Protein AF-A0A1G6KKK9-F1 (afdb_monomer_lite)

Sequence (505 aa):
MGDAISALDQGFTVTSNGANGKAIKAGDTLEIGTADGEKNLTVSKDGNSIKYGLNRNLDLDSVKAGNTTLNNAGVAVDDGTGNVSKLTTAGTTVADSAGNNASYGAKEASLKDSAGNTNTSTATGNTVADSAGNSTATTAAGTNVADKNGNSNSLTATGNTLADKDGNNTVTTASGTNVTDKDGNSNNLTATGNTLKDNAGNNTTSTASGVTVADGSGNSTAVTATGVSVSGGPSLTKTGLDLAGGTLTNLKGGDITAGSTDAVTGGQVAEVQSQLQKQLGSVGDSAVQYAKNSDGTINYASIVAGNGNTTATIENGKVTSGGTTISNLANGVNASDAVNKGQLDTLSTSLSSSLTSVVAGNGQTFNLTDQIVNRNIDSSNENSSFKTYDKMGQTMTDEATLAQTVKKMNMDGIKYSHTNGDTTRVNGLTNDSSAGGVYSTAIGINAIINENARNAVALGVNTSAGTDAANSVVIGNNSSVSGTSSVAIGDGATASGTQSISIGT

InterPro domains:
  IPR008635 Trimeric autotransporter adhesin YadA-like, stalk domain [PF05662] (248-288)
  IPR008635 Trimeric autotransporter adhesin YadA-like, stalk domain [PF05662] (326-363)
  IPR011049 Serralysin-like metalloprotease, C-terminal [G3DSA:2.150.10.10] (422-505)
  IPR011049 Serralysin-like metalloprotease, C-terminal [SSF101967] (431-505)

pLDDT: mean 91.29, std 7.73, range [53.59, 98.31]

Secondary structure (DSSP, 8-state):
--HHHHHHHT-EEEEETTEEEEEEPTT------PPTT--SEEEEEETTEEEEEE-SS---SEEEETTEEEETTEEEEE-SSS-EEEEETTEEEEE-TTS-EEEE-SS-EEEE-TTS-EEEEETTEEEEE-TTS-EEEEETTEEEEE-TTS-EEEEETTEEEEE-TTS-EEEEETTEEEEE-TTS-EEEEETTEEEEE-TTS-EEEEETTEEEEE-TTS-EEEEETTEEEETTS-EEETTEEE-TTPPP-SPPPPP-STT--PPPPHHHHHHHHHHHHHHHHHHHHHS-EEEEPTTS-EEEEEEEGGGG--PPEEETTEEEE-S----SPPPP-STTSPPPHHHHHHHHHHHHHHHHEEE-TTS-EEEHHHHHB-SS--TT-TT-TTEEE-SSTT-EEE-SBHHHHHHHHHHH-BTTB-----S--SSSSS---EE-STT-EEESTT-EE-TT-TT-EEESTT-EE-TT-TT-EEEEES-EE-STT-EEEEES-EE-STT-EEE--

Organism: NCBI:txid1219383

Foldseek 3Di:
DPPVVVVQQQADWDDDPNDDTDHAHPPRDDDDADPPPDDQWDWDDDPPDIDIDGDPDDDDQWDDDPQWIAHPQGIKGDPVLFWIWGQGPQGIWTADNQGWIWGDGPAWTKTAGPQGWMWIDGPQFIWTAGPQGWIWTQGPQFIWTAGPQGWIWTQGPAFIWTAGPQGWIWTQGPQFIWTAGPQGWIWTDGPAFIWTAGPQGWIWTQGPQFIWTAGNVGWIWTAGPQFIDTVCAWTQGPVGTDGNPDDDDPDDAFDPDPPGPGDHDPVVVVVVVVVVVVVVVVCLQPDWAADADPVRHGDPVGTDPNNPPWDFDDDPNDRPDTDDDDPPQDDDDDPPGDHDVVVVVVVVVVVVCVVFWDADPVRDIDGPCVQFFPPDFDQPPPPAPQKAAALDDRGIGRDGGNVVSVVCCVQQHHVPAGADDDQDDDDDPGQAFDQLDDCEAAHYGVQYEHNQQHVEYGEYACEYEANQQHCEYTYDYVEYEDAHVEYAYYHPGYHDHHVYYTHDD

Radius of gyration: 94.39 Å; chains: 1; bounding box: 174×44×272 Å

Structure (mmCIF, N/CA/C/O backbone):
data_AF-A0A1G6KKK9-F1
#
_entry.id   AF-A0A1G6KKK9-F1
#
loop_
_atom_site.group_PDB
_atom_site.id
_atom_site.type_symbol
_atom_site.label_atom_id
_atom_site.label_alt_id
_atom_site.label_comp_id
_atom_site.label_asym_id
_atom_site.label_entity_id
_atom_site.label_seq_id
_atom_site.pdbx_PDB_ins_code
_atom_site.Cartn_x
_atom_site.Cartn_y
_atom_site.Cartn_z
_atom_site.occupancy
_atom_site.B_iso_or_equiv
_atom_site.auth_seq_id
_atom_site.auth_comp_id
_atom_site.auth_asym_id
_atom_site.auth_atom_id
_atom_site.pdbx_PDB_model_num
ATOM 1 N N . MET A 1 1 ? -85.179 0.378 135.180 1.00 53.59 1 MET A N 1
ATOM 2 C CA . MET A 1 1 ? -85.578 0.352 133.753 1.00 53.59 1 MET A CA 1
ATOM 3 C C . MET A 1 1 ? -85.220 1.635 132.986 1.00 53.59 1 MET A C 1
ATOM 5 O O . MET A 1 1 ? -85.308 1.596 131.770 1.00 53.59 1 MET A O 1
ATOM 9 N N . GLY A 1 2 ? -84.800 2.736 133.640 1.00 55.66 2 GLY A N 1
ATOM 10 C CA . GLY A 1 2 ? -84.458 4.002 132.961 1.00 55.66 2 GLY A CA 1
ATOM 11 C C . GLY A 1 2 ? -83.054 4.067 132.337 1.00 55.66 2 GLY A C 1
ATOM 12 O O . GLY A 1 2 ? -82.923 4.531 131.213 1.00 55.66 2 GLY A O 1
ATOM 13 N N . ASP A 1 3 ? -82.020 3.531 132.995 1.00 57.66 3 ASP A N 1
ATOM 14 C CA . ASP A 1 3 ? -80.624 3.745 132.553 1.00 57.66 3 ASP A CA 1
ATOM 15 C C . ASP A 1 3 ? -80.245 3.043 131.238 1.00 57.66 3 ASP A C 1
ATOM 17 O O . ASP A 1 3 ? -79.428 3.552 130.474 1.00 57.66 3 ASP A O 1
ATOM 21 N N . ALA A 1 4 ? -80.880 1.908 130.922 1.00 59.50 4 ALA A N 1
ATOM 22 C CA . ALA A 1 4 ? -80.664 1.207 129.653 1.00 59.50 4 ALA A CA 1
ATOM 23 C C . ALA A 1 4 ? -81.273 1.954 128.446 1.00 59.50 4 ALA A C 1
ATOM 25 O O . ALA A 1 4 ? -80.799 1.783 127.326 1.00 59.50 4 ALA A O 1
ATOM 26 N N . ILE A 1 5 ? -82.292 2.798 128.671 1.00 62.19 5 ILE A N 1
ATOM 27 C CA . ILE A 1 5 ? -82.915 3.635 127.630 1.00 62.19 5 ILE A CA 1
ATOM 28 C C . ILE A 1 5 ? -82.049 4.877 127.364 1.00 62.19 5 ILE A C 1
ATOM 30 O O . ILE A 1 5 ? -81.829 5.228 126.208 1.00 62.19 5 ILE A O 1
ATOM 34 N N . SER A 1 6 ? -81.474 5.484 128.409 1.00 64.56 6 SER A N 1
ATOM 35 C CA . SER A 1 6 ? -80.579 6.649 128.293 1.00 64.56 6 SER A CA 1
ATOM 36 C C . SER A 1 6 ? -79.281 6.344 127.531 1.00 64.56 6 SER A C 1
ATOM 38 O O . SER A 1 6 ? -78.762 7.201 126.820 1.00 64.56 6 SER A O 1
ATOM 40 N N . ALA A 1 7 ? -78.746 5.123 127.655 1.00 63.22 7 ALA A N 1
ATOM 41 C CA . ALA A 1 7 ? -77.564 4.684 126.907 1.00 63.22 7 ALA A CA 1
ATOM 42 C C . ALA A 1 7 ? -77.857 4.456 125.410 1.00 63.22 7 ALA A C 1
ATOM 44 O O . ALA A 1 7 ? -76.977 4.656 124.576 1.00 63.22 7 ALA A O 1
ATOM 45 N N . LEU A 1 8 ? -79.099 4.096 125.063 1.00 62.88 8 LEU A N 1
ATOM 46 C CA . LEU A 1 8 ? -79.549 3.947 123.675 1.00 62.88 8 LEU A CA 1
ATOM 47 C C . LEU A 1 8 ? -79.658 5.307 122.954 1.00 62.88 8 LEU A C 1
ATOM 49 O O . LEU A 1 8 ? -79.414 5.382 121.751 1.00 62.88 8 LEU A O 1
ATOM 53 N N . ASP A 1 9 ? -79.987 6.380 123.688 1.00 68.69 9 ASP A N 1
ATOM 54 C CA . ASP A 1 9 ? -80.143 7.746 123.153 1.00 68.69 9 ASP A CA 1
ATOM 55 C C . ASP A 1 9 ? -78.800 8.475 122.920 1.00 68.69 9 ASP A C 1
ATOM 57 O O . ASP A 1 9 ? -78.730 9.446 122.161 1.00 68.69 9 ASP A O 1
ATOM 61 N N . GLN A 1 10 ? -77.707 7.982 123.521 1.00 73.56 10 GLN A N 1
ATOM 62 C CA . GLN A 1 10 ? -76.348 8.449 123.207 1.00 73.56 10 GLN A CA 1
ATOM 63 C C . GLN A 1 10 ? -75.874 7.967 121.828 1.00 73.56 10 GLN A C 1
ATOM 65 O O . GLN A 1 10 ? -75.041 8.627 121.206 1.00 73.56 10 GLN A O 1
ATOM 70 N N . GLY A 1 11 ? -76.448 6.869 121.322 1.00 79.50 11 GLY A N 1
ATOM 71 C CA . GLY A 1 11 ? -76.120 6.311 120.015 1.00 79.50 11 GLY A CA 1
ATOM 72 C C . GLY A 1 11 ? -74.666 5.845 119.892 1.00 79.50 11 GLY A C 1
ATOM 73 O O . GLY A 1 11 ? -73.936 5.717 120.875 1.00 79.50 11 GLY A O 1
ATOM 74 N N . PHE A 1 12 ? -74.234 5.595 118.658 1.00 83.50 12 PHE A N 1
ATOM 75 C CA . PHE A 1 12 ? -72.821 5.399 118.329 1.00 83.50 12 PHE A CA 1
ATOM 76 C C . PHE A 1 12 ? -72.436 6.259 117.127 1.00 83.50 12 PHE A C 1
ATOM 78 O O . PHE A 1 12 ? -73.257 6.550 116.260 1.00 83.50 12 PHE A O 1
ATOM 85 N N . THR A 1 13 ? -71.181 6.690 117.075 1.00 84.00 13 THR A N 1
ATOM 86 C CA . THR A 1 13 ? -70.693 7.581 116.017 1.00 84.00 13 THR A CA 1
ATOM 87 C C . THR A 1 13 ? -69.966 6.772 114.951 1.00 84.00 13 THR A C 1
ATOM 89 O O . THR A 1 13 ? -69.083 5.979 115.275 1.00 84.00 13 THR A O 1
ATOM 92 N N . VAL A 1 14 ? -70.289 7.009 113.680 1.00 84.69 14 VAL A N 1
ATOM 93 C CA . VAL A 1 14 ? -69.528 6.487 112.535 1.00 84.69 14 VAL A CA 1
ATOM 94 C C . VAL A 1 14 ? -68.760 7.639 111.899 1.00 84.69 14 VAL A C 1
ATOM 96 O O . VAL A 1 14 ? -69.319 8.711 111.671 1.00 84.69 14 VAL A O 1
ATOM 99 N N . THR A 1 15 ? -67.476 7.429 111.620 1.00 82.38 15 THR A N 1
ATOM 100 C CA . THR A 1 15 ? -66.634 8.362 110.862 1.00 82.38 15 THR A CA 1
ATOM 101 C C . THR A 1 15 ? -66.076 7.649 109.630 1.00 82.38 15 THR A C 1
ATOM 103 O O . THR A 1 15 ? -65.772 6.459 109.685 1.00 82.38 15 THR A O 1
ATOM 106 N N . SER A 1 16 ? -65.942 8.363 108.508 1.00 82.38 16 SER A N 1
ATOM 107 C CA . SER A 1 16 ? -65.308 7.849 107.283 1.00 82.38 16 SER A CA 1
ATOM 108 C C . SER A 1 16 ? -64.055 8.667 106.995 1.00 82.38 16 SER A C 1
ATOM 110 O O . SER A 1 16 ? -64.120 9.897 106.967 1.00 82.38 16 SER A O 1
ATOM 112 N N . ASN A 1 17 ? -62.900 8.003 106.874 1.00 79.12 17 ASN A N 1
ATOM 113 C CA . ASN A 1 17 ? -61.578 8.631 106.717 1.00 79.12 17 ASN A CA 1
ATOM 114 C C . ASN A 1 17 ? -61.306 9.788 107.708 1.00 79.12 17 ASN A C 1
ATOM 116 O O . ASN A 1 17 ? -60.634 10.760 107.376 1.00 79.12 17 ASN A O 1
ATOM 120 N N . GLY A 1 18 ? -61.846 9.696 108.931 1.00 76.31 18 GLY A N 1
ATOM 121 C CA . GLY A 1 18 ? -61.663 10.694 109.992 1.00 76.31 18 GLY A CA 1
ATOM 122 C C . GLY A 1 18 ? -62.577 11.929 109.933 1.00 76.31 18 GLY A C 1
ATOM 123 O O . GLY A 1 18 ? -62.421 12.809 110.776 1.00 76.31 18 GLY A O 1
ATOM 124 N N . ALA A 1 19 ? -63.540 12.008 109.005 1.00 77.69 19 ALA A N 1
ATOM 125 C CA . ALA A 1 19 ? -64.441 13.158 108.843 1.00 77.69 19 ALA A CA 1
ATOM 126 C C . ALA A 1 19 ? -65.916 12.863 109.220 1.00 77.69 19 ALA A C 1
ATOM 128 O O . ALA A 1 19 ? -66.364 11.716 109.195 1.00 77.69 19 ALA A O 1
ATOM 129 N N . ASN A 1 20 ? -66.668 13.934 109.537 1.00 66.31 20 ASN A N 1
ATOM 130 C CA . ASN A 1 20 ? -68.139 14.001 109.669 1.00 66.31 20 ASN A CA 1
ATOM 131 C C . ASN A 1 20 ? -68.820 13.040 110.670 1.00 66.31 20 ASN A C 1
ATOM 133 O O . ASN A 1 20 ? -69.886 12.499 110.384 1.00 66.31 20 ASN A O 1
ATOM 137 N N . GLY A 1 21 ? -68.264 12.869 111.872 1.00 71.31 21 GLY A N 1
ATOM 138 C CA . GLY A 1 21 ? -68.914 12.084 112.928 1.00 71.31 21 GLY A CA 1
ATOM 139 C C . GLY A 1 21 ? -70.191 12.739 113.465 1.00 71.31 21 GLY A C 1
ATOM 140 O O . GLY A 1 21 ? -70.127 13.778 114.119 1.00 71.31 21 GLY A O 1
ATOM 141 N N . LYS A 1 22 ? -71.348 12.110 113.234 1.00 76.94 22 LYS A N 1
ATOM 142 C CA . LYS A 1 22 ? -72.610 12.390 113.939 1.00 76.94 22 LYS A CA 1
ATOM 143 C C . LYS A 1 22 ? -73.053 11.137 114.696 1.00 76.94 22 LYS A C 1
ATOM 145 O O . LYS A 1 22 ? -72.835 10.026 114.218 1.00 76.94 22 LYS A O 1
ATOM 150 N N . ALA A 1 23 ? -73.643 11.322 115.877 1.00 79.25 23 ALA A N 1
ATOM 151 C CA . ALA A 1 23 ? -74.199 10.218 116.654 1.00 79.25 23 ALA A CA 1
ATOM 152 C C . ALA A 1 23 ? -75.408 9.626 115.916 1.00 79.25 23 ALA A C 1
ATOM 154 O O . ALA A 1 23 ? -76.334 10.362 115.581 1.00 79.25 23 ALA A O 1
ATOM 155 N N . ILE A 1 24 ? -75.378 8.317 115.668 1.00 83.31 24 ILE A N 1
ATOM 156 C CA . ILE A 1 24 ? -76.478 7.540 115.093 1.00 83.31 24 ILE A CA 1
ATOM 157 C C . ILE A 1 24 ? -77.268 6.942 116.249 1.00 83.31 24 ILE A C 1
ATOM 159 O O . ILE A 1 24 ? -76.732 6.158 117.038 1.00 83.31 24 ILE A O 1
ATOM 163 N N . LYS A 1 25 ? -78.530 7.344 116.370 1.00 81.75 25 LYS A N 1
ATOM 164 C CA . LYS A 1 25 ? -79.427 6.987 117.469 1.00 81.75 25 LYS A CA 1
ATOM 165 C C . LYS A 1 25 ? -80.370 5.851 117.078 1.00 81.75 25 LYS A C 1
ATOM 167 O O . LYS A 1 25 ? -80.479 5.458 115.918 1.00 81.75 25 LYS A O 1
ATOM 172 N N . ALA A 1 26 ? -81.080 5.305 118.063 1.00 78.31 26 ALA A N 1
ATOM 173 C CA . ALA A 1 26 ? -82.096 4.287 117.821 1.00 78.31 26 ALA A CA 1
ATOM 174 C C . ALA A 1 26 ? -83.223 4.825 116.912 1.00 78.31 26 ALA A C 1
ATOM 176 O O . ALA A 1 26 ? -83.888 5.797 117.258 1.00 78.31 26 ALA A O 1
ATOM 177 N N . GLY A 1 27 ? -83.443 4.170 115.766 1.00 82.06 27 GLY A N 1
ATOM 178 C CA . GLY A 1 27 ? -84.406 4.583 114.735 1.00 82.06 27 GLY A CA 1
ATOM 179 C C . GLY A 1 27 ? -83.773 5.256 113.510 1.00 82.06 27 GLY A C 1
ATOM 180 O O . GLY A 1 27 ? -84.407 5.289 112.456 1.00 82.06 27 GLY A O 1
ATOM 181 N N . ASP A 1 28 ? -82.522 5.716 113.610 1.00 84.12 28 ASP A N 1
ATOM 182 C CA . ASP A 1 28 ? -81.790 6.286 112.477 1.00 84.12 28 ASP A CA 1
ATOM 183 C C . ASP A 1 28 ? -81.378 5.194 111.476 1.00 84.12 28 ASP A C 1
ATOM 185 O O . ASP A 1 28 ? -81.078 4.054 111.843 1.00 84.12 28 ASP A O 1
ATOM 189 N N . THR A 1 29 ? -81.328 5.545 110.187 1.00 84.12 29 THR A N 1
ATOM 190 C CA . THR A 1 29 ? -80.797 4.653 109.146 1.00 84.12 29 THR A CA 1
ATOM 191 C C . THR A 1 29 ? -79.329 4.970 108.904 1.00 84.12 29 THR A C 1
ATOM 193 O O . THR A 1 29 ? -78.990 6.053 108.435 1.00 84.12 29 THR A O 1
ATOM 196 N N . LEU A 1 30 ? -78.458 4.005 109.196 1.00 84.62 30 LEU A N 1
ATOM 197 C CA . LEU A 1 30 ? -77.072 4.035 108.744 1.00 84.62 30 LEU A CA 1
ATOM 198 C C . LEU A 1 30 ? -77.003 3.432 107.338 1.00 84.62 30 LEU A C 1
ATOM 200 O O . LEU A 1 30 ? -77.140 2.218 107.170 1.00 84.62 30 LEU A O 1
ATOM 204 N N . GLU A 1 31 ? -76.788 4.279 106.337 1.00 86.06 31 GLU A N 1
ATOM 205 C CA . GLU A 1 31 ? -76.506 3.832 104.977 1.00 86.06 31 GLU A CA 1
ATOM 206 C C . GLU A 1 31 ? -75.021 3.490 104.832 1.00 86.06 31 GLU A C 1
ATOM 208 O O . GLU A 1 31 ? -74.138 4.300 105.114 1.00 86.06 31 GLU A O 1
ATOM 213 N N . ILE A 1 32 ? -74.754 2.260 104.398 1.00 87.00 32 ILE A N 1
ATOM 214 C CA . ILE A 1 32 ? -73.414 1.765 104.097 1.00 87.00 32 ILE A CA 1
ATOM 215 C C . ILE A 1 32 ? -73.424 1.387 102.621 1.00 87.00 32 ILE A C 1
ATOM 217 O O . ILE A 1 32 ? -73.915 0.321 102.250 1.00 87.00 32 ILE A O 1
ATOM 221 N N . GLY A 1 33 ? -72.931 2.300 101.790 1.00 87.69 33 GLY A N 1
ATOM 222 C CA . GLY A 1 33 ? -72.920 2.186 100.335 1.00 87.69 33 GLY A CA 1
ATOM 223 C C . GLY A 1 33 ? -71.570 2.575 99.739 1.00 87.69 33 GLY A C 1
ATOM 224 O O . GLY A 1 33 ? -70.541 2.561 100.419 1.00 87.69 33 GLY A O 1
ATOM 225 N N . THR A 1 34 ? -71.572 2.904 98.452 1.00 91.69 34 THR A N 1
ATOM 226 C CA . THR A 1 34 ? -70.417 3.450 97.726 1.00 91.69 34 THR A CA 1
ATOM 227 C C . THR A 1 34 ? -70.555 4.966 97.580 1.00 91.69 34 THR A C 1
ATOM 229 O O . THR A 1 34 ? -71.635 5.508 97.797 1.00 91.69 34 THR A O 1
ATOM 232 N N . ALA A 1 35 ? -69.473 5.662 97.221 1.00 89.75 35 ALA A N 1
ATOM 233 C CA . ALA A 1 35 ? -69.546 7.090 96.912 1.00 89.75 35 ALA A CA 1
ATOM 234 C C . ALA A 1 35 ? -70.455 7.363 95.696 1.00 89.75 35 ALA A C 1
ATOM 236 O O . ALA A 1 35 ? -70.632 6.492 94.839 1.00 89.75 35 ALA A O 1
ATOM 237 N N . ASP A 1 36 ? -71.002 8.577 95.607 1.00 87.81 36 ASP A N 1
ATOM 238 C CA . ASP A 1 36 ? -71.866 8.982 94.496 1.00 87.81 36 ASP A CA 1
ATOM 239 C C . ASP A 1 36 ? -71.146 8.829 93.150 1.00 87.81 36 ASP A C 1
ATOM 241 O O . ASP A 1 36 ? -70.059 9.366 92.935 1.00 87.81 36 ASP A O 1
ATOM 245 N N . GLY A 1 37 ? -71.763 8.084 92.230 1.00 88.56 37 GLY A N 1
ATOM 246 C CA . GLY A 1 37 ? -71.214 7.830 90.896 1.00 88.56 37 GLY A CA 1
ATOM 247 C C . GLY A 1 37 ? -70.090 6.787 90.831 1.00 88.56 37 GLY A C 1
ATOM 248 O O . GLY A 1 37 ? -69.621 6.511 89.728 1.00 88.56 37 GLY A O 1
ATOM 249 N N . GLU A 1 38 ? -69.690 6.181 91.956 1.00 92.50 38 GLU A N 1
ATOM 250 C CA . GLU A 1 38 ? -68.743 5.059 91.989 1.00 92.50 38 GLU A CA 1
ATOM 251 C C . GLU A 1 38 ? -69.339 3.825 91.291 1.00 92.50 38 GLU A C 1
ATOM 253 O O . GLU A 1 38 ? -70.487 3.448 91.531 1.00 92.50 38 GLU A O 1
ATOM 258 N N . LYS A 1 39 ? -68.554 3.178 90.425 1.00 93.19 39 LYS A N 1
ATOM 259 C CA . LYS A 1 39 ? -68.991 2.045 89.590 1.00 93.19 39 LYS A CA 1
ATOM 260 C C . LYS A 1 39 ? -68.141 0.794 89.762 1.00 93.19 39 LYS A C 1
ATOM 262 O O . LYS A 1 39 ? -68.497 -0.244 89.216 1.00 93.19 39 LYS A O 1
ATOM 267 N N . ASN A 1 40 ? -67.031 0.851 90.486 1.00 95.19 40 ASN A N 1
ATOM 268 C CA . ASN A 1 40 ? -66.086 -0.257 90.623 1.00 95.19 40 ASN A CA 1
ATOM 269 C C . ASN A 1 40 ? -66.392 -1.162 91.818 1.00 95.19 40 ASN A C 1
ATOM 271 O O . ASN A 1 40 ? -66.071 -2.352 91.792 1.00 95.19 40 ASN A O 1
ATOM 275 N N . LEU A 1 41 ? -67.027 -0.614 92.853 1.00 95.50 41 LEU A N 1
ATOM 276 C CA . LEU A 1 41 ? -67.428 -1.345 94.050 1.00 95.50 41 LEU A CA 1
ATOM 277 C C . LEU A 1 41 ? -68.908 -1.729 93.979 1.00 95.50 41 LEU A C 1
ATOM 279 O O . LEU A 1 41 ? -69.753 -0.931 93.586 1.00 95.50 41 LEU A O 1
ATOM 283 N N . THR A 1 42 ? -69.231 -2.941 94.423 1.00 92.19 42 THR A N 1
ATOM 284 C CA . THR A 1 42 ? -70.609 -3.367 94.693 1.00 92.19 42 THR A CA 1
ATOM 285 C C . THR A 1 42 ? -70.787 -3.627 96.170 1.00 92.19 42 THR A C 1
ATOM 287 O O . THR A 1 42 ? -69.942 -4.278 96.792 1.00 92.19 42 THR A O 1
ATOM 290 N N . VAL A 1 43 ? -71.924 -3.196 96.699 1.00 92.56 43 VAL A N 1
ATOM 291 C CA . VAL A 1 43 ? -72.346 -3.507 98.058 1.00 92.56 43 VAL A CA 1
ATOM 292 C C . VAL A 1 43 ? -73.642 -4.294 97.994 1.00 92.56 43 VAL A C 1
ATOM 294 O O . VAL A 1 43 ? -74.592 -3.902 97.322 1.00 92.56 43 VAL A O 1
ATOM 297 N N . SER A 1 44 ? -73.677 -5.420 98.701 1.00 90.94 44 SER A N 1
ATOM 298 C CA . SER A 1 44 ? -74.897 -6.197 98.906 1.00 90.94 44 SER A CA 1
ATOM 299 C C . SER A 1 44 ? -75.057 -6.539 100.381 1.00 90.94 44 SER A C 1
ATOM 301 O O . SER A 1 44 ? -74.075 -6.712 101.107 1.00 90.94 44 SER A O 1
ATOM 303 N N . LYS A 1 45 ? -76.308 -6.627 100.830 1.00 88.56 45 LYS A N 1
ATOM 304 C CA . LYS A 1 45 ? -76.658 -7.025 102.192 1.00 88.56 45 LYS A CA 1
ATOM 305 C C . LYS A 1 45 ? -77.241 -8.429 102.173 1.00 88.56 45 LYS A C 1
ATOM 307 O O . LYS A 1 45 ? -78.163 -8.708 101.414 1.00 88.56 45 LYS A O 1
ATOM 312 N N . ASP A 1 46 ? -76.723 -9.278 103.047 1.00 89.69 46 ASP A N 1
ATOM 313 C CA . ASP A 1 46 ? -77.200 -10.639 103.267 1.00 89.69 46 ASP A CA 1
ATOM 314 C C . ASP A 1 46 ? -77.331 -10.865 104.778 1.00 89.69 46 ASP A C 1
ATOM 316 O O . ASP A 1 46 ? -76.335 -10.962 105.499 1.00 89.69 46 ASP A O 1
ATOM 320 N N . GLY A 1 47 ? -78.567 -10.821 105.285 1.00 88.81 47 GLY A N 1
ATOM 321 C CA . GLY A 1 47 ? -78.850 -10.799 106.721 1.00 88.81 47 GLY A CA 1
ATOM 322 C C . GLY A 1 47 ? -78.150 -9.637 107.437 1.00 88.81 47 GLY A C 1
ATOM 323 O O . GLY A 1 47 ? -78.396 -8.463 107.143 1.00 88.81 47 GLY A O 1
ATOM 324 N N . ASN A 1 48 ? -77.274 -9.976 108.385 1.00 87.69 48 ASN A N 1
ATOM 325 C CA . ASN A 1 48 ? -76.475 -9.031 109.168 1.00 87.69 48 ASN A CA 1
ATOM 326 C C . ASN A 1 48 ? -75.085 -8.759 108.562 1.00 87.69 48 ASN A C 1
ATOM 328 O O . ASN A 1 48 ? -74.297 -8.034 109.165 1.00 87.69 48 ASN A O 1
ATOM 332 N N . SER A 1 49 ? -74.764 -9.324 107.394 1.00 91.38 49 SER A N 1
ATOM 333 C CA . SER A 1 49 ? -73.483 -9.121 106.716 1.00 91.38 49 SER A CA 1
ATOM 334 C C . SER A 1 49 ? -73.618 -8.142 105.555 1.00 91.38 49 SER A C 1
ATOM 336 O O . SER A 1 49 ? -74.490 -8.277 104.697 1.00 91.38 49 SER A O 1
ATOM 338 N N . ILE A 1 50 ? -72.698 -7.185 105.502 1.00 92.31 50 ILE A N 1
ATOM 339 C CA . ILE A 1 50 ? -72.482 -6.334 104.334 1.00 92.31 50 ILE A CA 1
ATOM 340 C C . ILE A 1 50 ? -71.303 -6.916 103.562 1.00 92.31 50 ILE A C 1
ATOM 342 O O . ILE A 1 50 ? -70.220 -7.096 104.119 1.00 92.31 50 ILE A O 1
ATOM 346 N N . LYS A 1 51 ? -71.520 -7.256 102.292 1.00 92.31 51 LYS A N 1
ATOM 347 C CA . LYS A 1 51 ? -70.502 -7.843 101.421 1.00 92.31 51 LYS A CA 1
ATOM 348 C C . LYS A 1 51 ? -70.052 -6.798 100.413 1.00 92.31 51 LYS A C 1
ATOM 350 O O . LYS A 1 51 ? -70.864 -6.304 99.630 1.00 92.31 51 LYS A O 1
ATOM 355 N N . TYR A 1 52 ? -68.756 -6.513 100.430 1.00 94.44 52 TYR A N 1
ATOM 356 C CA . TYR A 1 52 ? -68.092 -5.728 99.402 1.00 94.44 52 TYR A CA 1
ATOM 357 C C . TYR A 1 52 ? -67.512 -6.659 98.345 1.00 94.44 52 TYR A C 1
ATOM 359 O O . TYR A 1 52 ? -66.905 -7.682 98.662 1.00 94.44 52 TYR A O 1
ATOM 367 N N . GLY A 1 53 ? -67.701 -6.283 97.089 1.00 92.62 53 GLY A N 1
ATOM 368 C CA . GLY A 1 53 ? -67.112 -6.955 95.942 1.00 92.62 53 GLY A CA 1
ATOM 369 C C . GLY A 1 53 ? -66.618 -5.939 94.926 1.00 92.62 53 GLY A C 1
ATOM 370 O O . GLY A 1 53 ? -67.098 -4.806 94.886 1.00 92.62 53 GLY A O 1
ATOM 371 N N . LEU A 1 54 ? -65.663 -6.362 94.105 1.00 96.56 54 LEU A N 1
ATOM 372 C CA . LEU A 1 54 ? -65.311 -5.647 92.887 1.00 96.56 54 LEU A CA 1
ATOM 373 C C . LEU A 1 54 ? -66.271 -6.055 91.777 1.00 96.56 54 LEU A C 1
ATOM 375 O O . LEU A 1 54 ? -66.601 -7.238 91.630 1.00 96.56 54 LEU A O 1
ATOM 379 N N . ASN A 1 55 ? -66.662 -5.086 90.958 1.00 93.38 55 ASN A N 1
ATOM 380 C CA . ASN A 1 55 ? -67.286 -5.401 89.688 1.00 93.38 55 ASN A CA 1
ATOM 381 C C . ASN A 1 55 ? -66.321 -6.184 88.790 1.00 93.38 55 ASN A C 1
ATOM 383 O O . ASN A 1 55 ? -65.100 -6.069 88.890 1.00 93.38 55 ASN A O 1
ATOM 387 N N . ARG A 1 56 ? -66.876 -7.023 87.907 1.00 94.06 56 ARG A N 1
ATOM 388 C CA . ARG A 1 56 ? -66.063 -7.823 86.973 1.00 94.06 56 ARG A CA 1
ATOM 389 C C . ARG A 1 56 ? -65.332 -6.947 85.952 1.00 94.06 56 ARG A C 1
ATOM 391 O O . ARG A 1 56 ? -64.206 -7.275 85.598 1.00 94.06 56 ARG A O 1
ATOM 398 N N . ASN A 1 57 ? -65.959 -5.845 85.537 1.00 93.94 57 ASN A N 1
ATOM 399 C CA . ASN A 1 57 ? -65.354 -4.798 84.719 1.00 93.94 57 ASN A CA 1
ATOM 400 C C . ASN A 1 57 ? -65.112 -3.580 85.608 1.00 93.94 57 ASN A C 1
ATOM 402 O O . ASN A 1 57 ? -66.037 -3.147 86.297 1.00 93.94 57 ASN A O 1
ATOM 406 N N . LEU A 1 58 ? -63.893 -3.048 85.579 1.00 94.94 58 LEU A N 1
ATOM 407 C CA . LEU A 1 58 ? -63.503 -1.870 86.345 1.00 94.94 58 LEU A CA 1
ATOM 408 C C . LEU A 1 58 ? -63.198 -0.716 85.382 1.00 94.94 58 LEU A C 1
ATOM 410 O O . LEU A 1 58 ? -62.523 -0.924 84.376 1.00 94.94 58 LEU A O 1
ATOM 414 N N . ASP A 1 59 ? -63.702 0.473 85.697 1.00 93.44 59 ASP A N 1
ATOM 415 C CA . ASP A 1 59 ? -63.477 1.734 84.988 1.00 93.44 59 ASP A CA 1
ATOM 416 C C . ASP A 1 59 ? -62.455 2.555 85.788 1.00 93.44 59 ASP A C 1
ATOM 418 O O . ASP A 1 59 ? -62.766 3.083 86.859 1.00 93.44 59 ASP A O 1
ATOM 422 N N . LEU A 1 60 ? -61.200 2.543 85.340 1.00 94.12 60 LEU A N 1
ATOM 423 C CA . LEU A 1 60 ? -60.045 3.082 86.063 1.00 94.12 60 LEU A CA 1
ATOM 424 C C . LEU A 1 60 ? -59.187 3.924 85.118 1.00 94.12 60 LEU A C 1
ATOM 426 O O . LEU A 1 60 ? -58.935 3.509 83.989 1.00 94.12 60 LEU A O 1
ATOM 430 N N . ASP A 1 61 ? -58.633 5.030 85.619 1.00 93.88 61 ASP A N 1
ATOM 431 C CA . ASP A 1 61 ? -57.681 5.848 84.853 1.00 93.88 61 ASP A CA 1
ATOM 432 C C . ASP A 1 61 ? -56.343 5.120 84.630 1.00 93.88 61 ASP A C 1
ATOM 434 O O . ASP A 1 61 ? -55.700 5.252 83.583 1.00 93.88 61 ASP A O 1
ATOM 438 N N . SER A 1 62 ? -55.883 4.353 85.630 1.00 96.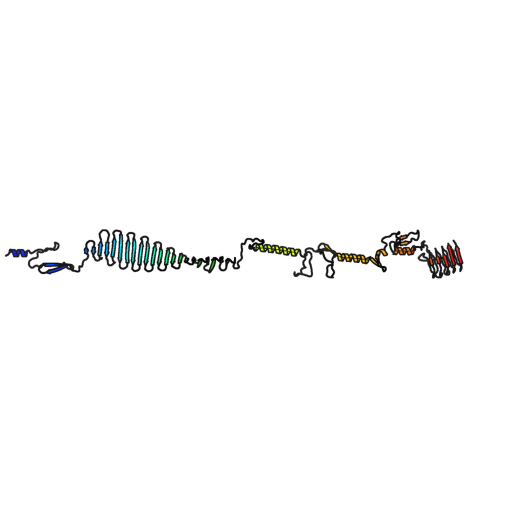75 62 SER A N 1
ATOM 439 C CA . SER A 1 62 ? -54.658 3.555 85.525 1.00 96.75 62 SER A CA 1
ATOM 440 C C . SER A 1 62 ? -54.567 2.412 86.539 1.00 96.75 62 SER A C 1
ATOM 442 O O . SER A 1 62 ? -55.174 2.450 87.608 1.00 96.75 62 SER A O 1
ATOM 444 N N . VAL A 1 63 ? -53.742 1.411 86.219 1.00 97.19 63 VAL A N 1
ATOM 445 C CA . VAL A 1 63 ? -53.336 0.323 87.120 1.00 97.19 63 VAL A CA 1
ATOM 446 C C . VAL A 1 63 ? -51.809 0.238 87.147 1.00 97.19 63 VAL A C 1
ATOM 448 O O . VAL A 1 63 ? -51.178 0.115 86.096 1.00 97.19 63 VAL A O 1
ATOM 451 N N . LYS A 1 64 ? -51.207 0.262 88.346 1.00 96.00 64 LYS A N 1
ATOM 452 C CA . LYS A 1 64 ? -49.766 0.044 88.568 1.00 96.00 64 LYS A CA 1
ATOM 453 C C . LYS A 1 64 ? -49.542 -1.296 89.274 1.00 96.00 64 LYS A C 1
ATOM 455 O O . LYS A 1 64 ? -49.931 -1.456 90.427 1.00 96.00 64 LYS A O 1
ATOM 460 N N . ALA A 1 65 ? -48.901 -2.245 88.592 1.00 96.12 65 ALA A N 1
ATOM 461 C CA . ALA A 1 65 ? -48.589 -3.581 89.102 1.00 96.12 65 ALA A CA 1
ATOM 462 C C . ALA A 1 65 ? -47.083 -3.864 88.958 1.00 96.12 65 ALA A C 1
ATOM 464 O O . ALA A 1 65 ? -46.601 -4.273 87.898 1.00 96.12 65 ALA A O 1
ATOM 465 N N . GLY A 1 66 ? -46.324 -3.595 90.026 1.00 95.69 66 GLY A N 1
ATOM 466 C CA . GLY A 1 66 ? -44.859 -3.619 89.985 1.00 95.69 66 GLY A CA 1
ATOM 467 C C . GLY A 1 66 ? -44.319 -2.656 88.920 1.00 95.69 66 GLY A C 1
ATOM 468 O O . GLY A 1 66 ? -44.700 -1.485 88.870 1.00 95.69 66 GLY A O 1
ATOM 469 N N . ASN A 1 67 ? -43.483 -3.170 88.019 1.00 96.69 67 ASN A N 1
ATOM 470 C CA . ASN A 1 67 ? -42.901 -2.401 86.915 1.00 96.69 67 ASN A CA 1
ATOM 471 C C . ASN A 1 67 ? -43.895 -2.117 85.770 1.00 96.69 67 ASN A C 1
ATOM 473 O O . ASN A 1 67 ? -43.601 -1.293 84.908 1.00 96.69 67 ASN A O 1
ATOM 477 N N . THR A 1 68 ? -45.093 -2.717 85.789 1.00 97.88 68 THR A N 1
ATOM 478 C CA . THR A 1 68 ? -46.104 -2.579 84.726 1.00 97.88 68 THR A CA 1
ATOM 479 C C . THR A 1 68 ? -47.117 -1.475 85.031 1.00 97.88 68 THR A C 1
ATOM 481 O O . THR A 1 68 ? -47.677 -1.438 86.126 1.00 97.88 68 THR A O 1
ATOM 484 N N . THR A 1 69 ? -47.403 -0.615 84.056 1.00 97.81 69 THR A N 1
ATOM 485 C CA . THR A 1 69 ? -48.459 0.405 84.097 1.00 97.81 69 THR A CA 1
ATOM 486 C C . THR A 1 69 ? -49.447 0.170 82.948 1.00 97.81 69 THR A C 1
ATOM 488 O O . THR A 1 69 ? -49.024 0.086 81.798 1.00 97.81 69 THR A O 1
ATOM 491 N N . LEU A 1 70 ? -50.747 0.101 83.243 1.00 97.25 70 LEU A N 1
ATOM 492 C CA . LEU A 1 70 ? -51.847 0.116 82.266 1.00 97.25 70 LEU A CA 1
ATOM 493 C C . LEU A 1 70 ? -52.612 1.439 82.397 1.00 97.25 70 LEU A C 1
ATOM 495 O O . LEU A 1 70 ? -52.990 1.794 83.510 1.00 97.25 70 LEU A O 1
ATOM 499 N N . ASN A 1 71 ? -52.828 2.166 81.298 1.00 96.19 71 ASN A N 1
ATOM 500 C CA . ASN A 1 71 ? -53.607 3.415 81.252 1.00 96.19 71 ASN A CA 1
ATOM 501 C C . ASN A 1 71 ? -54.107 3.718 79.820 1.00 96.19 71 ASN A C 1
ATOM 503 O O . ASN A 1 71 ? -53.944 2.898 78.916 1.00 96.19 71 ASN A O 1
ATOM 507 N N . ASN A 1 72 ? -54.660 4.916 79.580 1.00 94.62 72 ASN A N 1
ATOM 508 C CA . ASN A 1 72 ? -55.125 5.356 78.253 1.00 94.62 72 ASN A CA 1
ATOM 509 C C . ASN A 1 72 ? -54.064 5.344 77.135 1.00 94.62 72 ASN A C 1
ATOM 511 O O . ASN A 1 72 ? -54.436 5.365 75.964 1.00 94.62 72 ASN A O 1
ATOM 515 N N . ALA A 1 73 ? -52.767 5.328 77.455 1.00 94.25 73 ALA A N 1
ATOM 516 C CA . ALA A 1 73 ? -51.707 5.219 76.453 1.00 94.25 73 ALA A CA 1
ATOM 517 C C . ALA A 1 73 ? -51.411 3.760 76.049 1.00 94.25 73 ALA A C 1
ATOM 519 O O . ALA A 1 73 ? -50.791 3.538 75.008 1.00 94.25 73 ALA A O 1
ATOM 520 N N . GLY A 1 74 ? -51.849 2.776 76.844 1.00 96.00 74 GLY A N 1
ATOM 521 C CA . GLY A 1 74 ? -51.623 1.348 76.626 1.00 96.00 74 GLY A CA 1
ATOM 522 C C . GLY A 1 74 ? -50.968 0.659 77.826 1.00 96.00 74 GLY A C 1
ATOM 523 O O . GLY A 1 74 ? -51.282 0.969 78.976 1.00 96.00 74 GLY A O 1
ATOM 524 N N . VAL A 1 75 ? -50.063 -0.290 77.560 1.00 97.81 75 VAL A N 1
ATOM 525 C CA . VAL A 1 75 ? -49.326 -1.060 78.582 1.00 97.81 75 VAL A CA 1
ATOM 526 C C . VAL A 1 75 ? -47.840 -0.729 78.506 1.00 97.81 75 VAL A C 1
ATOM 528 O O . VAL A 1 75 ? -47.249 -0.824 77.434 1.00 97.81 75 VAL A O 1
ATOM 531 N N . ALA A 1 76 ? -47.213 -0.384 79.629 1.00 97.38 76 ALA A N 1
ATOM 532 C CA . ALA A 1 76 ? -45.777 -0.123 79.714 1.00 97.38 76 ALA A CA 1
ATOM 533 C C . ALA A 1 76 ? -45.121 -0.942 80.830 1.00 97.38 76 ALA A C 1
ATOM 535 O O . ALA A 1 76 ? -45.676 -1.030 81.920 1.00 97.38 76 ALA A O 1
ATOM 536 N N . VAL A 1 77 ? -43.932 -1.487 80.578 1.00 97.94 77 VAL A N 1
ATOM 537 C CA . VAL A 1 77 ? -43.054 -2.126 81.569 1.00 97.94 77 VAL A CA 1
ATOM 538 C C . VAL A 1 77 ? -41.737 -1.361 81.590 1.00 97.94 77 VAL A C 1
ATOM 540 O O . VAL A 1 77 ? -41.105 -1.218 80.546 1.00 97.94 77 VAL A O 1
ATOM 543 N N . ASP A 1 78 ? -41.346 -0.869 82.762 1.00 96.38 78 ASP A N 1
ATOM 544 C CA . ASP A 1 78 ? -40.115 -0.103 82.985 1.00 96.38 78 ASP A CA 1
ATOM 545 C C . ASP A 1 78 ? -39.398 -0.663 84.215 1.00 96.38 78 ASP A C 1
ATOM 547 O O . ASP A 1 78 ? -39.963 -0.668 85.312 1.00 96.38 78 ASP A O 1
ATOM 551 N N . ASP A 1 79 ? -38.185 -1.184 84.027 1.00 95.81 79 ASP A N 1
ATOM 552 C CA . ASP A 1 79 ? -37.399 -1.766 85.116 1.00 95.81 79 ASP A CA 1
ATOM 553 C C . ASP A 1 79 ? -36.624 -0.740 85.955 1.00 95.81 79 ASP A C 1
ATOM 555 O O . ASP A 1 79 ? -35.956 -1.116 86.919 1.00 95.81 79 ASP A O 1
ATOM 559 N N . GLY A 1 80 ? -36.720 0.549 85.613 1.00 93.31 80 GLY A N 1
ATOM 560 C CA . GLY A 1 80 ? -36.038 1.641 86.301 1.00 93.31 80 GLY A CA 1
ATOM 561 C C . GLY A 1 80 ? -34.538 1.728 86.003 1.00 93.31 80 GLY A C 1
ATOM 562 O O . GLY A 1 80 ? -33.869 2.618 86.525 1.00 93.31 80 GLY A O 1
ATOM 563 N N . THR A 1 81 ? -34.003 0.841 85.160 1.00 94.75 81 THR A N 1
ATOM 564 C CA . THR A 1 81 ? -32.588 0.794 84.753 1.00 94.75 81 THR A CA 1
ATOM 565 C C . THR A 1 81 ? -32.378 1.172 83.284 1.00 94.75 81 THR A C 1
ATOM 567 O O . THR A 1 81 ? -31.273 1.051 82.760 1.00 94.75 81 THR A O 1
ATOM 570 N N . GLY A 1 82 ? -33.427 1.680 82.628 1.00 92.06 82 GLY A N 1
ATOM 571 C CA . GLY A 1 82 ? -33.404 2.129 81.236 1.00 92.06 82 GLY A CA 1
ATOM 572 C C . GLY A 1 82 ? -33.973 1.121 80.238 1.00 92.06 82 GLY A C 1
ATOM 573 O O . GLY A 1 82 ? -34.103 1.476 79.069 1.00 92.06 82 GLY A O 1
ATOM 574 N N . ASN A 1 83 ? -34.366 -0.087 80.668 1.00 96.62 83 ASN A N 1
ATOM 575 C CA . ASN A 1 83 ? -35.069 -1.025 79.793 1.00 96.62 83 ASN A CA 1
ATOM 576 C C . ASN A 1 83 ? -36.579 -0.775 79.862 1.00 96.62 83 ASN A C 1
ATOM 578 O O . ASN A 1 83 ? -37.200 -0.895 80.923 1.00 96.62 83 ASN A O 1
ATOM 582 N N . VAL A 1 84 ? -37.183 -0.445 78.719 1.00 97.69 84 VAL A N 1
ATOM 583 C CA . VAL A 1 84 ? -38.594 -0.052 78.631 1.00 97.69 84 VAL A CA 1
ATOM 584 C C . VAL A 1 84 ? -39.286 -0.767 77.477 1.00 97.69 84 VAL A C 1
ATOM 586 O O . VAL A 1 84 ? -38.852 -0.679 76.334 1.00 97.69 84 VAL A O 1
ATOM 589 N N . SER A 1 85 ? -40.416 -1.420 77.748 1.00 97.69 85 SER A N 1
ATOM 590 C CA . SER A 1 85 ? -41.314 -1.986 76.729 1.00 97.69 85 SER A CA 1
ATOM 591 C C . SER A 1 85 ? -42.678 -1.304 76.782 1.00 97.69 85 SER A C 1
ATOM 593 O O . SER A 1 85 ? -43.249 -1.170 77.861 1.00 97.69 85 SER A O 1
ATOM 595 N N . LYS A 1 86 ? -43.225 -0.879 75.640 1.00 97.69 86 LYS A N 1
ATOM 596 C CA . LYS A 1 86 ? -44.543 -0.225 75.544 1.00 97.69 86 LYS A CA 1
ATOM 597 C C . LYS A 1 86 ? -45.378 -0.855 74.439 1.00 97.69 86 LYS A C 1
ATOM 599 O O . LYS A 1 86 ? -44.906 -0.952 73.313 1.00 97.69 86 LYS A O 1
ATOM 604 N N . LEU A 1 87 ? -46.617 -1.220 74.749 1.00 97.56 87 LEU A N 1
ATOM 605 C CA . LEU A 1 87 ? -47.650 -1.628 73.802 1.00 97.56 87 LEU A CA 1
ATOM 606 C C . LEU A 1 87 ? -48.689 -0.510 73.697 1.00 97.56 87 LEU A C 1
ATOM 608 O O . LEU A 1 87 ? -49.332 -0.163 74.687 1.00 97.56 87 LEU A O 1
ATOM 612 N N . THR A 1 88 ? -48.849 0.036 72.496 1.00 95.81 88 THR A N 1
ATOM 613 C CA . THR A 1 88 ? -49.761 1.144 72.174 1.00 95.81 88 THR A CA 1
ATOM 614 C C . THR A 1 88 ? -50.587 0.804 70.931 1.00 95.81 88 THR A C 1
ATOM 616 O O . THR A 1 88 ? -50.367 -0.222 70.287 1.00 95.81 88 THR A O 1
ATOM 619 N N . THR A 1 89 ? -51.504 1.686 70.530 1.00 93.25 89 THR A N 1
ATOM 620 C CA . THR A 1 89 ? -52.247 1.547 69.263 1.00 93.25 89 THR A CA 1
ATOM 621 C C . THR A 1 89 ? -51.350 1.586 68.023 1.00 93.25 89 THR A C 1
ATOM 623 O O . THR A 1 89 ? -51.730 1.047 66.987 1.00 93.25 89 THR A O 1
ATOM 626 N N . ALA A 1 90 ? -50.160 2.188 68.114 1.00 92.56 90 ALA A N 1
ATOM 627 C CA . ALA A 1 90 ? -49.184 2.204 67.026 1.00 92.56 90 ALA A CA 1
ATOM 628 C C . ALA A 1 90 ? -48.394 0.884 66.897 1.00 92.56 90 ALA A C 1
ATOM 630 O O . ALA A 1 90 ? -47.775 0.651 65.859 1.00 92.56 90 ALA A O 1
ATOM 631 N N . GLY A 1 91 ? -48.415 0.028 67.925 1.00 95.88 91 GLY A N 1
ATOM 632 C CA . GLY A 1 91 ? -47.632 -1.206 68.000 1.00 95.88 91 GLY A CA 1
ATOM 633 C C . GLY A 1 91 ? -46.824 -1.322 69.293 1.00 95.88 91 GLY A C 1
ATOM 634 O O . GLY A 1 91 ? -47.161 -0.704 70.309 1.00 95.88 91 GLY A O 1
ATOM 635 N N . THR A 1 92 ? -45.747 -2.108 69.245 1.00 97.31 92 THR A N 1
ATOM 636 C CA . THR A 1 92 ? -44.863 -2.369 70.393 1.00 97.31 92 THR A CA 1
ATOM 637 C C . THR A 1 92 ? -43.500 -1.714 70.202 1.00 97.31 92 THR A C 1
ATOM 639 O O . THR A 1 92 ? -42.866 -1.934 69.176 1.00 97.31 92 THR A O 1
ATOM 642 N N . THR A 1 93 ? -43.003 -0.983 71.201 1.00 97.38 93 THR A N 1
ATOM 643 C CA . THR A 1 93 ? -41.624 -0.466 71.239 1.00 97.38 93 THR A CA 1
ATOM 644 C C . THR A 1 93 ? -40.857 -1.063 72.410 1.00 97.38 93 THR A C 1
ATOM 646 O O . THR A 1 93 ? -41.393 -1.099 73.517 1.00 97.38 93 THR A O 1
ATOM 649 N N . VAL A 1 94 ? -39.611 -1.475 72.193 1.00 97.44 94 VAL A N 1
ATOM 650 C CA . VAL A 1 94 ? -38.701 -2.003 73.217 1.00 97.44 94 VAL A CA 1
ATOM 651 C C . VAL A 1 94 ? -37.388 -1.235 73.139 1.00 97.44 94 VAL A C 1
ATOM 653 O O . VAL A 1 94 ? -36.732 -1.273 72.106 1.00 97.44 94 VAL A O 1
ATOM 656 N N . ALA A 1 95 ? -37.005 -0.567 74.220 1.00 97.38 95 ALA A N 1
ATOM 657 C CA . ALA A 1 95 ? -35.722 0.103 74.367 1.00 97.38 95 ALA A CA 1
ATOM 658 C C . ALA A 1 95 ? -34.903 -0.579 75.464 1.00 97.38 95 ALA A C 1
ATOM 660 O O . ALA A 1 95 ? -35.470 -0.979 76.485 1.00 97.38 95 ALA A O 1
ATOM 661 N N . ASP A 1 96 ? -33.595 -0.700 75.258 1.00 96.94 96 ASP A N 1
ATOM 662 C CA . ASP A 1 96 ? -32.661 -1.138 76.293 1.00 96.94 96 ASP A CA 1
ATOM 663 C C . ASP A 1 96 ? -31.813 0.021 76.833 1.00 96.94 96 ASP A C 1
ATOM 665 O O . ASP A 1 96 ? -31.754 1.118 76.268 1.00 96.94 96 ASP A O 1
ATOM 669 N N . SER A 1 97 ? -31.124 -0.236 77.942 1.00 96.38 97 SER A N 1
ATOM 670 C CA . SER A 1 97 ? -30.230 0.733 78.578 1.00 96.38 97 SER A CA 1
ATOM 671 C C . SER A 1 97 ? -28.981 1.066 77.751 1.00 96.38 97 SER A C 1
ATOM 673 O O . SER A 1 97 ? -28.333 2.081 78.007 1.00 96.38 97 SER A O 1
ATOM 675 N N . ALA A 1 98 ? -28.647 0.250 76.745 1.00 96.19 98 ALA A N 1
ATOM 676 C CA . ALA A 1 98 ? -27.530 0.485 75.836 1.00 96.19 98 ALA A CA 1
ATOM 677 C C . ALA A 1 98 ? -27.885 1.456 74.693 1.00 96.19 98 ALA A C 1
ATOM 679 O O . ALA A 1 98 ? -26.993 1.863 73.949 1.00 96.19 98 ALA A O 1
ATOM 680 N N . GLY A 1 99 ? -29.155 1.862 74.571 1.00 94.31 99 GLY A N 1
ATOM 681 C CA . GLY A 1 99 ? -29.638 2.787 73.546 1.00 94.31 99 GLY A CA 1
ATOM 682 C C . GLY A 1 99 ? -30.147 2.105 72.275 1.00 94.31 99 GLY A C 1
ATOM 683 O O . GLY A 1 99 ? -30.389 2.791 71.279 1.00 94.31 99 GLY A O 1
ATOM 684 N N . ASN A 1 100 ? -30.325 0.781 72.294 1.00 97.31 100 ASN A N 1
ATOM 685 C CA . ASN A 1 100 ? -30.949 0.046 71.201 1.00 97.31 100 ASN A CA 1
ATOM 686 C C . ASN A 1 100 ? -32.477 0.152 71.306 1.00 97.31 100 ASN A C 1
ATOM 688 O O . ASN A 1 100 ? -33.042 0.144 72.399 1.00 97.31 100 ASN A O 1
ATOM 692 N N . ASN A 1 101 ? -33.161 0.233 70.164 1.00 97.19 101 ASN A N 1
ATOM 693 C CA . ASN A 1 101 ? -34.614 0.339 70.092 1.00 97.19 101 ASN A CA 1
ATOM 694 C C . ASN A 1 101 ? -35.192 -0.583 69.013 1.00 97.19 101 ASN A C 1
ATOM 696 O O . ASN A 1 101 ? -34.801 -0.511 67.849 1.00 97.19 101 ASN A O 1
ATOM 700 N N . ALA A 1 102 ? -36.175 -1.394 69.384 1.00 97.69 102 ALA A N 1
ATOM 701 C CA . ALA A 1 102 ? -37.000 -2.182 68.483 1.00 97.69 102 ALA A CA 1
ATOM 702 C C . ALA A 1 102 ? -38.419 -1.605 68.430 1.00 97.69 102 ALA A C 1
ATOM 704 O O . ALA A 1 102 ? -38.990 -1.253 69.459 1.00 97.69 102 ALA A O 1
ATOM 705 N N . SER A 1 103 ? -39.011 -1.540 67.243 1.00 97.19 103 SER A N 1
ATOM 706 C CA . SER A 1 103 ? -40.403 -1.141 67.029 1.00 97.19 103 SER A CA 1
ATOM 707 C C . SER A 1 103 ? -41.095 -2.159 66.134 1.00 97.19 103 SER A C 1
ATOM 709 O O . SER A 1 103 ? -40.531 -2.580 65.127 1.00 97.19 103 SER A O 1
ATOM 711 N N . TYR A 1 104 ? -42.316 -2.542 66.489 1.00 96.94 104 TYR A N 1
ATOM 712 C CA . TYR A 1 104 ? -43.133 -3.510 65.766 1.00 96.94 104 TYR A CA 1
ATOM 713 C C . TYR A 1 104 ? -44.505 -2.894 65.502 1.00 96.94 104 TYR A C 1
ATOM 715 O O . TYR A 1 104 ? -45.371 -2.906 66.381 1.00 96.94 104 TYR A O 1
ATOM 723 N N . GLY A 1 105 ? -44.689 -2.328 64.309 1.00 95.50 105 GLY A N 1
ATOM 724 C CA . GLY A 1 105 ? -45.938 -1.711 63.868 1.00 95.50 105 GLY A CA 1
ATOM 725 C C . GLY A 1 105 ? -46.530 -2.405 62.641 1.00 95.50 105 GLY A C 1
ATOM 726 O O . GLY A 1 105 ? -45.889 -3.223 61.987 1.00 95.50 105 GLY A O 1
ATOM 727 N N . ALA A 1 106 ? -47.767 -2.050 62.289 1.00 93.56 106 ALA A N 1
ATOM 728 C CA . ALA A 1 106 ? -48.452 -2.632 61.130 1.00 93.56 106 ALA A CA 1
ATOM 729 C C . ALA A 1 106 ? -47.786 -2.285 59.782 1.00 93.56 106 ALA A C 1
ATOM 731 O O . ALA A 1 106 ? -47.896 -3.046 58.824 1.00 93.56 106 ALA A O 1
ATOM 732 N N . LYS A 1 107 ? -47.113 -1.128 59.699 1.00 93.94 107 LYS A N 1
ATOM 733 C CA . LYS A 1 107 ? -46.421 -0.666 58.486 1.00 93.94 107 LYS A CA 1
ATOM 734 C C . LYS A 1 107 ? -45.036 -1.300 58.331 1.00 93.94 107 LYS A C 1
ATOM 736 O O . LYS A 1 107 ? -44.631 -1.630 57.218 1.00 93.94 107 LYS A O 1
ATOM 741 N N . GLU A 1 108 ? -44.311 -1.423 59.437 1.00 96.56 108 GLU A N 1
ATOM 742 C CA . GLU A 1 108 ? -42.908 -1.822 59.459 1.00 96.56 108 GLU A CA 1
ATOM 743 C C . GLU A 1 108 ? -42.507 -2.366 60.834 1.00 96.56 108 GLU A C 1
ATOM 745 O O . GLU A 1 108 ? -43.064 -1.977 61.866 1.00 96.56 108 GLU A O 1
ATOM 750 N N . ALA A 1 109 ? -41.505 -3.242 60.834 1.00 97.44 109 ALA A N 1
ATOM 751 C CA . ALA A 1 109 ? -40.731 -3.591 62.016 1.00 97.44 109 ALA A CA 1
ATOM 752 C C . ALA A 1 109 ? -39.329 -2.991 61.868 1.00 97.44 109 ALA A C 1
ATOM 754 O O . ALA A 1 109 ? -38.714 -3.143 60.815 1.00 97.44 109 ALA A O 1
ATOM 755 N N . SER A 1 110 ? -38.823 -2.310 62.894 1.00 97.44 110 SER A N 1
ATOM 756 C CA . SER A 1 110 ? -37.528 -1.628 62.844 1.00 97.44 110 SER A CA 1
ATOM 757 C C . SER A 1 110 ? -36.667 -1.956 64.057 1.00 97.44 110 SER A C 1
ATOM 759 O O . SER A 1 110 ? -37.148 -1.873 65.185 1.00 97.44 110 SER A O 1
ATOM 761 N N . LEU A 1 111 ? -35.386 -2.226 63.838 1.00 97.69 111 LEU A N 1
ATOM 762 C CA . LEU A 1 111 ? -34.351 -2.273 64.868 1.00 97.69 111 LEU A CA 1
ATOM 763 C C . LEU A 1 111 ? -33.401 -1.098 64.657 1.00 97.69 111 LEU A C 1
ATOM 765 O O . LEU A 1 111 ? -33.029 -0.818 63.521 1.00 97.69 111 LEU A O 1
ATOM 769 N N . LYS A 1 112 ? -32.998 -0.434 65.735 1.00 97.38 112 LYS A N 1
ATOM 770 C CA . LYS A 1 112 ? -31.972 0.606 65.742 1.00 97.38 112 LYS A CA 1
ATOM 771 C C . LYS A 1 112 ? -30.973 0.307 66.847 1.00 97.38 112 LYS A C 1
ATOM 773 O O . LYS A 1 112 ? -31.395 0.114 67.985 1.00 97.38 112 LYS A O 1
ATOM 778 N N . ASP A 1 113 ? -29.687 0.288 66.526 1.00 97.38 113 ASP A N 1
ATOM 779 C CA . ASP A 1 113 ? -28.640 0.177 67.539 1.00 97.38 113 ASP A CA 1
ATOM 780 C C . ASP A 1 113 ? -28.159 1.553 68.034 1.00 97.38 113 ASP A C 1
ATOM 782 O O . ASP A 1 113 ? -28.513 2.610 67.495 1.00 97.38 113 ASP A O 1
ATOM 786 N N . SER A 1 114 ? -27.333 1.543 69.076 1.00 96.38 114 SER A N 1
ATOM 787 C CA . SER A 1 114 ? -26.743 2.757 69.647 1.00 96.38 114 SER A CA 1
ATOM 788 C C . SER A 1 114 ? -25.760 3.475 68.714 1.00 96.38 114 SER A C 1
ATOM 790 O O . SER A 1 114 ? -25.560 4.683 68.852 1.00 96.38 114 SER A O 1
ATOM 792 N N . ALA A 1 115 ? -25.191 2.771 67.729 1.00 96.62 115 ALA A N 1
ATOM 793 C CA . ALA A 1 115 ? -24.329 3.344 66.696 1.00 96.62 115 ALA A CA 1
ATOM 794 C C . ALA A 1 115 ? -25.122 4.052 65.579 1.00 96.62 115 ALA A C 1
ATOM 796 O O . ALA A 1 115 ? -24.524 4.698 64.715 1.00 96.62 115 ALA A O 1
ATOM 797 N N . GLY A 1 116 ? -26.456 3.972 65.608 1.00 95.50 116 GLY A N 1
ATOM 798 C CA . GLY A 1 116 ? -27.352 4.587 64.633 1.00 95.50 116 GLY A CA 1
ATOM 799 C C . GLY A 1 116 ? -27.641 3.716 63.412 1.00 95.50 116 GLY A C 1
ATOM 800 O O . GLY A 1 116 ? -28.305 4.198 62.495 1.00 95.50 116 GLY A O 1
ATOM 801 N N . ASN A 1 117 ? -27.193 2.460 63.400 1.00 97.62 117 ASN A N 1
ATOM 802 C CA . ASN A 1 117 ? -27.530 1.510 62.349 1.00 97.62 117 ASN A CA 1
ATOM 803 C C . ASN A 1 117 ? -28.989 1.078 62.505 1.00 97.62 117 ASN A C 1
ATOM 805 O O . ASN A 1 117 ? -29.496 0.932 63.619 1.00 97.62 117 ASN A O 1
ATOM 809 N N . THR A 1 118 ? -29.670 0.864 61.385 1.00 98.00 118 THR A N 1
ATOM 810 C CA . THR A 1 118 ? -31.085 0.495 61.339 1.00 98.00 118 THR A CA 1
ATOM 811 C C . THR A 1 118 ? -31.309 -0.746 60.486 1.00 98.00 118 THR A C 1
ATOM 813 O O . THR A 1 118 ? -30.615 -0.965 59.495 1.00 98.00 118 THR A O 1
ATOM 816 N N . ASN A 1 119 ? -32.293 -1.556 60.863 1.00 97.94 119 ASN A N 1
ATOM 817 C CA . ASN A 1 119 ? -32.834 -2.633 60.046 1.00 97.94 119 ASN A CA 1
ATOM 818 C C . ASN A 1 119 ? -34.357 -2.507 60.027 1.00 97.94 119 ASN A C 1
ATOM 820 O O . ASN A 1 119 ? -34.989 -2.683 61.067 1.00 97.94 119 ASN A O 1
ATOM 824 N N . THR A 1 120 ? -34.926 -2.193 58.869 1.00 98.00 120 THR A N 1
ATOM 825 C CA . THR A 1 120 ? -36.362 -1.984 58.680 1.00 98.00 120 THR A CA 1
ATOM 826 C C . THR A 1 120 ? -36.921 -3.049 57.748 1.00 98.00 120 THR A C 1
ATOM 828 O O . THR A 1 120 ? -36.577 -3.104 56.567 1.00 98.00 120 THR A O 1
ATOM 831 N N . SER A 1 121 ? -37.828 -3.870 58.266 1.00 97.56 121 SER A N 1
ATOM 832 C CA . SER A 1 121 ? -38.562 -4.880 57.511 1.00 97.56 121 SER A CA 1
ATOM 833 C C . SER A 1 121 ? -39.980 -4.397 57.207 1.00 97.56 121 SER A C 1
ATOM 835 O O . SER A 1 121 ? -40.717 -3.960 58.091 1.00 97.56 121 SER A O 1
ATOM 837 N N . THR A 1 122 ? -40.379 -4.520 55.946 1.00 97.00 122 THR A N 1
ATOM 838 C CA . THR A 1 122 ? -41.720 -4.208 55.432 1.00 97.00 122 THR A CA 1
ATOM 839 C C . THR A 1 122 ? -42.236 -5.386 54.607 1.00 97.00 122 THR A C 1
ATOM 841 O O . THR A 1 122 ? -41.477 -6.293 54.267 1.00 97.00 122 THR A O 1
ATOM 844 N N . ALA A 1 123 ? -43.508 -5.360 54.203 1.00 95.75 123 ALA A N 1
ATOM 845 C CA . ALA A 1 123 ? -44.053 -6.370 53.289 1.00 95.75 123 ALA A CA 1
ATOM 846 C C . ALA A 1 123 ? -43.324 -6.421 51.928 1.00 95.75 123 ALA A C 1
ATOM 848 O O . ALA A 1 123 ? -43.314 -7.457 51.271 1.00 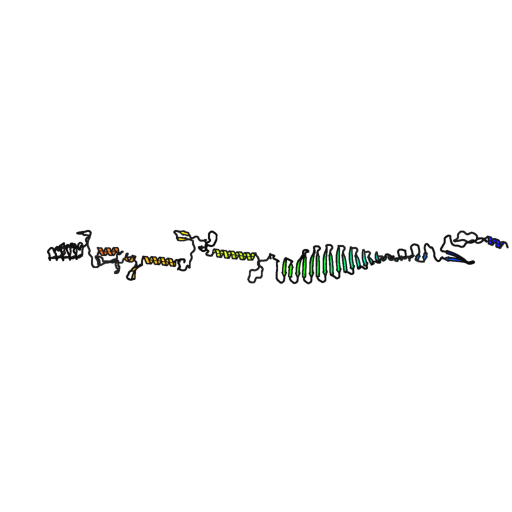95.75 123 ALA A O 1
ATOM 849 N N . THR A 1 124 ? -42.714 -5.311 51.498 1.00 96.19 124 THR A N 1
ATOM 850 C CA . THR A 1 124 ? -42.018 -5.197 50.206 1.00 96.19 124 THR A CA 1
ATOM 851 C C . THR A 1 124 ? -40.558 -5.646 50.251 1.00 96.19 124 THR A C 1
ATOM 853 O O . THR A 1 124 ? -39.963 -5.889 49.200 1.00 96.19 124 THR A O 1
ATOM 856 N N . GLY A 1 125 ? -39.964 -5.753 51.441 1.00 97.12 125 GLY A N 1
ATOM 857 C CA . GLY A 1 125 ? -38.559 -6.115 51.591 1.00 97.12 125 GLY A CA 1
ATOM 858 C C . GLY A 1 125 ? -37.933 -5.639 52.896 1.00 97.12 125 GLY A C 1
ATOM 859 O O . GLY A 1 125 ? -38.612 -5.134 53.793 1.00 97.12 125 GLY A O 1
ATOM 860 N N . ASN A 1 126 ? -36.616 -5.799 52.975 1.00 97.94 126 ASN A N 1
ATOM 861 C CA . ASN A 1 126 ? -35.805 -5.475 54.140 1.00 97.94 126 ASN A CA 1
ATOM 862 C C . ASN A 1 126 ? -34.704 -4.471 53.785 1.00 97.94 126 ASN A C 1
ATOM 864 O O . ASN A 1 126 ? -33.953 -4.714 52.841 1.00 97.94 126 ASN A O 1
ATOM 868 N N . THR A 1 127 ? -34.564 -3.404 54.569 1.00 98.06 127 THR A N 1
ATOM 869 C CA . THR A 1 127 ? -33.536 -2.373 54.385 1.00 98.06 127 THR A CA 1
ATOM 870 C C . THR A 1 127 ? -32.657 -2.283 55.621 1.00 98.06 127 THR A C 1
ATOM 872 O O . THR A 1 127 ? -33.137 -1.948 56.699 1.00 98.06 127 THR A O 1
ATOM 875 N N . VAL A 1 128 ? -31.361 -2.529 55.450 1.00 97.94 128 VAL A N 1
ATOM 876 C CA . VAL A 1 128 ? -30.337 -2.238 56.458 1.00 97.94 128 VAL A CA 1
ATOM 877 C C . VAL A 1 128 ? -29.664 -0.926 56.077 1.00 97.94 128 VAL A C 1
ATOM 879 O O . VAL A 1 128 ? -29.337 -0.736 54.906 1.00 97.94 128 VAL A O 1
ATOM 882 N N . ALA A 1 129 ? -29.464 -0.018 57.025 1.00 97.69 129 ALA A N 1
ATOM 883 C CA . ALA A 1 129 ? -28.692 1.201 56.810 1.00 97.69 129 ALA A CA 1
ATOM 884 C C . ALA A 1 129 ? -27.729 1.433 57.971 1.00 97.69 129 ALA A C 1
ATOM 886 O O . ALA A 1 129 ? -28.119 1.274 59.127 1.00 97.69 129 ALA A O 1
ATOM 887 N N . ASP A 1 130 ? -26.491 1.805 57.669 1.00 97.25 130 ASP A N 1
ATOM 888 C CA . ASP A 1 130 ? -25.521 2.201 58.684 1.00 97.25 130 ASP A CA 1
ATOM 889 C C . ASP A 1 130 ? -25.550 3.717 58.934 1.00 97.25 130 ASP A C 1
ATOM 891 O O . ASP A 1 130 ? -26.145 4.498 58.184 1.00 97.25 130 ASP A O 1
ATOM 895 N N . SER A 1 131 ? -24.892 4.159 60.004 1.00 95.50 131 SER A N 1
ATOM 896 C CA . SER A 1 131 ? -24.774 5.590 60.310 1.00 95.50 131 SER A CA 1
ATOM 897 C C . SER A 1 131 ? -23.858 6.358 59.350 1.00 95.50 131 SER A C 1
ATOM 899 O O . SER A 1 131 ? -23.931 7.588 59.286 1.00 95.50 131 SER A O 1
ATOM 901 N N . ALA A 1 132 ? -23.036 5.656 58.562 1.00 96.00 132 ALA A N 1
ATOM 902 C CA . ALA A 1 132 ? -22.227 6.249 57.502 1.00 96.00 132 ALA A CA 1
ATOM 903 C C . ALA A 1 132 ? -23.057 6.595 56.251 1.00 96.00 132 ALA A C 1
ATOM 905 O O . ALA A 1 132 ? -22.563 7.308 55.380 1.00 96.00 132 ALA A O 1
ATOM 906 N N . GLY A 1 133 ? -24.327 6.183 56.183 1.00 94.88 133 GLY A N 1
ATOM 907 C CA . GLY A 1 133 ? -25.236 6.459 55.072 1.00 94.88 133 GLY A CA 1
ATOM 908 C C . GLY A 1 133 ? -25.199 5.406 53.967 1.00 94.88 133 GLY A C 1
ATOM 909 O O . GLY A 1 133 ? -25.732 5.659 52.889 1.00 94.88 133 GLY A O 1
ATOM 910 N N . ASN A 1 134 ? -24.591 4.246 54.220 1.00 97.38 134 ASN A N 1
ATOM 911 C CA . ASN A 1 134 ? -24.664 3.097 53.329 1.00 97.38 134 ASN A CA 1
ATOM 912 C C . ASN A 1 134 ? -25.941 2.310 53.623 1.00 97.38 134 ASN A C 1
ATOM 914 O O . ASN A 1 134 ? -26.347 2.165 54.776 1.00 97.38 134 ASN A O 1
ATOM 918 N N . SER A 1 135 ? -26.573 1.771 52.585 1.00 97.81 135 SER A N 1
ATOM 919 C CA . SER A 1 135 ? -27.806 1.006 52.707 1.00 97.81 135 SER A CA 1
ATOM 920 C C . SER A 1 135 ? -27.803 -0.233 51.823 1.00 97.81 135 SER A C 1
ATOM 922 O O . SER A 1 135 ? -27.302 -0.215 50.705 1.00 97.81 135 SER A O 1
ATOM 924 N N . THR A 1 136 ? -28.381 -1.321 52.324 1.00 98.25 136 THR A N 1
ATOM 925 C CA . THR A 1 136 ? -28.672 -2.541 51.570 1.00 98.25 136 THR A CA 1
ATOM 926 C C . THR A 1 136 ? -30.163 -2.825 51.651 1.00 98.25 136 THR A C 1
ATOM 928 O O . THR A 1 136 ? -30.679 -3.129 52.726 1.00 98.25 136 THR A O 1
ATOM 931 N N . ALA A 1 137 ? -30.849 -2.761 50.516 1.00 98.19 137 ALA A N 1
ATOM 932 C CA . ALA A 1 137 ? -32.255 -3.109 50.379 1.00 98.19 137 ALA A CA 1
ATOM 933 C C . ALA A 1 137 ? -32.388 -4.448 49.648 1.00 98.19 137 ALA A C 1
ATOM 935 O O . ALA A 1 137 ? -31.911 -4.595 48.527 1.00 98.19 137 ALA A O 1
ATOM 936 N N . THR A 1 138 ? -33.047 -5.425 50.264 1.00 98.00 138 THR A N 1
ATOM 937 C CA . THR A 1 138 ? -33.376 -6.714 49.639 1.00 98.00 138 THR A CA 1
ATOM 938 C C . THR A 1 138 ? -34.881 -6.801 49.433 1.00 98.00 138 THR A C 1
ATOM 940 O O . THR A 1 138 ? -35.655 -6.680 50.382 1.00 98.00 138 THR A O 1
ATOM 943 N N . THR A 1 139 ? -35.294 -7.015 48.189 1.00 97.31 139 THR A N 1
ATOM 944 C CA . THR A 1 139 ? -36.695 -7.138 47.766 1.00 97.31 139 THR A CA 1
ATOM 945 C C . THR A 1 139 ? -36.864 -8.382 46.895 1.00 97.31 139 THR A C 1
ATOM 947 O O . THR A 1 139 ? -35.886 -9.035 46.533 1.00 97.31 139 THR A O 1
ATOM 950 N N . ALA A 1 140 ? -38.095 -8.693 46.486 1.00 96.31 140 ALA A N 1
ATOM 951 C CA . ALA A 1 140 ? -38.340 -9.764 45.518 1.00 96.31 140 ALA A CA 1
ATOM 952 C C . ALA A 1 140 ? -37.668 -9.523 44.147 1.00 96.31 140 ALA A C 1
ATOM 954 O O . ALA A 1 140 ? -37.401 -10.481 43.427 1.00 96.31 140 ALA A O 1
ATOM 955 N N . ALA A 1 141 ? -37.384 -8.265 43.783 1.00 96.00 141 ALA A N 1
ATOM 956 C CA . ALA A 1 141 ? -36.700 -7.927 42.532 1.00 96.00 141 ALA A CA 1
ATOM 957 C C . ALA A 1 141 ? -35.180 -8.174 42.590 1.00 96.00 141 ALA A C 1
ATOM 959 O O . ALA A 1 141 ? -34.534 -8.273 41.545 1.00 96.00 141 ALA A O 1
ATOM 960 N N . GLY A 1 142 ? -34.611 -8.276 43.795 1.00 97.12 142 GLY A N 1
ATOM 961 C CA . GLY A 1 142 ? -33.178 -8.426 44.011 1.00 97.12 142 GLY A CA 1
ATOM 962 C C . GLY A 1 142 ? -32.656 -7.611 45.191 1.00 97.12 142 GLY A C 1
ATOM 963 O O . GLY A 1 142 ? -33.422 -7.130 46.034 1.00 97.12 142 GLY A O 1
ATOM 964 N N . THR A 1 143 ? -31.339 -7.443 45.225 1.00 98.25 143 THR A N 1
ATOM 965 C CA . THR A 1 143 ? -30.614 -6.734 46.282 1.00 98.25 143 THR A CA 1
ATOM 966 C C . THR A 1 143 ? -29.952 -5.490 45.712 1.00 98.25 143 THR A C 1
ATOM 968 O O . THR A 1 143 ? -29.197 -5.577 44.748 1.00 98.25 143 THR A O 1
ATOM 971 N N . ASN A 1 144 ? -30.199 -4.337 46.327 1.00 97.81 144 ASN A N 1
ATOM 972 C CA . ASN A 1 144 ? -29.570 -3.072 45.979 1.00 97.81 144 ASN A CA 1
ATOM 973 C C . ASN A 1 144 ? -28.740 -2.558 47.154 1.00 97.81 144 ASN A C 1
ATOM 975 O O . ASN A 1 144 ? -29.285 -2.281 48.223 1.00 97.81 144 ASN A O 1
ATOM 979 N N . VAL A 1 145 ? -27.438 -2.411 46.946 1.00 97.88 145 VAL A N 1
ATOM 980 C CA . VAL A 1 145 ? -26.520 -1.760 47.882 1.00 97.88 145 VAL A CA 1
ATOM 981 C C . VAL A 1 145 ? -26.245 -0.360 47.359 1.00 97.88 145 VAL A C 1
ATOM 983 O O . VAL A 1 145 ? -25.919 -0.217 46.187 1.00 97.88 145 VAL A O 1
ATOM 986 N N . ALA A 1 146 ? -26.370 0.659 48.199 1.00 97.44 146 ALA A N 1
ATOM 987 C CA . ALA A 1 146 ? -26.010 2.034 47.882 1.00 97.44 146 ALA A CA 1
ATOM 988 C C . ALA A 1 146 ? -25.088 2.578 48.971 1.00 97.44 146 ALA A C 1
ATOM 990 O O . ALA A 1 146 ? -25.347 2.365 50.155 1.00 97.44 146 ALA A O 1
ATOM 991 N N . ASP A 1 147 ? -24.023 3.270 48.586 1.00 97.00 147 ASP A N 1
ATOM 992 C CA . ASP A 1 147 ? -23.195 4.014 49.530 1.00 97.00 147 ASP A CA 1
ATOM 993 C C . ASP A 1 147 ? -23.637 5.484 49.618 1.00 97.00 147 ASP A C 1
ATOM 995 O O . ASP A 1 147 ? -24.431 5.980 48.812 1.00 97.00 147 ASP A O 1
ATOM 999 N N . LYS A 1 148 ? -23.100 6.213 50.600 1.00 95.56 148 LYS A N 1
ATOM 1000 C CA . LYS A 1 148 ? -23.372 7.653 50.753 1.00 95.56 148 LYS A CA 1
ATOM 1001 C C . LYS A 1 148 ? -22.919 8.483 49.543 1.00 95.56 148 LYS A C 1
ATOM 1003 O O . LYS A 1 148 ? -23.438 9.577 49.319 1.00 95.56 148 LYS A O 1
ATOM 1008 N N . ASN A 1 149 ? -21.934 7.996 48.793 1.00 95.25 149 ASN A N 1
ATOM 1009 C CA . ASN A 1 149 ? -21.310 8.723 47.693 1.00 95.25 149 ASN A CA 1
ATOM 1010 C C . ASN A 1 149 ? -22.117 8.635 46.395 1.00 95.25 149 ASN A C 1
ATOM 1012 O O . ASN A 1 149 ? -21.743 9.299 45.433 1.00 95.25 149 ASN A O 1
ATOM 1016 N N . GLY A 1 150 ? -23.213 7.870 46.370 1.00 94.56 150 GLY A N 1
ATOM 1017 C CA . GLY A 1 150 ? -24.052 7.672 45.190 1.00 94.56 150 GLY A CA 1
ATOM 1018 C C . GLY A 1 150 ? -23.627 6.484 44.329 1.00 94.56 150 GLY A C 1
ATOM 1019 O O . GLY A 1 150 ? -24.175 6.310 43.243 1.00 94.56 150 GLY A O 1
ATOM 1020 N N . ASN A 1 151 ? -22.687 5.657 44.795 1.00 97.44 151 ASN A N 1
ATOM 1021 C CA . ASN A 1 151 ? -22.356 4.403 44.132 1.00 97.44 151 ASN A CA 1
ATOM 1022 C C . ASN A 1 151 ? -23.381 3.337 44.521 1.00 97.44 151 ASN A C 1
ATOM 1024 O O . ASN A 1 151 ? -23.848 3.288 45.662 1.00 97.44 151 ASN A O 1
ATOM 1028 N N . SER A 1 152 ? -23.715 2.454 43.586 1.00 97.69 152 SER A N 1
ATOM 1029 C CA . SER A 1 152 ? -24.669 1.376 43.812 1.00 97.69 152 SER A CA 1
ATOM 1030 C C . SER A 1 152 ? -24.242 0.056 43.182 1.00 97.69 152 SER A C 1
ATOM 1032 O O . SER A 1 152 ? -23.533 0.015 42.177 1.00 97.69 152 SER A O 1
ATOM 1034 N N . ASN A 1 153 ? -24.687 -1.039 43.792 1.00 98.06 153 ASN A N 1
ATOM 1035 C CA . ASN A 1 153 ? -24.606 -2.385 43.252 1.00 98.06 153 ASN A CA 1
ATOM 1036 C C . ASN A 1 153 ? -25.996 -3.026 43.310 1.00 98.06 153 ASN A C 1
ATOM 1038 O O . ASN A 1 153 ? -26.521 -3.278 44.396 1.00 98.06 153 ASN A O 1
ATOM 1042 N N . SER A 1 154 ? -26.578 -3.286 42.144 1.00 98.06 154 SER A N 1
ATOM 1043 C CA . SER A 1 154 ? -27.892 -3.897 41.987 1.00 98.06 154 SER A CA 1
ATOM 1044 C C . SER A 1 154 ? -27.753 -5.312 41.434 1.00 98.06 154 SER A C 1
ATOM 1046 O O . SER A 1 154 ? -27.441 -5.506 40.256 1.00 98.06 154 SER A O 1
ATOM 1048 N N . LEU A 1 155 ? -27.997 -6.305 42.286 1.00 98.19 155 LEU A N 1
ATOM 1049 C CA . LEU A 1 155 ? -28.037 -7.715 41.918 1.00 98.19 155 LEU A CA 1
ATOM 1050 C C . LEU A 1 155 ? -29.486 -8.150 41.705 1.00 98.19 155 LEU A C 1
ATOM 1052 O O . LEU A 1 155 ? -30.303 -8.099 42.623 1.00 98.19 155 LEU A O 1
ATOM 1056 N N . THR A 1 156 ? -29.788 -8.629 40.504 1.00 97.50 156 THR A N 1
ATOM 1057 C CA . THR A 1 156 ? -31.114 -9.103 40.085 1.00 97.50 156 THR A CA 1
ATOM 1058 C C . THR A 1 156 ? -31.010 -10.511 39.502 1.00 97.50 156 THR A C 1
ATOM 1060 O O . THR A 1 156 ? -29.915 -11.026 39.274 1.00 97.50 156 THR A O 1
ATOM 1063 N N . ALA A 1 157 ? -32.146 -11.135 39.184 1.00 96.19 157 ALA A N 1
ATOM 1064 C CA . ALA A 1 157 ? -32.161 -12.433 38.505 1.00 96.19 157 ALA A CA 1
ATOM 1065 C C . ALA A 1 157 ? -31.498 -12.408 37.110 1.00 96.19 157 ALA A C 1
ATOM 1067 O O . ALA A 1 157 ? -31.039 -13.443 36.631 1.00 96.19 157 ALA A O 1
ATOM 1068 N N . THR A 1 158 ? -31.447 -11.247 36.449 1.00 96.12 158 THR A N 1
ATOM 1069 C CA . THR A 1 158 ? -30.898 -11.103 35.090 1.00 96.12 158 THR A CA 1
ATOM 1070 C C . THR A 1 158 ? -29.415 -10.739 35.062 1.00 96.12 158 THR A C 1
ATOM 1072 O O . THR A 1 158 ? -28.785 -10.822 34.007 1.00 96.12 158 THR A O 1
ATOM 1075 N N . GLY A 1 159 ? -28.843 -10.333 36.196 1.00 97.31 159 GLY A N 1
ATOM 1076 C CA . GLY A 1 159 ? -27.445 -9.933 36.276 1.00 97.31 159 GLY A CA 1
ATOM 1077 C C . GLY A 1 159 ? -27.155 -8.952 37.403 1.00 97.31 159 GLY A C 1
ATOM 1078 O O . GLY A 1 159 ? -27.995 -8.689 38.265 1.00 97.31 159 GLY A O 1
ATOM 1079 N N . ASN A 1 160 ? -25.946 -8.404 37.362 1.00 98.12 160 ASN A N 1
ATOM 1080 C CA . ASN A 1 160 ? -25.408 -7.489 38.355 1.00 98.12 160 ASN A CA 1
ATOM 1081 C C . ASN A 1 160 ? -25.022 -6.158 37.702 1.00 98.12 160 ASN A C 1
ATOM 1083 O O . ASN A 1 160 ? -24.263 -6.163 36.735 1.00 98.12 160 ASN A O 1
ATOM 1087 N N . THR A 1 161 ? -25.502 -5.038 38.239 1.00 98.19 161 THR A N 1
ATOM 1088 C CA . THR A 1 161 ? -25.174 -3.687 37.762 1.00 98.19 161 THR A CA 1
ATOM 1089 C C . THR A 1 161 ? -24.449 -2.912 38.853 1.00 98.19 161 THR A C 1
ATOM 1091 O O . THR A 1 161 ? -25.045 -2.589 39.875 1.00 98.19 161 THR A O 1
ATOM 1094 N N . LEU A 1 162 ? -23.177 -2.591 38.625 1.00 97.88 162 LEU A N 1
ATOM 1095 C CA . LEU A 1 162 ? -22.446 -1.581 39.391 1.00 97.88 162 LEU A CA 1
ATOM 1096 C C . LEU A 1 162 ? -22.632 -0.234 38.707 1.00 97.88 162 LEU A C 1
ATOM 1098 O O . LEU A 1 162 ? -22.392 -0.144 37.508 1.00 97.88 162 LEU A O 1
ATOM 1102 N N . ALA A 1 163 ? -23.009 0.798 39.449 1.00 97.75 163 ALA A N 1
ATOM 1103 C CA . ALA A 1 163 ? -23.026 2.170 38.962 1.00 97.75 163 ALA A CA 1
ATOM 1104 C C . ALA A 1 163 ? -22.276 3.070 39.941 1.00 97.75 163 ALA A C 1
ATOM 1106 O O . ALA A 1 163 ? -22.458 2.946 41.152 1.00 97.75 163 ALA A O 1
ATOM 1107 N N . ASP A 1 164 ? -21.437 3.962 39.428 1.00 97.06 164 ASP A N 1
ATOM 1108 C CA . ASP A 1 164 ? -20.822 5.009 40.237 1.00 97.06 164 ASP A CA 1
ATOM 1109 C C . ASP A 1 164 ? -21.621 6.316 40.159 1.00 97.06 164 ASP A C 1
ATOM 1111 O O . ASP A 1 164 ? -22.528 6.489 39.338 1.00 97.06 164 ASP A O 1
ATOM 1115 N N . LYS A 1 165 ? -21.269 7.265 41.027 1.00 96.00 165 LYS A N 1
ATOM 1116 C CA . LYS A 1 165 ? -21.877 8.601 41.034 1.00 96.00 165 LYS A CA 1
ATOM 1117 C C . LYS A 1 165 ? -21.633 9.417 39.760 1.00 96.00 165 LYS A C 1
ATOM 1119 O O . LYS A 1 165 ? -22.327 10.406 39.537 1.00 96.00 165 LYS A O 1
ATOM 1124 N N . ASP A 1 166 ? -20.615 9.056 38.979 1.00 96.12 166 ASP A N 1
ATOM 1125 C CA . ASP A 1 166 ? -20.182 9.794 37.794 1.00 96.12 166 ASP A CA 1
ATOM 1126 C C . ASP A 1 166 ? -20.952 9.356 36.540 1.00 96.12 166 ASP A C 1
ATOM 1128 O O . ASP A 1 166 ? -20.793 9.963 35.483 1.00 96.12 166 ASP A O 1
ATOM 1132 N N . GLY A 1 167 ? -21.846 8.369 36.674 1.00 94.81 167 GLY A N 1
ATOM 1133 C CA . GLY A 1 167 ? -22.697 7.855 35.605 1.00 94.81 167 GLY A CA 1
ATOM 1134 C C . GLY A 1 167 ? -22.089 6.669 34.861 1.00 94.81 167 GLY A C 1
ATOM 1135 O O . GLY A 1 167 ? -22.688 6.201 33.891 1.00 94.81 167 GLY A O 1
ATOM 1136 N N . ASN A 1 168 ? -20.940 6.159 35.309 1.00 97.38 168 ASN A N 1
ATOM 1137 C CA . ASN A 1 168 ? -20.343 4.963 34.733 1.00 97.38 168 ASN A CA 1
ATOM 1138 C C . ASN A 1 168 ? -21.041 3.726 35.296 1.00 97.38 168 ASN A C 1
ATOM 1140 O O . ASN A 1 168 ? -21.372 3.655 36.481 1.00 97.38 168 ASN A O 1
ATOM 1144 N N . ASN A 1 169 ? -21.246 2.724 34.449 1.00 97.81 169 ASN A N 1
ATOM 1145 C CA . ASN A 1 169 ? -21.899 1.482 34.819 1.00 97.81 169 ASN A CA 1
ATOM 1146 C C . ASN A 1 169 ? -21.124 0.257 34.322 1.00 97.81 169 ASN A C 1
ATOM 1148 O O . ASN A 1 169 ? -20.523 0.256 33.256 1.00 97.81 169 ASN A O 1
ATOM 1152 N N . THR A 1 170 ? -21.134 -0.808 35.117 1.00 98.31 170 THR A N 1
ATOM 1153 C CA . THR A 1 170 ? -20.646 -2.138 34.748 1.00 98.31 170 THR A CA 1
ATOM 1154 C C . THR A 1 170 ? -21.781 -3.125 34.935 1.00 98.31 170 THR A C 1
ATOM 1156 O O . THR A 1 170 ? -22.226 -3.367 36.056 1.00 98.31 170 THR A O 1
ATOM 1159 N N . VAL A 1 171 ? -22.246 -3.700 33.834 1.00 98.25 171 VAL A N 1
ATOM 1160 C CA . VAL A 1 171 ? -23.347 -4.658 33.798 1.00 98.25 171 VAL A CA 1
ATOM 1161 C C . VAL A 1 171 ? -22.792 -6.032 33.448 1.00 98.25 171 VAL A C 1
ATOM 1163 O O . VAL A 1 171 ? -22.315 -6.246 32.337 1.00 98.25 171 VAL A O 1
ATOM 1166 N N . THR A 1 172 ? -22.888 -6.979 34.375 1.00 98.19 172 THR A N 1
ATOM 1167 C CA . THR A 1 172 ? -22.516 -8.382 34.154 1.00 98.19 172 THR A CA 1
ATOM 1168 C C . THR A 1 172 ? -23.777 -9.228 34.046 1.00 98.19 172 THR A C 1
ATOM 1170 O O . THR A 1 172 ? -24.574 -9.296 34.983 1.00 98.19 172 THR A O 1
ATOM 1173 N N . THR A 1 173 ? -23.948 -9.902 32.913 1.00 97.50 173 THR A N 1
ATOM 1174 C CA . THR A 1 173 ? -25.059 -10.825 32.638 1.00 97.50 173 THR A CA 1
ATOM 1175 C C . THR A 1 173 ? -24.521 -12.166 32.142 1.00 97.50 173 THR A C 1
ATOM 1177 O O . THR A 1 173 ? -23.322 -12.326 31.922 1.00 97.50 173 THR A O 1
ATOM 1180 N N . ALA A 1 174 ? -25.408 -13.129 31.885 1.00 96.31 174 ALA A N 1
ATOM 1181 C CA . ALA A 1 174 ? -25.030 -14.383 31.231 1.00 96.31 174 ALA A CA 1
ATOM 1182 C C . ALA A 1 174 ? -24.431 -14.190 29.819 1.00 96.31 174 ALA A C 1
ATOM 1184 O O . ALA A 1 174 ? -23.711 -15.063 29.342 1.00 96.31 174 ALA A O 1
ATOM 1185 N N . SER A 1 175 ? -24.709 -13.061 29.153 1.00 95.31 175 SER A N 1
ATOM 1186 C CA . SER A 1 175 ? -24.181 -12.767 27.810 1.00 95.31 175 SER A CA 1
ATOM 1187 C C . SER A 1 175 ? -22.751 -12.215 27.832 1.00 95.31 175 SER A C 1
ATOM 1189 O O . SER A 1 175 ? -22.088 -12.203 26.796 1.00 95.31 175 SER A O 1
ATOM 1191 N N . GLY A 1 176 ? -22.274 -11.751 28.991 1.00 97.19 176 GLY A N 1
ATOM 1192 C CA . GLY A 1 176 ? -20.985 -11.082 29.130 1.00 97.19 176 GLY A CA 1
ATOM 1193 C C . GLY A 1 176 ? -21.029 -9.887 30.077 1.00 97.19 176 GLY A C 1
ATOM 1194 O O . GLY A 1 176 ? -21.998 -9.689 30.818 1.00 97.19 176 GLY A O 1
ATOM 1195 N N . THR A 1 177 ? -19.972 -9.083 30.022 1.00 98.31 177 THR A N 1
ATOM 1196 C CA . THR A 1 177 ? -19.799 -7.876 30.833 1.00 98.31 177 THR A CA 1
ATOM 1197 C C . THR A 1 177 ? -19.732 -6.658 29.927 1.00 98.31 177 THR A C 1
ATOM 1199 O O . THR A 1 177 ? -18.856 -6.579 29.071 1.00 98.31 177 THR A O 1
ATOM 1202 N N . ASN A 1 178 ? -20.618 -5.691 30.147 1.00 97.94 178 ASN A N 1
ATOM 1203 C CA . ASN A 1 178 ? -20.612 -4.413 29.455 1.00 97.94 178 ASN A CA 1
ATOM 1204 C C . ASN A 1 178 ? -20.281 -3.287 30.436 1.00 97.94 178 ASN A C 1
ATOM 1206 O O . ASN A 1 178 ? -21.007 -3.078 31.406 1.00 97.94 178 ASN A O 1
ATOM 1210 N N . VAL A 1 179 ? -19.197 -2.563 30.179 1.00 98.12 179 VAL A N 1
ATOM 1211 C CA . VAL A 1 179 ? -18.823 -1.354 30.921 1.00 98.12 179 VAL A CA 1
ATOM 1212 C C . VAL A 1 179 ? -19.183 -0.157 30.060 1.00 98.12 179 VAL A C 1
ATOM 1214 O O . VAL A 1 179 ? -18.696 -0.099 28.940 1.00 98.12 179 VAL A O 1
ATOM 1217 N N . THR A 1 180 ? -19.990 0.778 30.553 1.00 97.94 180 THR A N 1
ATOM 1218 C CA . THR A 1 180 ? -20.305 2.034 29.856 1.00 97.94 180 THR A CA 1
ATOM 1219 C C . THR A 1 180 ? -19.869 3.208 30.716 1.00 97.94 180 THR A C 1
ATOM 1221 O O . THR A 1 180 ? -20.160 3.228 31.911 1.00 97.94 180 THR A O 1
ATOM 1224 N N . ASP A 1 181 ? -19.188 4.184 30.130 1.00 97.69 181 ASP A N 1
ATOM 1225 C CA . ASP A 1 181 ? -18.917 5.449 30.807 1.00 97.69 181 ASP A CA 1
ATOM 1226 C C . ASP A 1 181 ? -20.074 6.447 30.628 1.00 97.69 181 ASP A C 1
ATOM 1228 O O . ASP A 1 181 ? -21.020 6.219 29.865 1.00 97.69 181 ASP A O 1
ATOM 1232 N N . LYS A 1 182 ? -20.002 7.581 31.331 1.00 96.62 182 LYS A N 1
ATOM 1233 C CA . LYS A 1 182 ? -21.010 8.646 31.215 1.00 96.62 182 LYS A CA 1
ATOM 1234 C C . LYS A 1 182 ? -21.111 9.253 29.810 1.00 96.62 182 LYS A C 1
ATOM 1236 O O . LYS A 1 182 ? -22.115 9.887 29.494 1.00 96.62 182 LYS A O 1
ATOM 1241 N N . ASP A 1 183 ? -20.045 9.144 29.016 1.00 96.69 183 ASP A N 1
ATOM 1242 C CA . ASP A 1 183 ? -19.934 9.744 27.687 1.00 96.69 183 ASP A CA 1
ATOM 1243 C C . ASP A 1 183 ? -20.520 8.831 26.599 1.00 96.69 183 ASP A C 1
ATOM 1245 O O . ASP A 1 183 ? -20.603 9.236 25.441 1.00 96.69 183 ASP A O 1
ATOM 1249 N N . GLY A 1 184 ? -20.984 7.632 26.973 1.00 95.44 184 GLY A N 1
ATOM 1250 C CA . GLY A 1 184 ? -21.585 6.649 26.076 1.00 95.44 184 GLY A CA 1
ATOM 1251 C C . GLY A 1 184 ? -20.571 5.702 25.435 1.00 95.44 184 GLY A C 1
ATOM 1252 O O . GLY A 1 184 ? -20.953 4.891 24.588 1.00 95.44 184 GLY A O 1
ATOM 1253 N N . ASN A 1 185 ? -19.295 5.766 25.828 1.00 97.44 185 ASN A N 1
ATOM 1254 C CA . ASN A 1 185 ? -18.308 4.786 25.396 1.00 97.44 185 ASN A CA 1
ATOM 1255 C C . ASN A 1 185 ? -18.531 3.485 26.160 1.00 97.44 185 ASN A C 1
ATOM 1257 O O . ASN A 1 185 ? -18.845 3.490 27.348 1.00 97.44 185 ASN A O 1
ATOM 1261 N N . SER A 1 186 ? -18.353 2.359 25.480 1.00 97.75 186 SER A N 1
ATOM 1262 C CA . SER A 1 186 ? -18.618 1.036 26.025 1.00 97.75 186 SER A CA 1
ATOM 1263 C C . SER A 1 186 ? -17.494 0.047 25.740 1.00 97.75 186 SER A C 1
ATOM 1265 O O . SER A 1 186 ? -16.813 0.125 24.717 1.00 97.75 186 SER A O 1
ATOM 1267 N N . ASN A 1 187 ? -17.312 -0.908 26.646 1.00 98.06 187 ASN A N 1
ATOM 1268 C CA . ASN A 1 187 ? -16.487 -2.088 26.449 1.00 98.06 187 ASN A CA 1
ATOM 1269 C C . ASN A 1 187 ? -17.319 -3.332 26.764 1.00 98.06 187 ASN A C 1
ATOM 1271 O O . ASN A 1 187 ? -17.662 -3.574 27.922 1.00 98.06 187 ASN A O 1
ATOM 1275 N N . ASN A 1 188 ? -17.636 -4.107 25.730 1.00 97.94 188 ASN A N 1
ATOM 1276 C CA . ASN A 1 188 ? -18.437 -5.317 25.830 1.00 97.94 188 ASN A CA 1
ATOM 1277 C C . ASN A 1 188 ? -17.552 -6.559 25.676 1.00 97.94 188 ASN A C 1
ATOM 1279 O O . ASN A 1 188 ? -17.081 -6.871 24.575 1.00 97.94 188 ASN A O 1
ATOM 1283 N N . LEU A 1 189 ? -17.355 -7.277 26.778 1.00 98.06 189 LEU A N 1
ATOM 1284 C CA . LEU A 1 189 ? -16.603 -8.521 26.840 1.00 98.06 189 LEU A CA 1
ATOM 1285 C C . LEU A 1 189 ? -17.556 -9.717 26.839 1.00 98.06 189 LEU A C 1
ATOM 1287 O O . LEU A 1 189 ? -18.386 -9.876 27.732 1.00 98.06 189 LEU A O 1
ATOM 1291 N N . THR A 1 190 ? -17.385 -10.596 25.858 1.00 97.50 190 THR A N 1
ATOM 1292 C CA . THR A 1 190 ? -18.183 -11.813 25.662 1.00 97.50 190 THR A CA 1
ATOM 1293 C C . THR A 1 190 ? -17.265 -13.023 25.483 1.00 97.50 190 THR A C 1
ATOM 1295 O O . THR A 1 190 ? -16.052 -12.882 25.324 1.00 97.50 190 THR A O 1
ATOM 1298 N N . ALA A 1 191 ? -17.833 -14.229 25.429 1.00 96.62 191 ALA A N 1
ATOM 1299 C CA . ALA A 1 191 ? -17.064 -15.439 25.126 1.00 96.62 191 ALA A CA 1
ATOM 1300 C C . ALA A 1 191 ? -16.420 -15.422 23.723 1.00 96.62 191 ALA A C 1
ATOM 1302 O O . ALA A 1 191 ? -15.420 -16.097 23.496 1.00 96.62 191 ALA A O 1
ATOM 1303 N N . THR A 1 192 ? -16.984 -14.664 22.776 1.00 96.62 192 THR A N 1
ATOM 1304 C CA . THR A 1 192 ? -16.498 -14.598 21.388 1.00 96.62 192 THR A CA 1
ATOM 1305 C C . THR A 1 192 ? -15.441 -13.522 21.160 1.00 96.62 192 THR A C 1
ATOM 1307 O O . THR A 1 192 ? -14.780 -13.522 20.121 1.00 96.62 192 THR A O 1
ATOM 1310 N N . GLY A 1 193 ? -15.272 -12.600 22.108 1.00 97.44 193 GLY A N 1
ATOM 1311 C CA . GLY A 1 193 ? -14.325 -11.505 21.973 1.00 97.44 193 GLY A CA 1
ATOM 1312 C C . GLY A 1 193 ? -14.673 -10.281 22.807 1.00 97.44 193 GLY A C 1
ATOM 1313 O O . GLY A 1 193 ? -15.597 -10.290 23.622 1.00 97.44 193 GLY A O 1
ATOM 1314 N N . ASN A 1 194 ? -13.919 -9.217 22.560 1.00 98.25 194 ASN A N 1
ATOM 1315 C CA . ASN A 1 194 ? -14.016 -7.940 23.249 1.00 98.25 194 ASN A CA 1
ATOM 1316 C C . ASN A 1 194 ? -14.277 -6.815 22.244 1.00 98.25 194 ASN A C 1
ATOM 1318 O O . ASN A 1 194 ? -13.538 -6.700 21.266 1.00 98.25 194 ASN A O 1
ATOM 1322 N N . THR A 1 195 ? -15.295 -5.991 22.484 1.00 98.00 195 THR A N 1
ATOM 1323 C CA . THR A 1 195 ? -15.656 -4.867 21.607 1.00 98.00 195 THR A CA 1
ATOM 1324 C C . THR A 1 195 ? -15.620 -3.562 22.386 1.00 98.00 195 THR A C 1
ATOM 1326 O O . THR A 1 195 ? -16.478 -3.333 23.235 1.00 98.00 195 THR A O 1
ATOM 1329 N N . LEU A 1 196 ? -14.659 -2.696 22.072 1.00 97.81 196 LEU A N 1
ATOM 1330 C CA . LEU A 1 196 ? -14.666 -1.302 22.515 1.00 97.81 196 LEU A CA 1
ATOM 1331 C C . LEU A 1 196 ? -15.460 -0.496 21.498 1.00 97.81 196 LEU A C 1
ATOM 1333 O O . LEU A 1 196 ? -15.228 -0.651 20.302 1.00 97.81 196 LEU A O 1
ATOM 1337 N N . LYS A 1 197 ? -16.361 0.367 21.950 1.00 97.44 197 LYS A N 1
ATOM 1338 C CA . LYS A 1 197 ? -17.145 1.250 21.092 1.00 97.44 197 LYS A CA 1
ATOM 1339 C C . LYS A 1 197 ? -17.210 2.637 21.707 1.00 97.44 197 LYS A C 1
ATOM 1341 O O . LYS A 1 197 ? -17.571 2.756 22.871 1.00 97.44 197 LYS A O 1
ATOM 1346 N N . ASP A 1 198 ? -16.888 3.666 20.938 1.00 97.25 198 ASP A N 1
ATOM 1347 C CA . ASP A 1 198 ? -17.085 5.045 21.377 1.00 97.25 198 ASP A CA 1
ATOM 1348 C C . ASP A 1 198 ? -18.504 5.548 21.063 1.00 97.25 198 ASP A C 1
ATOM 1350 O O . ASP A 1 198 ? -19.279 4.919 20.331 1.00 97.25 198 ASP A O 1
ATOM 1354 N N . ASN A 1 199 ? -18.855 6.712 21.606 1.00 95.69 199 ASN A N 1
ATOM 1355 C CA . ASN A 1 199 ? -20.150 7.340 21.345 1.00 95.69 199 ASN A CA 1
ATOM 1356 C C . ASN A 1 199 ? -20.327 7.806 19.881 1.00 95.69 199 ASN A C 1
ATOM 1358 O O . ASN A 1 199 ? -21.452 7.999 19.424 1.00 95.69 199 ASN A O 1
ATOM 1362 N N . ALA A 1 200 ? -19.237 7.949 19.116 1.00 95.94 200 ALA A N 1
ATOM 1363 C CA . ALA A 1 200 ? -19.286 8.245 17.681 1.00 95.94 200 ALA A CA 1
ATOM 1364 C C . ALA A 1 200 ? -19.590 6.999 16.821 1.00 95.94 200 ALA A C 1
ATOM 1366 O O . ALA A 1 200 ? -19.795 7.113 15.613 1.00 95.94 200 ALA A O 1
ATOM 1367 N N . GLY A 1 201 ? -19.660 5.813 17.434 1.00 95.06 201 GLY A N 1
ATOM 1368 C CA . GLY A 1 201 ? -19.936 4.548 16.762 1.00 95.06 201 GLY A CA 1
ATOM 1369 C C . GLY A 1 201 ? -18.694 3.837 16.227 1.00 95.06 201 GLY A C 1
ATOM 1370 O O . GLY A 1 201 ? -18.832 2.734 15.690 1.00 95.06 201 GLY A O 1
ATOM 1371 N N . ASN A 1 202 ? -17.502 4.409 16.411 1.00 97.25 202 ASN A N 1
ATOM 1372 C CA . ASN A 1 202 ? -16.254 3.731 16.092 1.00 97.25 202 ASN A CA 1
ATOM 1373 C C . ASN A 1 202 ? -16.088 2.553 17.048 1.00 97.25 202 ASN A C 1
ATOM 1375 O O . ASN A 1 202 ? -16.390 2.656 18.238 1.00 97.25 202 ASN A O 1
ATOM 1379 N N . ASN A 1 203 ? -15.609 1.424 16.539 1.00 97.44 203 ASN A N 1
ATOM 1380 C CA . ASN A 1 203 ? -15.407 0.234 17.341 1.00 97.44 203 ASN A CA 1
ATOM 1381 C C . ASN A 1 203 ? -14.058 -0.435 17.082 1.00 97.44 203 ASN A C 1
ATOM 1383 O O . ASN A 1 203 ? -13.493 -0.371 15.996 1.00 97.44 203 ASN A O 1
ATOM 1387 N N . THR A 1 204 ? -13.540 -1.095 18.110 1.00 98.12 204 THR A N 1
ATOM 1388 C CA . THR A 1 204 ? -12.422 -2.029 18.013 1.00 98.12 204 THR A CA 1
ATOM 1389 C C . THR A 1 204 ? -12.885 -3.368 18.545 1.00 98.12 204 THR A C 1
ATOM 1391 O O . THR A 1 204 ? -13.185 -3.505 19.730 1.00 98.12 204 THR A O 1
ATOM 1394 N N . THR A 1 205 ? -12.928 -4.357 17.664 1.00 98.06 205 THR A N 1
ATOM 1395 C CA . THR A 1 205 ? -13.381 -5.710 17.963 1.00 98.06 205 THR A CA 1
ATOM 1396 C C . THR A 1 205 ? -12.190 -6.660 17.917 1.00 98.06 205 THR A C 1
ATOM 1398 O O . THR A 1 205 ? -11.554 -6.818 16.876 1.00 98.06 205 THR A O 1
ATOM 1401 N N . SER A 1 206 ? -11.884 -7.301 19.043 1.00 98.06 206 SER A N 1
ATOM 1402 C CA . SER A 1 206 ? -10.842 -8.322 19.167 1.00 98.06 206 SER A CA 1
ATOM 1403 C C . SER A 1 206 ? -11.481 -9.693 19.363 1.00 98.06 206 SER A C 1
ATOM 1405 O O . SER A 1 206 ? -12.232 -9.903 20.315 1.00 98.06 206 SER A O 1
ATOM 1407 N N . THR A 1 207 ? -11.191 -10.623 18.457 1.00 97.81 207 THR A N 1
ATOM 1408 C CA . THR A 1 207 ? -11.703 -12.002 18.462 1.00 97.81 207 THR A CA 1
ATOM 1409 C C . THR A 1 207 ? -10.569 -12.986 18.183 1.00 97.81 207 THR A C 1
ATOM 1411 O O . THR A 1 207 ? -9.456 -12.593 17.835 1.00 97.81 207 THR A O 1
ATOM 1414 N N . ALA A 1 208 ? -10.858 -14.287 18.239 1.00 97.19 208 ALA A N 1
ATOM 1415 C CA . ALA A 1 208 ? -9.913 -15.316 17.799 1.00 97.19 208 ALA A CA 1
ATOM 1416 C C . ALA A 1 208 ? -9.503 -15.184 16.314 1.00 97.19 208 ALA A C 1
ATOM 1418 O O . ALA A 1 208 ? -8.435 -15.655 15.930 1.00 97.19 208 ALA A O 1
ATOM 1419 N N . SER A 1 209 ? -10.323 -14.540 15.474 1.00 95.94 209 SER A N 1
ATOM 1420 C CA . SER A 1 209 ? -10.012 -14.301 14.057 1.00 95.94 209 SER A CA 1
ATOM 1421 C C . SER A 1 209 ? -9.047 -13.130 13.836 1.00 95.94 209 SER A C 1
ATOM 1423 O O . SER A 1 209 ? -8.487 -12.999 12.745 1.00 95.94 209 SER A O 1
ATOM 1425 N N . GLY A 1 210 ? -8.836 -12.292 14.855 1.00 97.31 210 GLY A N 1
ATOM 1426 C 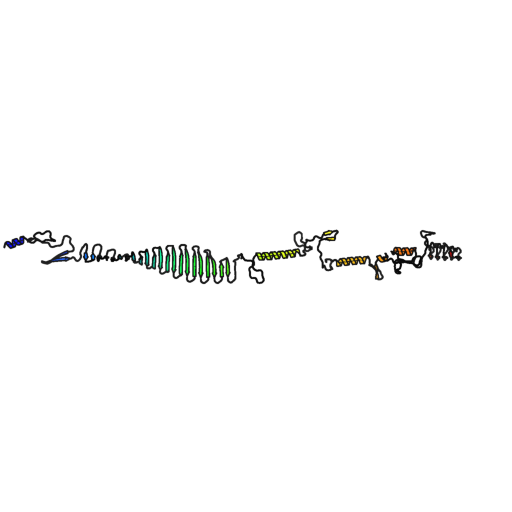CA . GLY A 1 210 ? -7.978 -11.115 14.796 1.00 97.31 210 GLY A CA 1
ATOM 1427 C C . GLY A 1 210 ? -8.627 -9.872 15.395 1.00 97.31 210 GLY A C 1
ATOM 1428 O O . GLY A 1 210 ? -9.625 -9.945 16.116 1.00 97.31 210 GLY A O 1
ATOM 1429 N N . VAL A 1 211 ? -8.047 -8.720 15.067 1.00 98.19 211 VAL A N 1
ATOM 1430 C CA . VAL A 1 211 ? -8.490 -7.402 15.528 1.00 98.19 211 VAL A CA 1
ATOM 1431 C C . VAL A 1 211 ? -9.020 -6.614 14.342 1.00 98.19 211 VAL A C 1
ATOM 1433 O O . VAL A 1 211 ? -8.348 -6.505 13.320 1.00 98.19 211 VAL A O 1
ATOM 1436 N N . THR A 1 212 ? -10.211 -6.049 14.480 1.00 97.88 212 THR A N 1
ATOM 1437 C CA . THR A 1 212 ? -10.793 -5.124 13.505 1.00 97.88 212 THR A CA 1
ATOM 1438 C C . THR A 1 212 ? -11.068 -3.797 14.186 1.00 97.88 212 THR A C 1
ATOM 1440 O O . THR A 1 212 ? -11.730 -3.766 15.217 1.00 97.88 212 THR A O 1
ATOM 1443 N N . VAL A 1 213 ? -10.567 -2.712 13.610 1.00 97.94 213 VAL A N 1
ATOM 1444 C CA . VAL A 1 213 ? -10.903 -1.339 13.994 1.00 97.94 213 VAL A CA 1
ATOM 1445 C C . VAL A 1 213 ? -11.794 -0.785 12.898 1.00 97.94 213 VAL A C 1
ATOM 1447 O O . VAL A 1 213 ? -11.380 -0.781 11.743 1.00 97.94 213 VAL A O 1
ATOM 1450 N N . ALA A 1 214 ? -12.998 -0.346 13.235 1.00 97.31 214 ALA A N 1
ATOM 1451 C CA . ALA A 1 214 ? -13.942 0.237 12.296 1.00 97.31 214 ALA A CA 1
ATOM 1452 C C . ALA A 1 214 ? -14.390 1.619 12.770 1.00 97.31 214 ALA A C 1
ATOM 1454 O O . ALA A 1 214 ? -14.590 1.835 13.964 1.00 97.31 214 ALA A O 1
ATOM 1455 N N . ASP A 1 215 ? -14.563 2.546 11.836 1.00 95.50 215 ASP A N 1
ATOM 1456 C CA . ASP A 1 215 ? -15.240 3.806 12.116 1.00 95.50 215 ASP A CA 1
ATOM 1457 C C . ASP A 1 215 ? -16.771 3.641 12.052 1.00 95.50 215 ASP A C 1
ATOM 1459 O O . ASP A 1 215 ? -17.299 2.631 11.572 1.00 95.50 215 ASP A O 1
ATOM 1463 N N . GLY A 1 216 ? -17.509 4.645 12.530 1.00 92.00 216 GLY A N 1
ATOM 1464 C CA . GLY A 1 216 ? -18.974 4.668 12.451 1.00 92.00 216 GLY A CA 1
ATOM 1465 C C . GLY A 1 216 ? -19.537 4.715 11.019 1.00 92.00 216 GLY A C 1
ATOM 1466 O O . GLY A 1 216 ? -20.737 4.524 10.834 1.00 92.00 216 GLY A O 1
ATOM 1467 N N . SER A 1 217 ? -18.691 4.950 10.008 1.00 92.00 217 SER A N 1
ATOM 1468 C CA . SER A 1 217 ? -19.059 4.983 8.583 1.00 92.00 217 SER A CA 1
ATOM 1469 C C . SER A 1 217 ? -18.861 3.632 7.880 1.00 92.00 217 SER A C 1
ATOM 1471 O O . SER A 1 217 ? -19.191 3.504 6.702 1.00 92.00 217 SER A O 1
ATOM 1473 N N . GLY A 1 218 ? -18.355 2.617 8.587 1.00 87.50 218 GLY A N 1
ATOM 1474 C CA . GLY A 1 218 ? -18.116 1.275 8.055 1.00 87.50 218 GLY A CA 1
ATOM 1475 C C . GLY A 1 218 ? -16.752 1.087 7.385 1.00 87.50 218 GLY A C 1
ATOM 1476 O O . GLY A 1 218 ? -16.493 0.006 6.852 1.00 87.50 218 GLY A O 1
ATOM 1477 N N . ASN A 1 219 ? -15.859 2.081 7.424 1.00 94.19 219 ASN A N 1
ATOM 1478 C CA . ASN A 1 219 ? -14.472 1.876 7.016 1.00 94.19 219 ASN A CA 1
ATOM 1479 C C . ASN A 1 219 ? -13.752 1.100 8.113 1.00 94.19 219 ASN A C 1
ATOM 1481 O O . ASN A 1 219 ? -13.878 1.421 9.293 1.00 94.19 219 ASN A O 1
ATOM 1485 N N . SER A 1 220 ? -12.973 0.090 7.736 1.00 96.88 220 SER A N 1
ATOM 1486 C CA . SER A 1 220 ? -12.329 -0.789 8.707 1.00 96.88 220 SER A CA 1
ATOM 1487 C C . SER A 1 220 ? -10.896 -1.128 8.343 1.00 96.88 220 SER A C 1
ATOM 1489 O O . SER A 1 220 ? -10.587 -1.354 7.177 1.00 96.88 220 SER A O 1
ATOM 1491 N N . THR A 1 221 ? -10.048 -1.265 9.354 1.00 97.88 221 THR A N 1
ATOM 1492 C CA . THR A 1 221 ? -8.750 -1.929 9.256 1.00 97.88 221 THR A CA 1
ATOM 1493 C C . THR A 1 221 ? -8.806 -3.237 10.030 1.00 97.88 221 THR A C 1
ATOM 1495 O O . THR A 1 221 ? -9.112 -3.238 11.221 1.00 97.88 221 THR A O 1
ATOM 1498 N N . ALA A 1 222 ? -8.496 -4.348 9.371 1.00 97.81 222 ALA A N 1
ATOM 1499 C CA . ALA A 1 222 ? -8.457 -5.667 9.986 1.00 97.81 222 ALA A CA 1
ATOM 1500 C C . ALA A 1 222 ? -7.033 -6.230 9.976 1.00 97.81 222 ALA A C 1
ATOM 1502 O O . ALA A 1 222 ? -6.382 -6.285 8.930 1.00 97.81 222 ALA A O 1
ATOM 1503 N N . VAL A 1 223 ? -6.578 -6.685 11.143 1.00 97.88 223 VAL A N 1
ATOM 1504 C CA . VAL A 1 223 ? -5.347 -7.452 11.346 1.00 97.88 223 VAL A CA 1
ATOM 1505 C C . VAL A 1 223 ? -5.755 -8.873 11.706 1.00 97.88 223 VAL A C 1
ATOM 1507 O O . VAL A 1 223 ? -6.265 -9.133 12.796 1.00 97.88 223 VAL A O 1
ATOM 1510 N N . THR A 1 224 ? -5.555 -9.797 10.774 1.00 96.75 224 THR A N 1
ATOM 1511 C CA . THR A 1 224 ? -5.994 -11.193 10.894 1.00 96.75 224 THR A CA 1
ATOM 1512 C C . THR A 1 224 ? -4.855 -12.148 10.550 1.00 96.75 224 THR A C 1
ATOM 1514 O O . THR A 1 224 ? -3.787 -11.737 10.097 1.00 96.75 224 THR A O 1
ATOM 1517 N N . ALA A 1 225 ? -5.093 -13.455 10.671 1.00 95.75 225 ALA A N 1
ATOM 1518 C CA . ALA A 1 225 ? -4.146 -14.479 10.217 1.00 95.75 225 ALA A CA 1
ATOM 1519 C C . ALA A 1 225 ? -3.835 -14.428 8.701 1.00 95.75 225 ALA A C 1
ATOM 1521 O O . ALA A 1 225 ? -2.892 -15.075 8.235 1.00 95.75 225 ALA A O 1
ATOM 1522 N N . THR A 1 226 ? -4.634 -13.695 7.917 1.00 94.81 226 THR A N 1
ATOM 1523 C CA . THR A 1 226 ? -4.427 -13.516 6.470 1.00 94.81 226 THR A CA 1
ATOM 1524 C C . THR A 1 226 ? -3.574 -12.294 6.126 1.00 94.81 226 THR A C 1
ATOM 1526 O O . THR A 1 226 ? -3.066 -12.224 5.006 1.00 94.81 226 THR A O 1
ATOM 1529 N N . GLY A 1 227 ? -3.355 -11.386 7.085 1.00 96.75 227 GLY A N 1
ATOM 1530 C CA . GLY A 1 227 ? -2.579 -10.160 6.911 1.00 96.75 227 GLY A CA 1
ATOM 1531 C C . GLY A 1 227 ? -3.275 -8.920 7.472 1.00 96.75 227 GLY A C 1
ATOM 1532 O O . GLY A 1 227 ? -4.138 -9.013 8.350 1.00 96.75 227 GLY A O 1
ATOM 1533 N N . VAL A 1 228 ? -2.882 -7.760 6.948 1.00 97.81 228 VAL A N 1
ATOM 1534 C CA . VAL A 1 228 ? -3.450 -6.445 7.265 1.00 97.81 228 VAL A CA 1
ATOM 1535 C C . VAL A 1 228 ? -4.245 -5.958 6.061 1.00 97.81 228 VAL A C 1
ATOM 1537 O O . VAL A 1 228 ? -3.743 -5.964 4.941 1.00 97.81 228 VAL A O 1
ATOM 1540 N N . SER A 1 229 ? -5.479 -5.521 6.275 1.00 96.88 229 SER A N 1
ATOM 1541 C CA . SER A 1 229 ? -6.338 -5.009 5.203 1.00 96.88 229 SER A CA 1
ATOM 1542 C C . SER A 1 229 ? -7.074 -3.759 5.651 1.00 96.88 229 SER A C 1
ATOM 1544 O O . SER A 1 229 ? -7.584 -3.719 6.769 1.00 96.88 229 SER A O 1
ATOM 1546 N N . VAL A 1 230 ? -7.123 -2.752 4.781 1.00 96.81 230 VAL A N 1
ATOM 1547 C CA . VAL A 1 230 ? -7.940 -1.549 4.950 1.00 96.81 230 VAL A CA 1
ATOM 1548 C C . VAL A 1 230 ? -9.086 -1.613 3.941 1.00 96.81 230 VAL A C 1
ATOM 1550 O O . VAL A 1 230 ? -8.852 -1.818 2.752 1.00 96.81 230 VAL A O 1
ATOM 1553 N N . SER A 1 231 ? -10.330 -1.462 4.396 1.00 94.69 231 SER A N 1
ATOM 1554 C CA . SER A 1 231 ? -11.517 -1.493 3.533 1.00 94.69 231 SER A CA 1
ATOM 1555 C C . SER A 1 231 ? -11.431 -0.403 2.462 1.00 94.69 231 SER A C 1
ATOM 1557 O O . SER A 1 231 ? -11.244 0.768 2.788 1.00 94.69 231 SER A O 1
ATOM 1559 N N . GLY A 1 232 ? -11.513 -0.794 1.186 1.00 92.06 232 GLY A N 1
ATOM 1560 C CA . GLY A 1 232 ? -11.358 0.114 0.041 1.00 92.06 232 GLY A CA 1
ATOM 1561 C C . GLY A 1 232 ? -9.961 0.733 -0.119 1.00 92.06 232 GLY A C 1
ATOM 1562 O O . GLY A 1 232 ? -9.786 1.603 -0.967 1.00 92.06 232 GLY A O 1
ATOM 1563 N N . GLY A 1 233 ? -8.980 0.310 0.682 1.00 94.38 233 GLY A N 1
ATOM 1564 C CA . GLY A 1 233 ? -7.627 0.852 0.703 1.00 94.38 233 GLY A CA 1
ATOM 1565 C C . GLY A 1 233 ? -6.553 -0.231 0.564 1.00 94.38 233 GLY A C 1
ATOM 1566 O O . GLY A 1 233 ? -6.847 -1.359 0.166 1.00 94.38 233 GLY A O 1
ATOM 1567 N N . PRO A 1 234 ? -5.291 0.101 0.884 1.00 97.06 234 PRO A N 1
ATOM 1568 C CA . PRO A 1 234 ? -4.189 -0.840 0.768 1.00 97.06 234 PRO A CA 1
ATOM 1569 C C . PRO A 1 234 ? -4.356 -2.091 1.640 1.00 97.06 234 PRO A C 1
ATOM 1571 O O . PRO A 1 234 ? -4.892 -2.042 2.752 1.00 97.06 234 PRO A O 1
ATOM 1574 N N . SER A 1 235 ? -3.824 -3.213 1.163 1.00 97.31 235 SER A N 1
ATOM 1575 C CA . SER A 1 235 ? -3.745 -4.462 1.917 1.00 97.31 235 SER A CA 1
ATOM 1576 C C . SER A 1 235 ? -2.389 -5.142 1.744 1.00 97.31 235 SER A C 1
ATOM 1578 O O . SER A 1 235 ? -1.766 -5.082 0.686 1.00 97.31 235 SER A O 1
ATOM 1580 N N . LEU A 1 236 ? -1.925 -5.793 2.808 1.00 98.00 236 LEU A N 1
ATOM 1581 C CA . LEU A 1 236 ? -0.737 -6.635 2.826 1.00 98.00 236 LEU A CA 1
ATOM 1582 C C . LEU A 1 236 ? -1.143 -8.015 3.332 1.00 98.00 236 LEU A C 1
ATOM 1584 O O . LEU A 1 236 ? -1.407 -8.200 4.522 1.00 98.00 236 LEU A O 1
ATOM 1588 N N . THR A 1 237 ? -1.189 -8.983 2.426 1.00 96.81 237 THR A N 1
ATOM 1589 C CA . THR A 1 237 ? -1.630 -10.349 2.723 1.00 96.81 237 THR A CA 1
ATOM 1590 C C . THR A 1 237 ? -0.590 -11.371 2.276 1.00 96.81 237 THR A C 1
ATOM 1592 O O . THR A 1 237 ? 0.472 -11.029 1.754 1.00 96.81 237 THR A O 1
ATOM 1595 N N . LYS A 1 238 ? -0.899 -12.662 2.437 1.00 94.62 238 LYS A N 1
ATOM 1596 C CA . LYS A 1 238 ? -0.058 -13.753 1.919 1.00 94.62 238 LYS A CA 1
ATOM 1597 C C . LYS A 1 238 ? 0.143 -13.713 0.398 1.00 94.62 238 LYS A C 1
ATOM 1599 O O . LYS A 1 238 ? 1.073 -14.351 -0.084 1.00 94.62 238 LYS A O 1
ATOM 1604 N N . THR A 1 239 ? -0.704 -13.005 -0.353 1.00 95.06 239 THR A N 1
ATOM 1605 C CA . THR A 1 239 ? -0.562 -12.862 -1.811 1.00 95.06 239 THR A CA 1
ATOM 1606 C C . THR A 1 239 ? 0.291 -11.659 -2.218 1.00 95.06 239 THR A C 1
ATOM 1608 O O . THR A 1 239 ? 0.590 -11.520 -3.400 1.00 95.06 239 THR A O 1
ATOM 1611 N N . GLY A 1 240 ? 0.691 -10.802 -1.271 1.00 96.25 240 GLY A N 1
ATOM 1612 C CA . GLY A 1 240 ? 1.513 -9.617 -1.517 1.00 96.25 240 GLY A CA 1
ATOM 1613 C C . GLY A 1 240 ? 0.864 -8.308 -1.061 1.00 96.25 240 GLY A C 1
ATOM 1614 O O . GLY A 1 240 ? -0.039 -8.303 -0.221 1.00 96.25 240 GLY A O 1
ATOM 1615 N N . LEU A 1 241 ? 1.375 -7.203 -1.611 1.00 96.94 241 LEU A N 1
ATOM 1616 C CA . LEU A 1 241 ? 0.910 -5.835 -1.381 1.00 96.94 241 LEU A CA 1
ATOM 1617 C C . LEU A 1 241 ? -0.045 -5.410 -2.504 1.00 96.94 241 LEU A C 1
ATOM 1619 O O . LEU A 1 241 ? 0.341 -5.413 -3.670 1.00 96.94 241 LEU A O 1
ATOM 1623 N N . ASP A 1 242 ? -1.251 -4.992 -2.138 1.00 97.00 242 ASP A N 1
ATOM 1624 C CA . ASP A 1 242 ? -2.194 -4.298 -3.016 1.00 97.00 242 ASP A CA 1
ATOM 1625 C C . ASP A 1 242 ? -2.380 -2.866 -2.503 1.00 97.00 242 ASP A C 1
ATOM 1627 O O . ASP A 1 242 ? -2.612 -2.649 -1.315 1.00 97.00 242 ASP A O 1
ATOM 1631 N N . LEU A 1 243 ? -2.259 -1.880 -3.388 1.00 97.06 243 LEU A N 1
ATOM 1632 C CA . LEU A 1 243 ? -2.398 -0.458 -3.063 1.00 97.06 243 LEU A CA 1
ATOM 1633 C C . LEU A 1 243 ? -3.781 0.100 -3.414 1.00 97.06 243 LEU A C 1
ATOM 1635 O O . LEU A 1 243 ? -3.976 1.310 -3.307 1.00 97.06 243 LEU A O 1
ATOM 1639 N N . ALA A 1 244 ? -4.715 -0.748 -3.858 1.00 96.06 244 ALA A N 1
ATOM 1640 C CA . ALA A 1 244 ? -6.062 -0.364 -4.279 1.00 96.06 244 ALA A CA 1
ATOM 1641 C C . ALA A 1 244 ? -6.057 0.765 -5.332 1.00 96.06 244 ALA A C 1
ATOM 1643 O O . ALA A 1 244 ? -6.821 1.724 -5.261 1.00 96.06 244 ALA A O 1
ATOM 1644 N N . GLY A 1 245 ? -5.141 0.674 -6.305 1.00 95.44 245 GLY A N 1
ATOM 1645 C CA . GLY A 1 245 ? -4.944 1.689 -7.351 1.00 95.44 245 GLY A CA 1
ATOM 1646 C C . GLY A 1 245 ? -4.123 2.915 -6.926 1.00 95.44 245 GLY A C 1
ATOM 1647 O O . GLY A 1 245 ? -3.891 3.802 -7.746 1.00 95.44 245 GLY A O 1
ATOM 1648 N N . GLY A 1 246 ? -3.659 2.972 -5.675 1.00 95.88 246 GLY A N 1
ATOM 1649 C CA . GLY A 1 246 ? -2.757 4.008 -5.181 1.00 95.88 246 GLY A CA 1
ATOM 1650 C C . GLY A 1 246 ? -1.315 3.862 -5.680 1.00 95.88 246 GLY A C 1
ATOM 1651 O O . GLY A 1 246 ? -0.876 2.805 -6.133 1.00 95.88 246 GLY A O 1
ATOM 1652 N N . THR A 1 247 ? -0.546 4.943 -5.565 1.00 96.50 247 THR A N 1
ATOM 1653 C CA . THR A 1 247 ? 0.889 4.964 -5.881 1.00 96.50 247 THR A CA 1
ATOM 1654 C C . THR A 1 247 ? 1.735 4.570 -4.674 1.00 96.50 247 THR A C 1
ATOM 1656 O O . THR A 1 247 ? 1.512 5.088 -3.579 1.00 96.50 247 THR A O 1
ATOM 1659 N N . LEU A 1 248 ? 2.775 3.756 -4.884 1.00 96.19 248 LEU A N 1
ATOM 1660 C CA . LEU A 1 248 ? 3.830 3.554 -3.887 1.00 96.19 248 LEU A CA 1
ATOM 1661 C C . LEU A 1 248 ? 4.853 4.689 -4.004 1.00 96.19 248 LEU A C 1
ATOM 1663 O O . LEU A 1 248 ? 5.479 4.851 -5.051 1.00 96.19 248 LEU A O 1
ATOM 1667 N N . THR A 1 249 ? 5.012 5.492 -2.954 1.00 95.94 249 THR A N 1
ATOM 1668 C CA . THR A 1 249 ? 5.926 6.649 -2.934 1.00 95.94 249 THR A CA 1
ATOM 1669 C C . THR A 1 249 ? 6.952 6.508 -1.810 1.00 95.94 249 THR A C 1
ATOM 1671 O O . THR A 1 249 ? 6.912 5.543 -1.049 1.00 95.94 249 THR A O 1
ATOM 1674 N N . ASN A 1 250 ? 7.903 7.445 -1.719 1.00 96.62 250 ASN A N 1
ATOM 1675 C CA . ASN A 1 250 ? 8.974 7.439 -0.711 1.00 96.62 250 ASN A CA 1
ATOM 1676 C C . ASN A 1 250 ? 9.836 6.164 -0.714 1.00 96.62 250 ASN A C 1
ATOM 1678 O O . ASN A 1 250 ? 10.439 5.808 0.298 1.00 96.62 250 ASN A O 1
ATOM 1682 N N . LEU A 1 251 ? 9.927 5.489 -1.863 1.00 97.00 251 LEU A N 1
ATOM 1683 C CA . LEU A 1 251 ? 10.897 4.424 -2.055 1.00 97.00 251 LEU A CA 1
ATOM 1684 C C . LEU A 1 251 ? 12.300 5.022 -2.165 1.00 97.00 251 LEU A C 1
ATOM 1686 O O . LEU A 1 251 ? 12.535 5.969 -2.922 1.00 97.00 251 LEU A O 1
ATOM 1690 N N . LYS A 1 252 ? 13.251 4.413 -1.459 1.00 97.19 252 LYS A N 1
ATOM 1691 C CA . LYS A 1 252 ? 14.666 4.543 -1.805 1.00 97.19 252 LYS A CA 1
ATOM 1692 C C . LYS A 1 252 ? 14.873 3.976 -3.218 1.00 97.19 252 LYS A C 1
ATOM 1694 O O . LYS A 1 252 ? 14.195 3.026 -3.597 1.00 97.19 252 LYS A O 1
ATOM 1699 N N . GLY A 1 253 ? 15.809 4.541 -3.984 1.00 97.06 253 GLY A N 1
ATOM 1700 C CA . GLY A 1 253 ? 16.245 3.939 -5.248 1.00 97.06 253 GLY A CA 1
ATOM 1701 C C . GLY A 1 253 ? 16.672 2.485 -5.038 1.00 97.06 253 GLY A C 1
ATOM 1702 O O . GLY A 1 253 ? 17.512 2.234 -4.173 1.00 97.06 253 GLY A O 1
ATOM 1703 N N . GLY A 1 254 ? 16.072 1.563 -5.791 1.00 97.56 254 GLY A N 1
ATOM 1704 C CA . GLY A 1 254 ? 16.380 0.135 -5.716 1.00 97.56 254 GLY A CA 1
ATOM 1705 C C . GLY A 1 254 ? 17.693 -0.202 -6.415 1.00 97.56 254 GLY A C 1
ATOM 1706 O O . GLY A 1 254 ? 18.082 0.481 -7.362 1.00 97.56 254 GLY A O 1
ATOM 1707 N N . ASP A 1 255 ? 18.387 -1.252 -5.995 1.00 97.00 255 ASP A N 1
ATOM 1708 C CA . ASP A 1 255 ? 19.637 -1.626 -6.655 1.00 97.00 255 ASP A CA 1
ATOM 170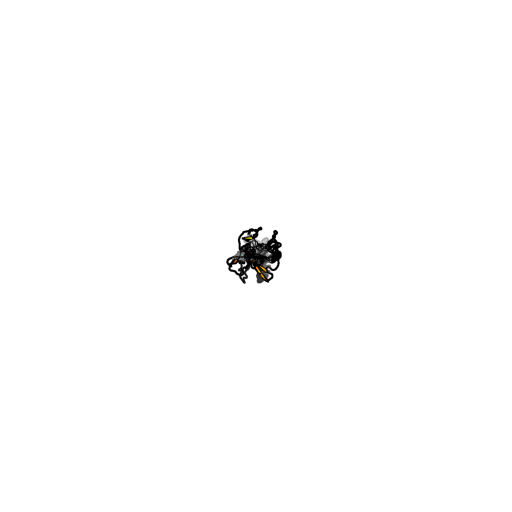9 C C . ASP A 1 255 ? 19.372 -2.155 -8.076 1.00 97.00 255 ASP A C 1
ATOM 1711 O O . ASP A 1 255 ? 18.623 -3.111 -8.274 1.00 97.00 255 ASP A O 1
ATOM 1715 N N . ILE A 1 256 ? 20.012 -1.555 -9.088 1.00 95.81 256 ILE A N 1
ATOM 1716 C CA . ILE A 1 256 ? 19.915 -1.995 -10.492 1.00 95.81 256 ILE A CA 1
ATOM 1717 C C . ILE A 1 256 ? 21.088 -2.930 -10.786 1.00 95.81 256 ILE A C 1
ATOM 1719 O O . ILE A 1 256 ? 22.082 -2.556 -11.409 1.00 95.81 256 ILE A O 1
ATOM 1723 N N . THR A 1 257 ? 20.984 -4.154 -10.277 1.00 96.31 257 THR A N 1
ATOM 1724 C CA . THR A 1 257 ? 21.969 -5.225 -10.474 1.00 96.31 257 THR A CA 1
ATOM 1725 C C . THR A 1 257 ? 21.272 -6.542 -10.826 1.00 96.31 257 THR A C 1
ATOM 1727 O O . THR A 1 257 ? 20.069 -6.706 -10.613 1.00 96.31 257 THR A O 1
ATOM 1730 N N . ALA A 1 258 ? 22.010 -7.485 -11.420 1.00 96.56 258 ALA A N 1
ATOM 1731 C CA . ALA A 1 258 ? 21.448 -8.769 -11.833 1.00 96.56 258 ALA A CA 1
ATOM 1732 C C . ALA A 1 258 ? 20.915 -9.556 -10.622 1.00 96.56 258 ALA A C 1
ATOM 1734 O O . ALA A 1 258 ? 21.652 -9.815 -9.675 1.00 96.56 258 ALA A O 1
ATOM 1735 N N . GLY A 1 259 ? 19.639 -9.951 -10.673 1.00 95.25 259 GLY A N 1
ATOM 1736 C CA . GLY A 1 259 ? 18.969 -10.687 -9.595 1.00 95.25 259 GLY A CA 1
ATOM 1737 C C . GLY A 1 259 ? 18.378 -9.819 -8.479 1.00 95.25 259 GLY A C 1
ATOM 1738 O O . GLY A 1 259 ? 17.812 -10.377 -7.542 1.00 95.25 259 GLY A O 1
ATOM 1739 N N . SER A 1 260 ? 18.472 -8.486 -8.568 1.00 97.56 260 SER A N 1
ATOM 1740 C CA . SER A 1 260 ? 17.804 -7.584 -7.624 1.00 97.56 260 SER A CA 1
ATOM 1741 C C . SER A 1 260 ? 16.286 -7.789 -7.632 1.00 97.56 260 SER A C 1
ATOM 1743 O O . SER A 1 260 ? 15.673 -7.988 -8.683 1.00 97.56 260 SER A O 1
ATOM 1745 N N . THR A 1 261 ? 15.688 -7.724 -6.443 1.00 96.44 261 THR A N 1
ATOM 1746 C CA . THR A 1 261 ? 14.228 -7.777 -6.235 1.00 96.44 261 THR A CA 1
ATOM 1747 C C . THR A 1 261 ? 13.679 -6.455 -5.703 1.00 96.44 261 THR A C 1
ATOM 1749 O O . THR A 1 261 ? 12.507 -6.366 -5.339 1.00 96.44 261 THR A O 1
ATOM 1752 N N . ASP A 1 262 ? 14.524 -5.423 -5.672 1.00 97.88 262 ASP A N 1
ATOM 1753 C CA . ASP A 1 262 ? 14.143 -4.104 -5.202 1.00 97.88 262 ASP A CA 1
ATOM 1754 C C . ASP A 1 262 ? 13.174 -3.442 -6.181 1.00 97.88 262 ASP A C 1
ATOM 1756 O O . ASP A 1 262 ? 13.337 -3.489 -7.404 1.00 97.88 262 ASP A O 1
ATOM 1760 N N . ALA A 1 263 ? 12.180 -2.747 -5.634 1.00 97.00 263 ALA A N 1
ATOM 1761 C CA . ALA A 1 263 ? 11.349 -1.865 -6.430 1.00 97.00 263 ALA A CA 1
ATOM 1762 C C . ALA A 1 263 ? 12.180 -0.666 -6.920 1.00 97.00 263 ALA A C 1
ATOM 1764 O O . ALA A 1 263 ? 12.835 0.024 -6.138 1.00 97.00 263 ALA A O 1
ATOM 1765 N N . VAL A 1 264 ? 12.131 -0.397 -8.224 1.00 97.44 264 VAL A N 1
ATOM 1766 C CA . VAL A 1 264 ? 12.786 0.768 -8.831 1.00 97.44 264 VAL A CA 1
ATOM 1767 C C . VAL A 1 264 ? 11.887 1.997 -8.762 1.00 97.44 264 VAL A C 1
ATOM 1769 O O . VAL A 1 264 ? 10.661 1.908 -8.831 1.00 97.44 264 VAL A O 1
ATOM 1772 N N . THR A 1 265 ? 12.499 3.171 -8.647 1.00 97.62 265 THR A N 1
ATOM 1773 C CA . THR A 1 265 ? 11.771 4.446 -8.593 1.00 97.62 265 THR A CA 1
ATOM 1774 C C . THR A 1 265 ? 11.648 5.088 -9.971 1.00 97.62 265 THR A C 1
ATOM 1776 O O . THR A 1 265 ? 12.448 4.830 -10.873 1.00 97.62 265 THR A O 1
ATOM 1779 N N . GLY A 1 266 ? 10.688 6.006 -10.127 1.00 97.25 266 GLY A N 1
ATOM 1780 C CA . GLY A 1 266 ? 10.536 6.780 -11.363 1.00 97.25 266 GLY A CA 1
ATOM 1781 C C . GLY A 1 266 ? 11.799 7.558 -11.760 1.00 97.25 266 GLY A C 1
ATOM 1782 O O . GLY A 1 266 ? 12.106 7.645 -12.945 1.00 97.25 266 GLY A O 1
ATOM 1783 N N . GLY A 1 267 ? 12.582 8.051 -10.791 1.00 96.88 267 GLY A N 1
ATOM 1784 C CA . GLY A 1 267 ? 13.845 8.750 -11.064 1.00 96.88 267 GLY A CA 1
ATOM 1785 C C . GLY A 1 267 ? 14.901 7.862 -11.727 1.00 96.88 267 GLY A C 1
ATOM 1786 O O . GLY A 1 267 ? 15.634 8.315 -12.600 1.00 96.88 267 GLY A O 1
ATOM 1787 N N . GLN A 1 268 ? 14.939 6.575 -11.380 1.00 97.94 268 GLN A N 1
ATOM 1788 C CA . GLN A 1 268 ? 15.870 5.624 -11.984 1.00 97.94 268 GLN A CA 1
ATOM 1789 C C . GLN A 1 268 ? 15.481 5.265 -13.417 1.00 97.94 268 GLN A C 1
ATOM 1791 O O . GLN A 1 268 ? 16.333 5.217 -14.301 1.00 97.94 268 GLN A O 1
ATOM 1796 N N . VAL A 1 269 ? 14.184 5.058 -13.662 1.00 97.00 269 VAL A N 1
ATOM 1797 C CA . VAL A 1 269 ? 13.669 4.808 -15.014 1.00 97.00 269 VAL A CA 1
ATOM 1798 C C . VAL A 1 269 ? 13.886 6.034 -15.906 1.00 97.00 269 VAL A C 1
ATOM 1800 O O . VAL A 1 269 ? 14.296 5.884 -17.055 1.00 97.00 269 VAL A O 1
ATOM 1803 N N . ALA A 1 270 ? 13.692 7.246 -15.374 1.00 97.88 270 ALA A N 1
ATOM 1804 C CA . ALA A 1 270 ? 13.962 8.490 -16.092 1.00 97.88 270 ALA A CA 1
ATOM 1805 C C . ALA A 1 270 ? 15.446 8.638 -16.483 1.00 97.88 270 ALA A C 1
ATOM 1807 O O . ALA A 1 270 ? 15.744 9.072 -17.596 1.00 97.88 270 ALA A O 1
ATOM 1808 N N . GLU A 1 271 ? 16.379 8.231 -15.616 1.00 97.44 271 GLU A N 1
ATOM 1809 C CA . GLU A 1 271 ? 17.812 8.226 -15.937 1.00 97.44 271 GLU A CA 1
ATOM 1810 C C . GLU A 1 271 ? 18.129 7.254 -17.084 1.00 97.44 271 GLU A C 1
ATOM 1812 O O . GLU A 1 271 ? 18.781 7.636 -18.057 1.00 97.44 271 GLU A O 1
ATOM 1817 N N . VAL A 1 272 ? 17.590 6.029 -17.040 1.00 96.75 272 VAL A N 1
ATOM 1818 C CA . VAL A 1 272 ? 17.725 5.063 -18.147 1.00 96.75 272 VAL A CA 1
ATOM 1819 C C . VAL A 1 272 ? 17.138 5.631 -19.444 1.00 96.75 272 VAL A C 1
ATOM 1821 O O . VAL A 1 272 ? 17.768 5.551 -20.500 1.00 96.75 272 VAL A O 1
ATOM 1824 N N . GLN A 1 273 ? 15.964 6.265 -19.380 1.00 97.44 273 GLN A N 1
ATOM 1825 C CA . GLN A 1 273 ? 15.322 6.896 -20.535 1.00 97.44 273 GLN A CA 1
ATOM 1826 C C . GLN A 1 273 ? 16.170 8.041 -21.118 1.00 97.44 273 GLN A C 1
ATOM 1828 O O . GLN A 1 273 ? 16.215 8.220 -22.337 1.00 97.44 273 GLN A O 1
ATOM 1833 N N . SER A 1 274 ? 16.847 8.819 -20.270 1.00 97.12 274 SER A N 1
ATOM 1834 C CA . SER A 1 274 ? 17.761 9.896 -20.670 1.00 97.12 274 SER A CA 1
ATOM 1835 C C . SER A 1 274 ? 19.002 9.348 -21.377 1.00 97.12 274 SER A C 1
ATOM 1837 O O . SER A 1 274 ? 19.374 9.824 -22.453 1.00 97.12 274 SER A O 1
ATOM 1839 N N . GLN A 1 275 ? 19.618 8.300 -20.822 1.00 96.50 275 GLN A N 1
ATOM 1840 C CA . GLN A 1 275 ? 20.771 7.638 -21.436 1.00 96.50 275 GLN A CA 1
ATOM 1841 C C . GLN A 1 275 ? 20.415 7.017 -22.790 1.00 96.50 275 GLN A C 1
ATOM 1843 O O . GLN A 1 275 ? 21.160 7.191 -23.755 1.00 96.50 275 GLN A O 1
ATOM 1848 N N . LEU A 1 276 ? 19.248 6.376 -22.892 1.00 96.50 276 LEU A N 1
ATOM 1849 C CA . LEU A 1 276 ? 18.757 5.811 -24.146 1.00 96.50 276 LEU A CA 1
ATOM 1850 C C . LEU A 1 276 ? 18.533 6.897 -25.211 1.00 96.50 276 LEU A C 1
ATOM 1852 O O . LEU A 1 276 ? 18.992 6.750 -26.340 1.00 96.50 276 LEU A O 1
ATOM 1856 N N . GLN A 1 277 ? 17.894 8.017 -24.858 1.00 95.75 277 GLN A N 1
ATOM 1857 C CA . GLN A 1 277 ? 17.704 9.143 -25.784 1.00 95.75 277 GLN A CA 1
ATOM 1858 C C . GLN A 1 277 ? 19.032 9.712 -26.294 1.00 95.75 277 GLN A C 1
ATOM 1860 O O . GLN A 1 277 ? 19.155 9.993 -27.484 1.00 95.75 277 GLN A O 1
ATOM 1865 N N . LYS A 1 278 ? 20.044 9.835 -25.424 1.00 94.56 278 LYS A N 1
ATOM 1866 C CA . LYS A 1 278 ? 21.392 10.266 -25.830 1.00 94.56 278 LYS A CA 1
ATOM 1867 C C . LYS A 1 278 ? 22.019 9.289 -26.820 1.00 94.56 278 LYS A C 1
ATOM 1869 O O . LYS A 1 278 ? 22.536 9.726 -27.841 1.00 94.56 278 LYS A O 1
ATOM 1874 N N . GLN A 1 279 ? 21.936 7.985 -26.550 1.00 95.25 279 GLN A N 1
ATOM 1875 C CA . GLN A 1 279 ? 22.450 6.960 -27.462 1.00 95.25 279 GLN A CA 1
ATOM 1876 C C . GLN A 1 279 ? 21.754 7.010 -28.829 1.00 95.25 279 GLN A C 1
ATOM 1878 O O . GLN A 1 279 ? 22.435 6.987 -29.852 1.00 95.25 279 GLN A O 1
ATOM 1883 N N . LEU A 1 280 ? 20.421 7.147 -28.865 1.00 93.69 280 LEU A N 1
ATOM 1884 C CA . LEU A 1 280 ? 19.672 7.306 -30.118 1.00 93.69 280 LEU A CA 1
ATOM 1885 C C . LEU A 1 280 ? 20.078 8.581 -30.869 1.00 93.69 280 LEU A C 1
ATOM 1887 O O . LEU A 1 280 ? 20.266 8.533 -32.083 1.00 93.69 280 LEU A O 1
ATOM 1891 N N . GLY A 1 281 ? 20.253 9.695 -30.154 1.00 88.94 281 GLY A N 1
ATOM 1892 C CA . GLY A 1 281 ? 20.758 10.944 -30.723 1.00 88.94 281 GLY A CA 1
ATOM 1893 C C . GLY A 1 281 ? 22.137 10.768 -31.361 1.00 88.94 281 GLY A C 1
ATOM 1894 O O . GLY A 1 281 ? 22.316 11.100 -32.526 1.00 88.94 281 GLY A O 1
ATOM 1895 N N . SER A 1 282 ? 23.082 10.139 -30.655 1.00 89.81 282 SER A N 1
ATOM 1896 C CA . SER A 1 282 ? 24.433 9.881 -31.176 1.00 89.81 282 SER A CA 1
ATOM 1897 C C . SER A 1 282 ? 24.449 8.978 -32.414 1.00 89.81 282 SER A C 1
ATOM 1899 O O . SER A 1 282 ? 25.262 9.191 -33.316 1.00 89.81 282 SER A O 1
ATOM 1901 N N . VAL A 1 283 ? 23.555 7.984 -32.483 1.00 89.88 283 VAL A N 1
ATOM 1902 C CA . VAL A 1 283 ? 23.372 7.166 -33.694 1.00 89.88 283 VAL A CA 1
ATOM 1903 C C . VAL A 1 283 ? 22.835 8.021 -34.839 1.00 89.88 283 VAL A C 1
ATOM 1905 O O . VAL A 1 283 ? 23.360 7.932 -35.946 1.00 89.88 283 VAL A O 1
ATOM 1908 N N . GLY A 1 284 ? 21.842 8.876 -34.577 1.00 85.75 284 GLY A N 1
ATOM 1909 C CA . GLY A 1 284 ? 21.331 9.837 -35.557 1.00 85.75 284 GLY A CA 1
ATOM 1910 C C . GLY A 1 284 ? 22.419 10.774 -36.087 1.00 85.75 284 GLY A C 1
ATOM 1911 O O . GLY A 1 284 ? 22.495 11.002 -37.290 1.00 85.75 284 GLY A O 1
ATOM 1912 N N . ASP A 1 285 ? 23.309 11.248 -35.217 1.00 84.31 285 ASP A N 1
ATOM 1913 C CA . ASP A 1 285 ? 24.389 12.164 -35.594 1.00 84.31 285 ASP A CA 1
ATOM 1914 C C . ASP A 1 285 ? 25.489 11.496 -36.431 1.00 84.31 285 ASP A C 1
ATOM 1916 O O . ASP A 1 285 ? 26.089 12.143 -37.292 1.00 84.31 285 ASP A O 1
ATOM 1920 N N . SER A 1 286 ? 25.747 10.206 -36.188 1.00 85.06 286 SER A N 1
ATOM 1921 C CA . SER A 1 286 ? 26.831 9.446 -36.829 1.00 85.06 286 SER A CA 1
ATOM 1922 C C . SER A 1 286 ? 26.398 8.689 -38.089 1.00 85.06 286 SER A C 1
ATOM 1924 O O . SER A 1 286 ? 27.249 8.233 -38.856 1.00 85.06 286 SER A O 1
ATOM 1926 N N . ALA A 1 287 ? 25.095 8.507 -38.307 1.00 87.88 287 ALA A N 1
ATOM 1927 C CA . ALA A 1 287 ? 24.571 7.779 -39.455 1.00 87.88 287 ALA A CA 1
ATOM 1928 C C . ALA A 1 287 ? 24.530 8.646 -40.725 1.00 87.88 287 ALA A C 1
ATOM 1930 O O . ALA A 1 287 ? 24.235 9.840 -40.687 1.00 87.88 287 ALA A O 1
ATOM 1931 N N . VAL A 1 288 ? 24.755 8.021 -41.886 1.00 88.00 288 VAL A N 1
ATOM 1932 C CA . VAL A 1 288 ? 24.389 8.619 -43.179 1.00 88.00 288 VAL A CA 1
ATOM 1933 C C . VAL A 1 288 ? 22.868 8.576 -43.300 1.00 88.00 288 VAL A C 1
ATOM 1935 O O . VAL A 1 288 ? 22.267 7.508 -43.181 1.00 88.00 288 VAL A O 1
ATOM 1938 N N . GLN A 1 289 ? 22.250 9.730 -43.536 1.00 87.81 289 GLN A N 1
ATOM 1939 C CA . GLN A 1 289 ? 20.797 9.871 -43.573 1.00 87.81 289 GLN A CA 1
ATOM 1940 C C . GLN A 1 289 ? 20.308 10.251 -44.972 1.00 87.81 289 GLN A C 1
ATOM 1942 O O . GLN A 1 289 ? 21.007 10.900 -45.756 1.00 87.81 289 GLN A O 1
ATOM 1947 N N . TYR A 1 290 ? 19.067 9.874 -45.267 1.00 90.81 290 TYR A N 1
ATOM 1948 C CA . TYR A 1 290 ? 18.327 10.465 -46.374 1.00 90.81 290 TYR A CA 1
ATOM 1949 C C . TYR A 1 290 ? 18.074 11.951 -46.100 1.00 90.81 290 TYR A C 1
ATOM 1951 O O . TYR A 1 290 ? 17.899 12.364 -44.949 1.00 90.81 290 TYR A O 1
ATOM 1959 N N . ALA A 1 291 ? 18.034 12.758 -47.157 1.00 88.50 291 ALA A N 1
ATOM 1960 C CA . ALA A 1 291 ? 17.617 14.150 -47.050 1.00 88.50 291 ALA A CA 1
ATOM 1961 C C . ALA A 1 291 ? 16.164 14.240 -46.555 1.00 88.50 291 ALA A C 1
ATOM 1963 O O . ALA A 1 291 ? 15.394 13.284 -46.654 1.00 88.50 291 ALA A O 1
ATOM 1964 N N . LYS A 1 292 ? 15.760 15.413 -46.064 1.00 89.88 292 LYS A N 1
ATOM 1965 C CA . LYS A 1 292 ? 14.351 15.712 -45.782 1.00 89.88 292 LYS A CA 1
ATOM 1966 C C . LYS A 1 292 ? 13.767 16.595 -46.877 1.00 89.88 292 LYS A C 1
ATOM 1968 O O . LYS A 1 292 ? 14.456 17.464 -47.409 1.00 89.88 292 LYS A O 1
ATOM 1973 N N . ASN A 1 293 ? 12.498 16.374 -47.200 1.00 88.88 293 ASN A N 1
ATOM 1974 C CA . ASN A 1 293 ? 11.703 17.312 -47.986 1.00 88.88 293 ASN A CA 1
ATOM 1975 C C . ASN A 1 293 ? 11.437 18.586 -47.165 1.00 88.88 293 ASN A C 1
ATOM 1977 O O . ASN A 1 293 ? 11.600 18.604 -45.943 1.00 88.88 293 ASN A O 1
ATOM 1981 N N . SER A 1 294 ? 10.984 19.656 -47.820 1.00 91.00 294 SER A N 1
ATOM 1982 C CA . SER A 1 294 ? 10.668 20.928 -47.150 1.00 91.00 294 SER A CA 1
ATOM 1983 C C . SER A 1 294 ? 9.536 20.825 -46.118 1.00 91.00 294 SER A C 1
ATOM 1985 O O . SER A 1 294 ? 9.450 21.669 -45.233 1.00 91.00 294 SER A O 1
ATOM 1987 N N . ASP A 1 295 ? 8.690 19.797 -46.209 1.00 92.12 295 ASP A N 1
ATOM 1988 C CA . ASP A 1 295 ? 7.629 19.491 -45.240 1.00 92.12 295 ASP A CA 1
ATOM 1989 C C . ASP A 1 295 ? 8.116 18.657 -44.035 1.00 92.12 295 ASP A C 1
ATOM 1991 O O . ASP A 1 295 ? 7.335 18.335 -43.142 1.00 92.12 295 ASP A O 1
ATOM 1995 N N . GLY A 1 296 ? 9.406 18.304 -43.998 1.00 89.81 296 GLY A N 1
ATOM 1996 C CA . GLY A 1 296 ? 10.026 17.511 -42.938 1.00 89.81 296 GLY A CA 1
ATOM 1997 C C . GLY A 1 296 ? 9.950 15.991 -43.125 1.00 89.81 296 GLY A C 1
ATOM 1998 O O . GLY A 1 296 ? 10.548 15.270 -42.322 1.00 89.81 296 GLY A O 1
ATOM 1999 N N . THR A 1 297 ? 9.278 15.486 -44.166 1.00 93.56 297 THR A N 1
ATOM 2000 C CA . THR A 1 297 ? 9.243 14.049 -44.493 1.00 93.56 297 THR A CA 1
ATOM 2001 C C . THR A 1 297 ? 10.578 13.556 -45.065 1.00 93.56 297 THR A C 1
ATOM 2003 O O . THR A 1 297 ? 11.402 14.341 -45.537 1.00 93.56 297 THR A O 1
ATOM 2006 N N . ILE A 1 298 ? 10.819 12.242 -45.014 1.00 92.62 298 ILE A N 1
ATOM 2007 C CA . ILE A 1 298 ? 12.053 11.629 -45.528 1.00 92.62 298 ILE A CA 1
ATOM 2008 C C . ILE A 1 298 ? 12.029 11.599 -47.064 1.00 92.62 298 ILE A C 1
ATOM 2010 O O . ILE A 1 298 ? 11.080 11.102 -47.667 1.00 92.62 298 ILE A O 1
ATOM 2014 N N . ASN A 1 299 ? 13.101 12.077 -47.696 1.00 93.44 299 ASN A N 1
ATOM 2015 C CA . ASN A 1 299 ? 13.314 12.017 -49.138 1.00 93.44 299 ASN A CA 1
ATOM 2016 C C . ASN A 1 299 ? 14.242 10.849 -49.505 1.00 93.44 299 ASN A C 1
ATOM 2018 O O . ASN A 1 299 ? 15.463 10.988 -49.527 1.00 93.44 299 ASN A O 1
ATOM 2022 N N . TYR A 1 300 ? 13.657 9.708 -49.866 1.00 92.69 300 TYR A N 1
ATOM 2023 C CA . TYR A 1 300 ? 14.411 8.512 -50.261 1.00 92.69 300 TYR A CA 1
ATOM 2024 C C . TYR A 1 300 ? 15.174 8.640 -51.589 1.00 92.69 300 TYR A C 1
ATOM 2026 O O . TYR A 1 300 ? 15.984 7.774 -51.906 1.00 92.69 300 TYR A O 1
ATOM 2034 N N . ALA A 1 301 ? 14.944 9.701 -52.367 1.00 92.50 301 ALA A N 1
ATOM 2035 C CA . ALA A 1 301 ? 15.666 9.949 -53.614 1.00 92.50 301 ALA A CA 1
ATOM 2036 C C . ALA A 1 301 ? 16.991 10.705 -53.405 1.00 92.50 301 ALA A C 1
ATOM 2038 O O . ALA A 1 301 ? 17.719 10.932 -54.370 1.00 92.50 301 ALA A O 1
ATOM 2039 N N . SER A 1 302 ? 17.307 11.127 -52.175 1.00 90.06 302 SER A N 1
ATOM 2040 C CA . SER A 1 302 ? 18.499 11.924 -51.886 1.00 90.06 302 SER A CA 1
ATOM 2041 C C . SER A 1 302 ? 19.152 11.517 -50.570 1.00 90.06 302 SER A C 1
ATOM 2043 O O . SER A 1 302 ? 18.479 11.305 -49.565 1.00 90.06 302 SER A O 1
ATOM 2045 N N . ILE A 1 303 ? 20.481 11.434 -50.570 1.00 89.75 303 ILE A N 1
ATOM 2046 C CA . ILE A 1 303 ? 21.304 11.124 -49.397 1.00 89.75 303 ILE A CA 1
ATOM 2047 C C . ILE A 1 303 ? 22.136 12.358 -49.053 1.00 89.75 303 ILE A C 1
ATOM 2049 O O . ILE A 1 303 ? 22.734 12.971 -49.937 1.00 89.75 303 ILE A O 1
ATOM 2053 N N . VAL A 1 304 ? 22.222 12.691 -47.763 1.00 81.25 304 VAL A N 1
ATOM 2054 C CA . VAL A 1 304 ? 23.105 13.751 -47.260 1.00 81.25 304 VAL A CA 1
ATOM 2055 C C . VAL A 1 304 ? 24.276 13.103 -46.528 1.00 81.25 304 VAL A C 1
ATOM 2057 O O . VAL A 1 304 ? 24.174 12.697 -45.370 1.00 81.25 304 VAL A O 1
ATOM 2060 N N . ALA A 1 305 ? 25.411 12.992 -47.215 1.00 80.94 305 ALA A N 1
ATOM 2061 C CA . ALA A 1 305 ? 26.655 12.544 -46.597 1.00 80.94 305 ALA A CA 1
ATOM 2062 C C . ALA A 1 305 ? 27.207 13.623 -45.641 1.00 80.94 305 ALA A C 1
ATOM 2064 O O . ALA A 1 305 ? 26.999 14.817 -45.856 1.00 80.94 305 ALA A O 1
ATOM 2065 N N . GLY A 1 306 ? 27.863 13.206 -44.551 1.00 76.19 306 GLY A N 1
ATOM 2066 C CA . GLY A 1 306 ? 28.389 14.129 -43.533 1.00 76.19 306 GLY A CA 1
ATOM 2067 C C . GLY A 1 306 ? 27.318 14.793 -42.657 1.00 76.19 306 GLY A C 1
ATOM 2068 O O . GLY A 1 306 ? 27.619 15.755 -41.951 1.00 76.19 306 GLY A O 1
ATOM 2069 N N . ASN A 1 307 ? 26.073 14.301 -42.718 1.00 68.75 307 ASN A N 1
ATOM 2070 C CA . ASN A 1 307 ? 24.930 14.770 -41.928 1.00 68.75 307 ASN A CA 1
ATOM 2071 C C . ASN A 1 307 ? 24.665 16.289 -42.044 1.00 68.75 307 ASN A C 1
ATOM 2073 O O . ASN A 1 307 ? 24.234 16.941 -41.098 1.00 68.75 307 ASN A O 1
ATOM 2077 N N . GLY A 1 308 ? 24.992 16.884 -43.197 1.00 67.00 308 GLY A N 1
ATOM 2078 C CA . GLY A 1 308 ? 24.822 18.319 -43.450 1.00 67.00 308 GLY A CA 1
ATOM 2079 C C . GLY A 1 308 ? 25.805 19.232 -42.704 1.00 67.00 308 GLY A C 1
ATOM 2080 O O . GLY A 1 308 ? 25.703 20.448 -42.833 1.00 67.00 308 GLY A O 1
ATOM 2081 N N . ASN A 1 309 ? 26.766 18.675 -41.957 1.00 69.19 309 ASN A N 1
ATOM 2082 C CA . ASN A 1 309 ? 27.748 19.441 -41.183 1.00 69.19 309 ASN A CA 1
ATOM 2083 C C . ASN A 1 309 ? 28.981 19.851 -42.011 1.00 69.19 309 ASN A C 1
ATOM 2085 O O . ASN A 1 309 ? 29.812 20.644 -41.573 1.00 69.19 309 ASN A O 1
ATOM 2089 N N . THR A 1 310 ? 29.122 19.317 -43.225 1.00 67.00 310 THR A N 1
ATOM 2090 C CA . THR A 1 310 ? 30.186 19.705 -44.151 1.00 67.00 310 THR A CA 1
ATOM 2091 C C . THR A 1 310 ? 29.596 20.198 -4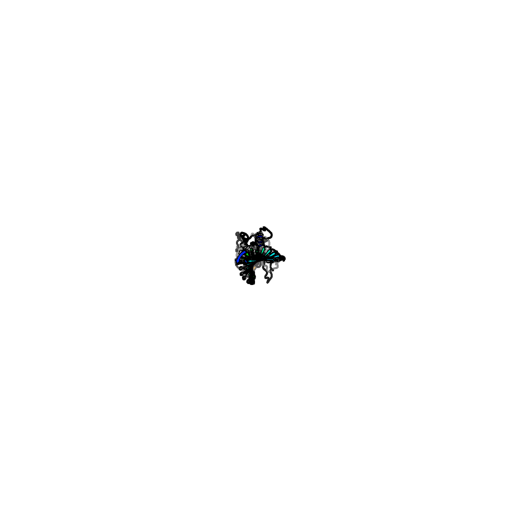5.464 1.00 67.00 310 THR A C 1
ATOM 2093 O O . THR A 1 310 ? 29.067 19.439 -46.272 1.00 67.00 310 THR A O 1
ATOM 2096 N N . THR A 1 311 ? 29.727 21.497 -45.714 1.00 74.12 311 THR A N 1
ATOM 2097 C CA . THR A 1 311 ? 29.419 22.073 -47.024 1.00 74.12 311 THR A CA 1
ATOM 2098 C C . THR A 1 311 ? 30.617 21.859 -47.940 1.00 74.12 311 THR A C 1
ATOM 2100 O O . THR A 1 311 ? 31.736 22.239 -47.599 1.00 74.12 311 THR A O 1
ATOM 2103 N N . ALA A 1 312 ? 30.405 21.230 -49.095 1.00 81.50 312 ALA A N 1
ATOM 2104 C CA . ALA A 1 312 ? 31.423 21.176 -50.137 1.00 81.50 312 ALA A CA 1
ATOM 2105 C C . ALA A 1 312 ? 31.617 22.572 -50.746 1.00 81.50 312 ALA A C 1
ATOM 2107 O O . ALA A 1 312 ? 30.667 23.183 -51.234 1.00 81.50 312 ALA A O 1
ATOM 2108 N N . THR A 1 313 ? 32.853 23.058 -50.750 1.00 82.12 313 THR A N 1
ATOM 2109 C CA . THR A 1 313 ? 33.261 24.251 -51.489 1.00 82.12 313 THR A CA 1
ATOM 2110 C C . THR A 1 313 ? 33.572 23.836 -52.918 1.00 82.12 313 THR A C 1
ATOM 2112 O O . THR A 1 313 ? 34.401 22.950 -53.139 1.00 82.12 313 THR A O 1
ATOM 2115 N N . ILE A 1 314 ? 32.901 24.457 -53.887 1.00 83.38 314 ILE A N 1
ATOM 2116 C CA . ILE A 1 314 ? 33.082 24.168 -55.310 1.00 83.38 314 ILE A CA 1
ATOM 2117 C C . ILE A 1 314 ? 33.701 25.390 -55.980 1.00 83.38 314 ILE A C 1
ATOM 2119 O O . ILE A 1 314 ? 33.086 26.452 -56.024 1.00 83.38 314 ILE A O 1
ATOM 2123 N N . GLU A 1 315 ? 34.887 25.223 -56.558 1.00 84.25 315 GLU A N 1
ATOM 2124 C CA . GLU A 1 315 ? 35.520 26.228 -57.414 1.00 84.25 315 GLU A CA 1
ATOM 2125 C C . GLU A 1 315 ? 35.689 25.636 -58.810 1.00 84.25 315 GLU A C 1
ATOM 2127 O O . GLU A 1 315 ? 36.216 24.534 -58.976 1.00 84.25 315 GLU A O 1
ATOM 2132 N N . ASN A 1 316 ? 35.208 26.352 -59.828 1.00 86.94 316 ASN A N 1
ATOM 2133 C CA . ASN A 1 316 ? 35.285 25.938 -61.233 1.00 86.94 316 ASN A CA 1
ATOM 2134 C C . ASN A 1 316 ? 34.775 24.502 -61.488 1.00 86.94 316 ASN A C 1
ATOM 2136 O O . ASN A 1 316 ? 35.363 23.751 -62.263 1.00 86.94 316 ASN A O 1
ATOM 2140 N N . GLY A 1 317 ? 33.693 24.101 -60.809 1.00 82.19 317 GLY A N 1
ATOM 2141 C CA . GLY A 1 317 ? 33.091 22.767 -60.952 1.00 82.19 317 GLY A CA 1
ATOM 2142 C C . GLY A 1 317 ? 33.840 21.635 -60.238 1.00 82.19 317 GLY A C 1
ATOM 2143 O O . GLY A 1 317 ? 33.448 20.477 -60.360 1.00 82.19 317 GLY A O 1
ATOM 2144 N N . LYS A 1 318 ? 34.890 21.944 -59.470 1.00 79.75 318 LYS A N 1
ATOM 2145 C CA . LYS A 1 318 ? 35.651 20.985 -58.667 1.00 79.75 318 LYS A CA 1
ATOM 2146 C C . LYS A 1 318 ? 35.406 21.233 -57.184 1.00 79.75 318 LYS A C 1
ATOM 2148 O O . LYS A 1 318 ? 35.482 22.368 -56.728 1.00 79.75 318 LYS A O 1
ATOM 2153 N N . VAL A 1 319 ? 35.179 20.168 -56.420 1.00 82.38 319 VAL A N 1
ATOM 2154 C CA . VAL A 1 319 ? 35.188 20.255 -54.954 1.00 82.38 319 VAL A CA 1
ATOM 2155 C C . VAL A 1 319 ? 36.623 20.539 -54.494 1.00 82.38 319 VAL A C 1
ATOM 2157 O O . VAL A 1 319 ? 37.517 19.722 -54.727 1.00 82.38 319 VAL A O 1
ATOM 2160 N N . THR A 1 320 ? 36.860 21.707 -53.897 1.00 79.94 320 THR A N 1
ATOM 2161 C CA . THR A 1 320 ? 38.192 22.165 -53.456 1.00 79.94 320 THR A CA 1
ATOM 2162 C C . THR A 1 320 ? 38.434 21.975 -51.965 1.00 79.94 320 THR A C 1
ATOM 2164 O O . THR A 1 320 ? 39.576 21.805 -51.547 1.00 79.94 320 THR A O 1
ATOM 2167 N N . SER A 1 321 ? 37.377 21.969 -51.158 1.00 81.69 321 SER A N 1
ATOM 2168 C CA . SER A 1 321 ? 37.407 21.664 -49.725 1.00 81.69 321 SER A CA 1
ATOM 2169 C C . SER A 1 321 ? 36.005 21.274 -49.252 1.00 81.69 321 SER A C 1
ATOM 2171 O O . SER A 1 321 ? 35.025 21.497 -49.960 1.00 81.69 321 SER A O 1
ATOM 2173 N N . GLY A 1 322 ? 35.890 20.668 -48.071 1.00 75.69 322 GLY A N 1
ATOM 2174 C CA . GLY A 1 322 ? 34.611 20.134 -47.595 1.00 75.69 322 GLY A CA 1
ATOM 2175 C C . GLY A 1 322 ? 34.150 18.885 -48.362 1.00 75.69 322 GLY A C 1
ATOM 2176 O O . GLY A 1 322 ? 34.924 18.258 -49.086 1.00 75.69 322 GLY A O 1
ATOM 2177 N N . GLY A 1 323 ? 32.886 18.499 -48.176 1.00 80.25 323 GLY A N 1
ATOM 2178 C CA . GLY A 1 323 ? 32.321 17.253 -48.709 1.00 80.25 323 GLY A CA 1
ATOM 2179 C C . GLY A 1 323 ? 32.648 16.005 -47.875 1.00 80.25 323 GLY A C 1
ATOM 2180 O O . GLY A 1 323 ? 33.233 16.086 -46.794 1.00 80.25 323 GLY A O 1
ATOM 2181 N N . THR A 1 324 ? 32.230 14.833 -48.360 1.00 86.38 324 THR A N 1
ATOM 2182 C CA . THR A 1 324 ? 32.458 13.537 -47.701 1.00 86.38 324 THR A CA 1
ATOM 2183 C C . THR A 1 324 ? 32.977 12.524 -48.711 1.00 86.38 324 THR A C 1
ATOM 2185 O O . THR A 1 324 ? 32.323 12.245 -49.714 1.00 86.38 324 THR A O 1
ATOM 2188 N N . THR A 1 325 ? 34.150 11.953 -48.439 1.00 88.00 325 THR A N 1
ATOM 2189 C CA . THR A 1 325 ? 34.708 10.868 -49.251 1.00 88.00 325 THR A CA 1
ATOM 2190 C C . THR A 1 325 ? 33.932 9.578 -49.002 1.00 88.00 325 THR A C 1
ATOM 2192 O O . THR A 1 325 ? 33.855 9.115 -47.867 1.00 88.00 325 THR A O 1
ATOM 2195 N N . ILE A 1 326 ? 33.422 8.965 -50.071 1.00 90.00 326 ILE A N 1
ATOM 2196 C CA . ILE A 1 326 ? 32.851 7.615 -50.046 1.00 90.00 326 ILE A CA 1
ATOM 2197 C C . ILE A 1 326 ? 33.899 6.671 -50.641 1.00 90.00 326 ILE A C 1
ATOM 2199 O O . ILE A 1 326 ? 34.168 6.703 -51.841 1.00 90.00 326 ILE A O 1
ATOM 2203 N N . SER A 1 327 ? 34.552 5.881 -49.790 1.00 92.25 327 SER A N 1
ATOM 2204 C CA . SER A 1 327 ? 35.567 4.900 -50.188 1.00 92.25 327 SER A CA 1
ATOM 2205 C C . SER A 1 327 ? 34.997 3.480 -50.173 1.00 92.25 327 SER A C 1
ATOM 2207 O O . SER A 1 327 ? 33.850 3.264 -49.787 1.00 92.25 327 SER A O 1
ATOM 2209 N N . ASN A 1 328 ? 35.792 2.507 -50.630 1.00 93.88 328 ASN A N 1
ATOM 2210 C CA . ASN A 1 328 ? 35.362 1.114 -50.787 1.00 93.88 328 ASN A CA 1
ATOM 2211 C C . ASN A 1 328 ? 34.145 0.945 -51.722 1.00 93.88 328 ASN A C 1
ATOM 2213 O O . ASN A 1 328 ? 33.334 0.034 -51.567 1.00 93.88 328 ASN A O 1
ATOM 2217 N N . LEU A 1 329 ? 34.021 1.841 -52.704 1.00 95.50 329 LEU A N 1
ATOM 2218 C CA . LEU A 1 329 ? 33.034 1.727 -53.764 1.00 95.50 329 LEU A CA 1
ATOM 2219 C C . LEU A 1 329 ? 33.518 0.692 -54.786 1.00 95.50 329 LEU A C 1
ATOM 2221 O O . LEU A 1 329 ? 34.554 0.886 -55.431 1.00 95.50 329 LEU A O 1
ATOM 2225 N N . ALA A 1 330 ? 32.776 -0.406 -54.922 1.00 96.12 330 ALA A N 1
ATOM 2226 C CA . ALA A 1 330 ? 33.025 -1.412 -55.951 1.00 96.12 330 ALA A CA 1
ATOM 2227 C C . ALA A 1 330 ? 32.947 -0.797 -57.362 1.00 96.12 330 ALA A C 1
ATOM 2229 O O . ALA A 1 330 ? 32.357 0.265 -57.551 1.00 96.12 330 ALA A O 1
ATOM 2230 N N . ASN A 1 331 ? 33.550 -1.453 -58.358 1.00 96.31 331 ASN A N 1
ATOM 2231 C CA . ASN A 1 331 ? 33.449 -0.995 -59.746 1.00 96.31 331 ASN A CA 1
ATOM 2232 C C . ASN A 1 331 ? 31.982 -1.032 -60.197 1.00 96.31 331 ASN A C 1
ATOM 2234 O O . ASN A 1 331 ? 31.347 -2.083 -60.109 1.00 96.31 331 ASN A O 1
ATOM 2238 N N . GLY A 1 332 ? 31.474 0.084 -60.716 1.00 96.44 332 GLY A N 1
ATOM 2239 C CA . GLY A 1 332 ? 30.136 0.143 -61.295 1.00 96.44 332 GLY A CA 1
ATOM 2240 C C . GLY A 1 332 ? 30.057 -0.660 -62.591 1.00 96.44 332 GLY A C 1
ATOM 2241 O O . GLY A 1 332 ? 30.969 -0.595 -63.419 1.00 96.44 332 GLY A O 1
ATOM 2242 N N . VAL A 1 333 ? 28.976 -1.419 -62.762 1.00 94.75 333 VAL A N 1
ATOM 2243 C CA . VAL A 1 333 ? 28.724 -2.250 -63.951 1.00 94.75 333 VAL A CA 1
ATOM 2244 C C . VAL A 1 333 ? 27.470 -1.768 -64.679 1.00 94.75 333 VAL A C 1
ATOM 2246 O O . VAL A 1 333 ? 27.466 -1.683 -65.906 1.00 94.75 333 VAL A O 1
ATOM 2249 N N . ASN A 1 334 ? 26.421 -1.416 -63.934 1.00 96.25 334 ASN A N 1
ATOM 2250 C CA . ASN A 1 334 ? 25.179 -0.875 -64.476 1.00 96.25 334 ASN A CA 1
ATOM 2251 C C . ASN A 1 334 ? 25.227 0.653 -64.574 1.00 96.25 334 ASN A C 1
ATOM 2253 O O . ASN A 1 334 ? 25.978 1.319 -63.867 1.00 96.25 334 ASN A O 1
ATOM 2257 N N . ALA A 1 335 ? 24.347 1.228 -65.397 1.00 93.56 335 ALA A N 1
ATOM 2258 C CA . ALA A 1 335 ? 24.274 2.678 -65.597 1.00 93.56 335 ALA A CA 1
ATOM 2259 C C . ALA A 1 335 ? 23.914 3.477 -64.325 1.00 93.56 335 ALA A C 1
ATOM 2261 O O . ALA A 1 335 ? 24.218 4.663 -64.249 1.00 93.56 335 ALA A O 1
ATOM 2262 N N . SER A 1 336 ? 23.259 2.846 -63.345 1.00 93.19 336 SER A N 1
ATOM 2263 C CA . SER A 1 336 ? 22.892 3.456 -62.059 1.00 93.19 336 SER A CA 1
ATOM 2264 C C . SER A 1 336 ? 23.947 3.278 -60.965 1.00 93.19 336 SER A C 1
ATOM 2266 O O . SER A 1 336 ? 23.766 3.804 -59.867 1.00 93.19 336 SER A O 1
ATOM 2268 N N . ASP A 1 337 ? 25.012 2.519 -61.224 1.00 95.88 337 ASP A N 1
ATOM 2269 C CA . ASP A 1 337 ? 26.070 2.310 -60.243 1.00 95.88 337 ASP A CA 1
ATOM 2270 C C . ASP A 1 337 ? 26.985 3.538 -60.209 1.00 95.88 337 ASP A C 1
ATOM 2272 O O . ASP A 1 337 ? 27.328 4.118 -61.243 1.00 95.88 337 ASP A O 1
ATOM 2276 N N . ALA A 1 338 ? 27.427 3.932 -59.017 1.00 95.19 338 ALA A N 1
ATOM 2277 C CA . ALA A 1 338 ? 28.465 4.944 -58.909 1.00 95.19 338 ALA A CA 1
ATOM 2278 C C . ALA A 1 338 ? 29.800 4.382 -59.432 1.00 95.19 338 ALA A C 1
ATOM 2280 O O . ALA A 1 338 ? 30.152 3.231 -59.173 1.00 95.19 338 ALA A O 1
ATOM 2281 N N . VAL A 1 339 ? 30.561 5.210 -60.146 1.00 95.81 339 VAL A N 1
ATOM 2282 C CA . VAL A 1 339 ? 31.897 4.850 -60.638 1.00 95.81 339 VAL A CA 1
ATOM 2283 C C . VAL A 1 339 ? 32.962 5.253 -59.629 1.00 95.81 339 VAL A C 1
ATOM 2285 O O . VAL A 1 339 ? 32.880 6.312 -59.005 1.00 95.81 339 VAL A O 1
ATOM 2288 N N . ASN A 1 340 ? 33.994 4.428 -59.484 1.00 95.69 340 ASN A N 1
ATOM 2289 C CA . ASN A 1 340 ? 35.137 4.769 -58.643 1.00 95.69 340 ASN A CA 1
ATOM 2290 C C . ASN A 1 340 ? 36.297 5.358 -59.465 1.00 95.69 340 ASN A C 1
ATOM 2292 O O . ASN A 1 340 ? 36.331 5.296 -60.697 1.00 95.69 340 ASN A O 1
ATOM 2296 N N . LYS A 1 341 ? 37.285 5.928 -58.763 1.00 95.12 341 LYS A N 1
ATOM 2297 C CA . LYS A 1 341 ? 38.460 6.544 -59.398 1.00 95.12 341 LYS A CA 1
ATOM 2298 C C . LYS A 1 341 ? 39.241 5.557 -60.276 1.00 95.12 341 LYS A C 1
ATOM 2300 O O . LYS A 1 341 ? 39.740 5.969 -61.313 1.00 95.12 341 LYS A O 1
ATOM 2305 N N . GLY A 1 342 ? 39.310 4.273 -59.915 1.00 94.56 342 GLY A N 1
ATOM 2306 C CA . GLY A 1 342 ? 40.031 3.268 -60.705 1.00 94.56 342 GLY A CA 1
ATOM 2307 C C . GLY A 1 342 ? 39.452 3.085 -62.113 1.00 94.56 342 GLY A C 1
ATOM 2308 O O . GLY A 1 342 ? 40.202 2.960 -63.083 1.00 94.56 342 GLY A O 1
ATOM 2309 N N . GLN A 1 343 ? 38.124 3.146 -62.252 1.00 96.06 343 GLN A N 1
ATOM 2310 C CA . GLN A 1 343 ? 37.462 3.111 -63.561 1.00 96.06 343 GLN A CA 1
ATOM 2311 C C . GLN A 1 343 ? 37.768 4.366 -64.390 1.00 96.06 343 GLN A C 1
ATOM 2313 O O . GLN A 1 343 ? 38.074 4.262 -65.579 1.00 96.06 343 GLN A O 1
ATOM 2318 N N . LEU A 1 344 ? 37.741 5.549 -63.765 1.00 94.19 344 LEU A N 1
ATOM 2319 C CA . LEU A 1 344 ? 38.071 6.810 -64.435 1.00 94.19 344 LEU A CA 1
ATOM 2320 C C . LEU A 1 344 ? 39.548 6.879 -64.850 1.00 94.19 344 LEU A C 1
ATOM 2322 O O . LEU A 1 344 ? 39.856 7.322 -65.955 1.00 94.19 344 LEU A O 1
ATOM 2326 N N . ASP A 1 345 ? 40.454 6.404 -63.995 1.00 93.19 345 ASP A N 1
ATOM 2327 C CA . ASP A 1 345 ? 41.881 6.298 -64.301 1.00 93.19 345 ASP A CA 1
ATOM 2328 C C . ASP A 1 345 ? 42.100 5.376 -65.513 1.00 93.19 345 ASP A C 1
ATOM 2330 O O . ASP A 1 345 ? 42.809 5.745 -66.446 1.00 93.19 345 ASP A O 1
ATOM 2334 N N . THR A 1 346 ? 41.414 4.226 -65.558 1.00 93.19 346 THR A N 1
ATOM 2335 C CA . THR A 1 346 ? 41.467 3.283 -66.692 1.00 93.19 346 THR A CA 1
ATOM 2336 C C . THR A 1 346 ? 40.998 3.932 -67.999 1.00 93.19 346 THR A C 1
ATOM 2338 O O . THR A 1 346 ? 41.638 3.763 -69.043 1.00 93.19 346 THR A O 1
ATOM 2341 N N . LEU A 1 347 ? 39.909 4.710 -67.957 1.00 92.25 347 LEU A N 1
ATOM 2342 C CA . LEU A 1 347 ? 39.427 5.476 -69.111 1.00 92.25 347 LEU A CA 1
ATOM 2343 C C . LEU A 1 347 ? 40.459 6.522 -69.563 1.00 92.25 347 LEU A C 1
ATOM 2345 O O . LEU A 1 347 ? 40.765 6.606 -70.752 1.00 92.25 347 LEU A O 1
ATOM 2349 N N . SER A 1 348 ? 41.021 7.285 -68.621 1.00 90.44 348 SER A N 1
ATOM 2350 C CA . SER A 1 348 ? 42.041 8.311 -68.881 1.00 90.44 348 SER A CA 1
ATOM 2351 C C . SER A 1 348 ? 43.285 7.726 -69.566 1.00 90.44 348 SER A C 1
ATOM 2353 O O . SER A 1 348 ? 43.773 8.258 -70.570 1.00 90.44 348 SER A O 1
ATOM 2355 N N . THR A 1 349 ? 43.758 6.571 -69.087 1.00 87.19 349 THR A N 1
ATOM 2356 C CA . THR A 1 349 ? 44.866 5.834 -69.707 1.00 87.19 349 THR A CA 1
ATOM 2357 C C . THR A 1 349 ? 44.503 5.345 -71.110 1.00 87.19 349 THR A C 1
ATOM 2359 O O . THR A 1 349 ? 45.264 5.575 -72.049 1.00 87.19 349 THR A O 1
ATOM 2362 N N . SER A 1 350 ? 43.325 4.737 -71.286 1.00 86.25 350 SER A N 1
ATOM 2363 C CA . SER A 1 350 ? 42.883 4.195 -72.583 1.00 86.25 350 SER A CA 1
ATOM 2364 C C . SER A 1 350 ? 42.758 5.275 -73.664 1.00 86.25 350 SER A C 1
ATOM 2366 O O . SER A 1 350 ? 43.158 5.061 -74.813 1.00 86.25 350 SER A O 1
ATOM 2368 N N . LEU A 1 351 ? 42.249 6.456 -73.299 1.00 86.25 351 LEU A N 1
ATOM 2369 C CA . LEU A 1 351 ? 42.144 7.600 -74.204 1.00 86.25 351 LEU A CA 1
ATOM 2370 C C . LEU A 1 351 ? 43.527 8.108 -74.635 1.00 86.25 351 LEU A C 1
ATOM 2372 O O . LEU A 1 351 ? 43.757 8.345 -75.820 1.00 86.25 351 LEU A O 1
ATOM 2376 N N . SER A 1 352 ? 44.461 8.216 -73.687 1.00 80.69 352 SER A N 1
ATOM 2377 C CA . SER A 1 352 ? 45.833 8.663 -73.957 1.00 80.69 352 SER A CA 1
ATOM 2378 C C . SER A 1 352 ? 46.566 7.719 -74.923 1.00 80.69 352 SER A C 1
ATOM 2380 O O . SER A 1 352 ? 47.261 8.171 -75.836 1.00 80.69 352 SER A O 1
ATOM 2382 N N . SER A 1 353 ? 46.374 6.404 -74.770 1.00 74.62 353 SER A N 1
ATOM 2383 C CA . SER A 1 353 ? 46.965 5.393 -75.657 1.00 74.62 353 SER A CA 1
ATOM 2384 C C . SER A 1 353 ? 46.352 5.393 -77.061 1.00 74.62 353 SER A C 1
ATOM 2386 O O . SER A 1 353 ? 47.088 5.310 -78.043 1.00 74.62 353 SER A O 1
ATOM 2388 N N . SER A 1 354 ? 45.027 5.533 -77.174 1.00 74.19 354 SER A N 1
ATOM 2389 C CA . SER A 1 354 ? 44.319 5.470 -78.466 1.00 74.19 354 SER A CA 1
ATOM 2390 C C . SER A 1 354 ? 44.656 6.634 -79.405 1.00 74.19 354 SER A C 1
ATOM 2392 O O . SER A 1 354 ? 44.585 6.484 -80.620 1.00 74.19 354 SER A O 1
ATOM 2394 N N . LEU A 1 355 ? 45.034 7.796 -78.864 1.00 76.94 355 LEU A N 1
ATOM 2395 C CA . LEU A 1 355 ? 45.378 8.970 -79.671 1.00 76.94 355 LEU A CA 1
ATOM 2396 C C . LEU A 1 355 ? 46.768 8.873 -80.319 1.00 76.94 355 LEU A C 1
ATOM 2398 O O . LEU A 1 355 ? 47.036 9.549 -81.309 1.00 76.94 355 LEU A O 1
ATOM 2402 N N . THR A 1 356 ? 47.671 8.069 -79.755 1.00 78.69 356 THR A N 1
ATOM 2403 C CA . THR A 1 356 ? 49.092 8.102 -80.129 1.00 78.69 356 THR A CA 1
ATOM 2404 C C . THR A 1 356 ? 49.593 6.816 -80.768 1.00 78.69 356 THR A C 1
ATOM 2406 O O . THR A 1 356 ? 50.494 6.900 -81.598 1.00 78.69 356 THR A O 1
ATOM 2409 N N . SER A 1 357 ? 49.000 5.662 -80.458 1.00 82.12 357 SER A N 1
ATOM 2410 C CA . SER A 1 357 ? 49.423 4.352 -80.962 1.00 82.12 357 SER A CA 1
ATOM 2411 C C . SER A 1 357 ? 48.392 3.770 -81.926 1.00 82.12 357 SER A C 1
ATOM 2413 O O . SER A 1 357 ? 47.272 3.459 -81.528 1.00 82.12 357 SER A O 1
ATOM 2415 N N . VAL A 1 358 ? 48.777 3.580 -83.187 1.00 80.19 358 VAL A N 1
ATOM 2416 C CA . VAL A 1 358 ? 47.926 3.010 -84.244 1.00 80.19 358 VAL A CA 1
ATOM 2417 C C . VAL A 1 358 ? 48.555 1.742 -84.813 1.00 80.19 358 VAL A C 1
ATOM 2419 O O . VAL A 1 358 ? 49.774 1.643 -84.913 1.00 80.19 358 VAL A O 1
ATOM 2422 N N . VAL A 1 359 ? 47.739 0.761 -85.195 1.00 81.38 359 VAL A N 1
ATOM 2423 C CA . VAL A 1 359 ? 48.213 -0.497 -85.797 1.00 81.38 359 VAL A CA 1
ATOM 2424 C C . VAL A 1 359 ? 48.142 -0.379 -87.318 1.00 81.38 359 VAL A C 1
ATOM 2426 O O . VAL A 1 359 ? 47.078 -0.093 -87.865 1.00 81.38 359 VAL A O 1
ATOM 2429 N N . ALA A 1 360 ? 49.263 -0.577 -88.013 1.00 78.56 360 ALA A N 1
ATOM 2430 C CA . ALA A 1 360 ? 49.287 -0.587 -89.474 1.00 78.56 360 ALA A CA 1
ATOM 2431 C C . ALA A 1 360 ? 48.765 -1.920 -90.043 1.00 78.56 360 ALA A C 1
ATOM 2433 O O . ALA A 1 360 ? 48.645 -2.919 -89.336 1.00 78.56 360 ALA A O 1
ATOM 2434 N N . GLY A 1 361 ? 48.512 -1.974 -91.357 1.00 80.00 361 GLY A N 1
ATOM 2435 C CA . GLY A 1 361 ? 47.982 -3.168 -92.039 1.00 80.00 361 GLY A CA 1
ATOM 2436 C C . GLY A 1 361 ? 48.867 -4.425 -91.969 1.00 80.00 361 GLY A C 1
ATOM 2437 O O . GLY A 1 361 ? 48.406 -5.508 -92.310 1.00 80.00 361 GLY A O 1
ATOM 2438 N N . ASN A 1 362 ? 50.115 -4.301 -91.508 1.00 82.06 362 ASN A N 1
ATOM 2439 C CA . ASN A 1 362 ? 51.038 -5.411 -91.250 1.00 82.06 362 ASN A CA 1
ATOM 2440 C C . ASN A 1 362 ? 51.010 -5.911 -89.788 1.00 82.06 362 ASN A C 1
ATOM 2442 O O . ASN A 1 362 ? 51.832 -6.746 -89.421 1.00 82.06 362 ASN A O 1
ATOM 2446 N N . GLY A 1 363 ? 50.103 -5.392 -88.952 1.00 81.88 363 GLY A N 1
ATOM 2447 C CA . GLY A 1 363 ? 49.943 -5.778 -87.548 1.00 81.88 363 GLY A CA 1
ATOM 2448 C C . GLY A 1 363 ? 50.908 -5.097 -86.572 1.00 81.88 363 GLY A C 1
ATOM 2449 O O . GLY A 1 363 ? 50.808 -5.337 -85.372 1.00 81.88 363 GLY A O 1
ATOM 2450 N N . GLN A 1 364 ? 51.814 -4.239 -87.048 1.00 82.50 364 GLN A N 1
ATOM 2451 C CA . GLN A 1 364 ? 52.746 -3.506 -86.190 1.00 82.50 364 GLN A CA 1
ATOM 2452 C C . GLN A 1 364 ? 52.105 -2.228 -85.648 1.00 82.50 364 GLN A C 1
ATOM 2454 O O . GLN A 1 364 ? 51.449 -1.487 -86.383 1.00 82.50 364 GLN A O 1
ATOM 2459 N N . THR A 1 365 ? 52.331 -1.950 -84.367 1.00 81.75 365 THR A N 1
ATOM 2460 C CA . THR A 1 365 ? 51.893 -0.708 -83.722 1.00 81.75 365 THR A CA 1
ATOM 2461 C C . THR A 1 365 ? 52.938 0.382 -83.921 1.00 81.75 365 THR A C 1
ATOM 2463 O O . THR A 1 365 ? 54.098 0.205 -83.554 1.00 81.75 365 THR A O 1
ATOM 2466 N N . PHE A 1 366 ? 52.519 1.529 -84.446 1.00 80.69 366 PHE A N 1
ATOM 2467 C CA . PHE A 1 366 ? 53.342 2.720 -84.603 1.00 80.69 366 PHE A CA 1
ATOM 2468 C C . PHE A 1 366 ? 52.807 3.847 -83.739 1.00 80.69 366 PHE A C 1
ATOM 2470 O O . PHE A 1 366 ? 51.596 4.044 -83.624 1.00 80.69 366 PHE A O 1
ATOM 2477 N N . ASN A 1 367 ? 53.723 4.633 -83.183 1.00 84.75 367 ASN A N 1
ATOM 2478 C CA . ASN A 1 367 ? 53.356 5.930 -82.661 1.00 84.75 367 ASN A CA 1
ATOM 2479 C C . ASN A 1 367 ? 53.293 6.927 -83.826 1.00 84.75 367 ASN A C 1
ATOM 2481 O O . ASN A 1 367 ? 54.288 7.117 -84.526 1.00 84.75 367 ASN A O 1
ATOM 2485 N N . LEU A 1 368 ? 52.142 7.569 -84.042 1.00 82.25 368 LEU A N 1
ATOM 2486 C CA . LEU A 1 368 ? 51.968 8.486 -85.175 1.00 82.25 368 LEU A CA 1
ATOM 2487 C C . LEU A 1 368 ? 52.957 9.663 -85.118 1.00 82.25 368 LEU A C 1
ATOM 2489 O O . LEU A 1 368 ? 53.436 10.120 -86.155 1.00 82.25 368 LEU A O 1
ATOM 2493 N N . THR A 1 369 ? 53.307 10.122 -83.913 1.00 84.12 369 THR A N 1
ATOM 2494 C CA . THR A 1 369 ? 54.279 11.211 -83.753 1.00 84.12 369 THR A CA 1
ATOM 2495 C C . THR A 1 369 ? 55.701 10.784 -84.118 1.00 84.12 369 THR A C 1
ATOM 2497 O O . THR A 1 369 ? 56.407 11.583 -84.724 1.00 84.12 369 THR A O 1
ATOM 2500 N N . ASP A 1 370 ? 56.081 9.521 -83.887 1.00 86.81 370 ASP A N 1
ATOM 2501 C CA . ASP A 1 370 ? 57.399 8.982 -84.274 1.00 86.81 370 ASP A CA 1
ATOM 2502 C C . ASP A 1 370 ? 57.569 8.801 -85.785 1.00 86.81 370 ASP A C 1
ATOM 2504 O O . ASP A 1 370 ? 58.691 8.709 -86.268 1.00 86.81 370 ASP A O 1
ATOM 2508 N N . GLN A 1 371 ? 56.474 8.729 -86.548 1.00 87.31 371 GLN A N 1
ATOM 2509 C CA . GLN A 1 371 ? 56.539 8.619 -88.011 1.00 87.31 371 GLN A CA 1
ATOM 2510 C C . GLN A 1 371 ? 56.760 9.969 -88.703 1.00 87.31 371 GLN A C 1
ATOM 2512 O O . GLN A 1 371 ? 57.219 10.017 -89.841 1.00 87.31 371 GLN A O 1
ATOM 2517 N N . ILE A 1 372 ? 56.425 11.075 -88.037 1.00 88.25 372 ILE A N 1
ATOM 2518 C CA . ILE A 1 372 ? 56.488 12.422 -88.625 1.00 88.25 372 ILE A CA 1
ATOM 2519 C C . ILE A 1 372 ? 57.644 13.229 -88.029 1.00 88.25 372 ILE A C 1
ATOM 2521 O O . ILE A 1 372 ? 58.281 14.006 -88.747 1.00 88.25 372 ILE A O 1
ATOM 2525 N N . VAL A 1 373 ? 57.921 13.036 -86.737 1.00 91.12 373 VAL A N 1
ATOM 2526 C CA . VAL A 1 373 ? 58.963 13.735 -85.986 1.00 91.12 373 VAL A 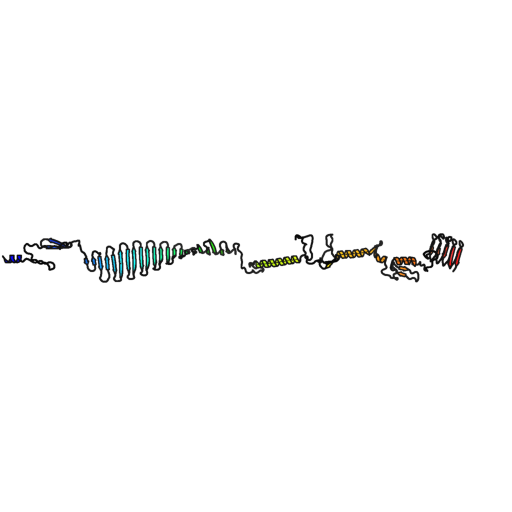CA 1
ATOM 2527 C C . VAL A 1 373 ? 60.005 12.733 -85.523 1.00 91.12 373 VAL A C 1
ATOM 2529 O O . VAL A 1 373 ? 59.700 11.784 -84.802 1.00 91.12 373 VAL A O 1
ATOM 2532 N N . ASN A 1 374 ? 61.255 13.000 -85.876 1.00 90.00 374 ASN A N 1
ATOM 2533 C CA . ASN A 1 374 ? 62.376 12.249 -85.359 1.00 90.00 374 ASN A CA 1
ATOM 2534 C C . ASN A 1 374 ? 62.692 12.718 -83.934 1.00 90.00 374 ASN A C 1
ATOM 2536 O O . ASN A 1 374 ? 63.302 13.767 -83.721 1.00 90.00 374 ASN A O 1
ATOM 2540 N N . ARG A 1 375 ? 62.248 11.950 -82.937 1.00 88.75 375 ARG A N 1
ATOM 2541 C CA . ARG A 1 375 ? 62.527 12.240 -81.521 1.00 88.75 375 ARG A CA 1
ATOM 2542 C C . ARG A 1 375 ? 63.928 11.814 -81.080 1.00 88.75 375 ARG A C 1
ATOM 2544 O O . ARG A 1 375 ? 64.328 12.157 -79.970 1.00 88.75 375 ARG A O 1
ATOM 2551 N N . ASN A 1 376 ? 64.657 11.082 -81.920 1.00 89.12 376 ASN A N 1
ATOM 2552 C CA . ASN A 1 376 ? 65.999 10.597 -81.630 1.00 89.12 376 ASN A CA 1
ATOM 2553 C C . ASN A 1 376 ? 66.903 10.778 -82.854 1.00 89.12 376 ASN A C 1
ATOM 2555 O O . ASN A 1 376 ? 67.191 9.818 -83.566 1.00 89.12 376 ASN A O 1
ATOM 2559 N N . ILE A 1 377 ? 67.309 12.027 -83.086 1.00 89.75 377 ILE A N 1
ATOM 2560 C CA . ILE A 1 377 ? 68.189 12.405 -84.192 1.00 89.75 377 ILE A CA 1
ATOM 2561 C C . ILE A 1 377 ? 69.564 11.780 -83.970 1.00 89.75 377 ILE A C 1
ATOM 2563 O O . ILE A 1 377 ? 70.300 12.183 -83.067 1.00 89.75 377 ILE A O 1
ATOM 2567 N N . ASP A 1 378 ? 69.904 10.813 -84.812 1.00 91.12 378 ASP A N 1
ATOM 2568 C CA . ASP A 1 378 ? 71.165 10.093 -84.758 1.00 91.12 378 ASP A CA 1
ATOM 2569 C C . ASP A 1 378 ? 71.641 9.738 -86.170 1.00 91.12 378 ASP A C 1
ATOM 2571 O O . ASP A 1 378 ? 71.244 8.733 -86.762 1.00 91.12 378 ASP A O 1
ATOM 2575 N N . SER A 1 379 ? 72.567 10.543 -86.695 1.00 87.12 379 SER A N 1
ATOM 2576 C CA . SER A 1 379 ? 73.187 10.326 -88.008 1.00 87.12 379 SER A CA 1
ATOM 2577 C C . SER A 1 379 ? 73.968 9.010 -88.128 1.00 87.12 379 SER A C 1
ATOM 2579 O O . SER A 1 379 ? 74.314 8.613 -89.242 1.00 87.12 379 SER A O 1
ATOM 2581 N N . SER A 1 380 ? 74.243 8.312 -87.020 1.00 85.94 380 SER A N 1
ATOM 2582 C CA . SER A 1 380 ? 74.860 6.982 -87.036 1.00 85.94 380 SER A CA 1
ATOM 2583 C C . SER A 1 380 ? 73.845 5.837 -87.155 1.00 85.94 380 SER A C 1
ATOM 2585 O O . SER A 1 380 ? 74.224 4.716 -87.503 1.00 85.94 380 SER A O 1
ATOM 2587 N N . ASN A 1 381 ? 72.550 6.101 -86.941 1.00 88.00 381 ASN A N 1
ATOM 2588 C CA . ASN A 1 381 ? 71.504 5.092 -87.036 1.00 88.00 381 ASN A CA 1
ATOM 2589 C C . ASN A 1 381 ? 71.215 4.728 -88.499 1.00 88.00 381 ASN A C 1
ATOM 2591 O O . ASN A 1 381 ? 70.467 5.393 -89.217 1.00 88.00 381 ASN A O 1
ATOM 2595 N N . GLU A 1 382 ? 71.775 3.599 -88.929 1.00 81.94 382 GLU A N 1
ATOM 2596 C CA . GLU A 1 382 ? 71.581 3.034 -90.266 1.00 81.94 382 GLU A CA 1
ATOM 2597 C C . GLU A 1 382 ? 70.114 2.777 -90.635 1.00 81.94 382 GLU A C 1
ATOM 2599 O O . GLU A 1 382 ? 69.776 2.817 -91.817 1.00 81.94 382 GLU A O 1
ATOM 2604 N N . ASN A 1 383 ? 69.253 2.567 -89.638 1.00 85.75 383 ASN A N 1
ATOM 2605 C CA . ASN A 1 383 ? 67.856 2.180 -89.811 1.00 85.75 383 ASN A CA 1
ATOM 2606 C C . ASN A 1 383 ? 66.870 3.338 -89.592 1.00 85.75 383 ASN A C 1
ATOM 2608 O O . ASN A 1 383 ? 65.660 3.102 -89.552 1.00 85.75 383 ASN A O 1
ATOM 2612 N N . SER A 1 384 ? 67.348 4.577 -89.420 1.00 90.44 384 SER A N 1
ATOM 2613 C CA . SER A 1 384 ? 66.444 5.721 -89.295 1.00 90.44 384 SER A CA 1
ATOM 2614 C C . SER A 1 384 ? 65.641 5.917 -90.583 1.00 90.44 384 SER A C 1
ATOM 2616 O O . SER A 1 384 ? 66.189 5.968 -91.685 1.00 90.44 384 SER A O 1
ATOM 2618 N N . SER A 1 385 ? 64.324 6.073 -90.437 1.00 87.94 385 SER A N 1
ATOM 2619 C CA . SER A 1 385 ? 63.428 6.418 -91.550 1.00 87.94 385 SER A CA 1
ATOM 2620 C C . SER A 1 385 ? 63.552 7.885 -91.980 1.00 87.94 385 SER A C 1
ATOM 2622 O O . SER A 1 385 ? 63.007 8.261 -93.014 1.00 87.94 385 SER A O 1
ATOM 2624 N N . PHE A 1 386 ? 64.280 8.703 -91.212 1.00 94.12 386 PHE A N 1
ATOM 2625 C CA . PHE A 1 386 ? 64.521 10.120 -91.492 1.00 94.12 386 PHE A CA 1
ATOM 2626 C C . PHE A 1 386 ? 65.903 10.392 -92.103 1.00 94.12 386 PHE A C 1
ATOM 2628 O O . PHE A 1 386 ? 66.280 11.550 -92.301 1.00 94.12 386 PHE A O 1
ATOM 2635 N N . LYS A 1 387 ? 66.638 9.329 -92.440 1.00 92.44 387 LYS A N 1
ATOM 2636 C CA . LYS A 1 387 ? 68.008 9.385 -92.944 1.00 92.44 387 LYS A CA 1
ATOM 2637 C C . LYS A 1 387 ? 68.085 9.898 -94.381 1.00 92.44 387 LYS A C 1
ATOM 2639 O O . LYS A 1 387 ? 67.376 9.429 -95.272 1.00 92.44 387 LYS A O 1
ATOM 2644 N N . THR A 1 388 ? 69.028 10.799 -94.618 1.00 92.50 388 THR A N 1
ATOM 2645 C CA . THR A 1 388 ? 69.423 11.306 -95.932 1.00 92.50 388 THR A CA 1
ATOM 2646 C C . THR A 1 388 ? 70.899 10.997 -96.184 1.00 92.50 388 THR A C 1
ATOM 2648 O O . THR A 1 388 ? 71.680 10.753 -95.262 1.00 92.50 388 THR A O 1
ATOM 2651 N N . TYR A 1 389 ? 71.266 10.930 -97.462 1.00 91.56 389 TYR A N 1
ATOM 2652 C CA . TYR A 1 389 ? 72.619 10.609 -97.909 1.00 91.56 389 TYR A CA 1
ATOM 2653 C C . TYR A 1 389 ? 73.271 11.901 -98.383 1.00 91.56 389 TYR A C 1
ATOM 2655 O O . TYR A 1 389 ? 72.773 12.522 -99.324 1.00 91.56 389 TYR A O 1
ATOM 2663 N N . ASP A 1 390 ? 74.355 12.321 -97.734 1.00 90.62 390 ASP A N 1
ATOM 2664 C CA . ASP A 1 390 ? 74.977 13.597 -98.063 1.00 90.62 390 ASP A CA 1
ATOM 2665 C C . ASP A 1 390 ? 75.596 13.530 -99.464 1.00 90.62 390 ASP A C 1
ATOM 2667 O O . ASP A 1 390 ? 76.319 12.594 -99.812 1.00 90.62 390 ASP A O 1
ATOM 2671 N N . LYS A 1 391 ? 75.370 14.572 -100.271 1.00 88.06 391 LYS A N 1
ATOM 2672 C CA . LYS A 1 391 ? 75.871 14.664 -101.655 1.00 88.06 391 LYS A CA 1
ATOM 2673 C C . LYS A 1 391 ? 77.398 14.648 -101.801 1.00 88.06 391 LYS A C 1
ATOM 2675 O O . LYS A 1 391 ? 77.907 14.592 -102.918 1.00 88.06 391 LYS A O 1
ATOM 2680 N N . MET A 1 392 ? 78.134 14.745 -100.693 1.00 85.19 392 MET A N 1
ATOM 2681 C CA . MET A 1 392 ? 79.593 14.685 -100.634 1.00 85.19 392 MET A CA 1
ATOM 2682 C C . MET A 1 392 ? 80.058 14.020 -99.334 1.00 85.19 392 MET A C 1
ATOM 2684 O O . MET A 1 392 ? 79.340 14.019 -98.344 1.00 85.19 392 MET A O 1
ATOM 2688 N N . GLY A 1 393 ? 81.275 13.472 -99.326 1.00 86.56 393 GLY A N 1
ATOM 2689 C CA . GLY A 1 393 ? 81.910 12.957 -98.104 1.00 86.56 393 GLY A CA 1
ATOM 2690 C C . GLY A 1 393 ? 81.494 11.547 -97.671 1.00 86.56 393 GLY A C 1
ATOM 2691 O O . GLY A 1 393 ? 82.113 11.012 -96.760 1.00 86.56 393 GLY A O 1
ATOM 2692 N N . GLN A 1 394 ? 80.520 10.919 -98.345 1.00 86.50 394 GLN A N 1
ATOM 2693 C CA . GLN A 1 394 ? 79.988 9.586 -97.999 1.00 86.50 394 GLN A CA 1
ATOM 2694 C C . GLN A 1 394 ? 79.412 9.507 -96.573 1.00 86.50 394 GLN A C 1
ATOM 2696 O O . GLN A 1 394 ? 79.378 8.437 -95.964 1.00 86.50 394 GLN A O 1
ATOM 2701 N N . THR A 1 395 ? 78.952 10.641 -96.047 1.00 88.75 395 THR A N 1
ATOM 2702 C CA . THR A 1 395 ? 78.293 10.752 -94.746 1.00 88.75 395 THR A CA 1
ATOM 2703 C C . THR A 1 395 ? 76.775 10.758 -94.892 1.00 88.75 395 THR A C 1
ATOM 2705 O O . THR A 1 395 ? 76.223 10.734 -95.995 1.00 88.75 395 THR A O 1
ATOM 2708 N N . MET A 1 396 ? 76.103 10.711 -93.748 1.00 89.69 396 MET A N 1
ATOM 2709 C CA . MET A 1 396 ? 74.656 10.640 -93.642 1.00 89.69 396 MET A CA 1
ATOM 2710 C C . MET A 1 396 ? 74.195 11.712 -92.673 1.00 89.69 396 MET A C 1
ATOM 2712 O O . MET A 1 396 ? 74.852 11.944 -91.655 1.00 89.69 396 MET A O 1
ATOM 2716 N N . THR A 1 397 ? 73.027 12.276 -92.945 1.00 91.44 397 THR A N 1
ATOM 2717 C CA . THR A 1 397 ? 72.347 13.172 -92.017 1.00 91.44 397 THR A CA 1
ATOM 2718 C C . THR A 1 397 ? 71.029 12.534 -91.608 1.00 91.44 397 THR A C 1
ATOM 2720 O O . THR A 1 397 ? 70.264 12.069 -92.450 1.00 91.44 397 THR A O 1
ATOM 2723 N N . ASP A 1 398 ? 70.762 12.469 -90.307 1.00 93.62 398 ASP A N 1
ATOM 2724 C CA . ASP A 1 398 ? 69.449 12.082 -89.803 1.00 93.62 398 ASP A CA 1
ATOM 2725 C C . ASP A 1 398 ? 68.608 13.340 -89.572 1.00 93.62 398 ASP A C 1
ATOM 2727 O O . ASP A 1 398 ? 68.979 14.219 -88.795 1.00 93.62 398 ASP A O 1
ATOM 2731 N N . GLU A 1 399 ? 67.509 13.481 -90.308 1.00 94.38 399 GLU A N 1
ATOM 2732 C CA . GLU A 1 399 ? 66.736 14.723 -90.315 1.00 94.38 399 GLU A CA 1
ATOM 2733 C C . GLU A 1 399 ? 65.700 14.747 -89.183 1.00 94.38 399 GLU A C 1
ATOM 2735 O O . GLU A 1 399 ? 65.235 13.711 -88.703 1.00 94.38 399 GLU A O 1
ATOM 2740 N N . ALA A 1 400 ? 65.288 15.945 -88.758 1.00 92.69 400 ALA A N 1
ATOM 2741 C CA . ALA A 1 400 ? 64.381 16.092 -87.616 1.00 92.69 400 ALA A CA 1
ATOM 2742 C C . ALA A 1 400 ? 62.914 15.743 -87.942 1.00 92.69 400 ALA A C 1
ATOM 2744 O O . ALA A 1 400 ? 62.119 15.482 -87.038 1.00 92.69 400 ALA A O 1
ATOM 2745 N N . THR A 1 401 ? 62.524 15.750 -89.220 1.00 93.88 401 THR A N 1
ATOM 2746 C CA . THR A 1 401 ? 61.150 15.461 -89.661 1.00 93.88 401 THR A CA 1
ATOM 2747 C C . THR A 1 401 ? 61.127 14.790 -91.027 1.00 93.88 401 THR A C 1
ATOM 2749 O O . THR A 1 401 ? 62.006 15.025 -91.857 1.00 93.88 401 THR A O 1
ATOM 2752 N N . LEU A 1 402 ? 60.054 14.046 -91.316 1.00 93.25 402 LEU A N 1
ATOM 2753 C CA . LEU A 1 402 ? 59.875 13.375 -92.611 1.00 93.25 402 LEU A CA 1
ATOM 2754 C C . LEU A 1 402 ? 59.895 14.381 -93.772 1.00 93.25 402 LEU A C 1
ATOM 2756 O O . LEU A 1 402 ? 60.464 14.123 -94.831 1.00 93.25 402 LEU A O 1
ATOM 2760 N N . ALA A 1 403 ? 59.308 15.562 -93.558 1.00 91.94 403 ALA A N 1
ATOM 2761 C CA . ALA A 1 403 ? 59.285 16.633 -94.549 1.00 91.94 403 ALA A CA 1
ATOM 2762 C C . ALA A 1 403 ? 60.695 17.147 -94.887 1.00 91.94 403 ALA A C 1
ATOM 2764 O O . ALA A 1 403 ? 60.979 17.438 -96.051 1.00 91.94 403 ALA A O 1
ATOM 2765 N N . GLN A 1 404 ? 61.586 17.243 -93.895 1.00 92.62 404 GLN A N 1
ATOM 2766 C CA . GLN A 1 404 ? 62.986 17.606 -94.123 1.00 92.62 404 GLN A CA 1
ATOM 2767 C C . GLN A 1 404 ? 63.734 16.498 -94.872 1.00 92.62 404 GLN A C 1
ATOM 2769 O O . GLN A 1 404 ? 64.374 16.813 -95.874 1.00 92.62 404 GLN A O 1
ATOM 2774 N N . THR A 1 405 ? 63.571 15.227 -94.479 1.00 94.19 405 THR A N 1
ATOM 2775 C CA . THR A 1 405 ? 64.144 14.055 -95.173 1.00 94.19 405 THR A CA 1
ATOM 2776 C C . THR A 1 405 ? 63.799 14.047 -96.654 1.00 94.19 405 THR A C 1
ATOM 2778 O O . THR A 1 405 ? 64.689 14.027 -97.504 1.00 94.19 405 THR A O 1
ATOM 2781 N N . VAL A 1 406 ? 62.509 14.146 -96.984 1.00 94.19 406 VAL A N 1
ATOM 2782 C CA . VAL A 1 406 ? 62.040 14.132 -98.376 1.00 94.19 406 VAL A CA 1
ATOM 2783 C C . VAL A 1 406 ? 62.570 15.340 -99.150 1.00 94.19 406 VAL A C 1
ATOM 2785 O O . VAL A 1 406 ? 63.023 15.194 -100.284 1.00 94.19 406 VAL A O 1
ATOM 2788 N N . LYS A 1 407 ? 62.570 16.539 -98.551 1.00 93.25 407 LYS A N 1
ATOM 2789 C CA . LYS A 1 407 ? 63.104 17.744 -99.204 1.00 93.25 407 LYS A CA 1
ATOM 2790 C C . LYS A 1 407 ? 64.593 17.607 -99.521 1.00 93.25 407 LYS A C 1
ATOM 2792 O O . LYS A 1 407 ? 65.029 18.002 -100.599 1.00 93.25 407 LYS A O 1
ATOM 2797 N N . LYS A 1 408 ? 65.361 17.045 -98.592 1.00 91.75 408 LYS A N 1
ATOM 2798 C CA . LYS A 1 408 ? 66.791 16.789 -98.748 1.00 91.75 408 LYS A CA 1
ATOM 2799 C C . LYS A 1 408 ? 67.072 15.743 -99.819 1.00 91.75 408 LYS A C 1
ATOM 2801 O O . LYS A 1 408 ? 67.876 16.020 -100.700 1.00 91.75 408 LYS A O 1
ATOM 2806 N N . MET A 1 409 ? 66.329 14.635 -99.839 1.00 92.06 409 MET A N 1
ATOM 2807 C CA . MET A 1 409 ? 66.387 13.652 -100.931 1.00 92.06 409 MET A CA 1
ATOM 2808 C C . MET A 1 409 ? 66.112 14.283 -102.303 1.00 92.06 409 MET A C 1
ATOM 2810 O O . MET A 1 409 ? 66.766 13.944 -103.284 1.00 92.06 409 MET A O 1
ATOM 2814 N N . ASN A 1 410 ? 65.158 15.215 -102.369 1.00 89.94 410 ASN A N 1
ATOM 2815 C CA . ASN A 1 410 ? 64.758 15.861 -103.617 1.00 89.94 410 ASN A CA 1
ATOM 2816 C C . ASN A 1 410 ? 65.780 16.891 -104.137 1.00 89.94 410 ASN A C 1
ATOM 2818 O O . ASN A 1 410 ? 65.837 17.141 -105.333 1.00 89.94 410 ASN A O 1
ATOM 2822 N N . MET A 1 411 ? 66.571 17.515 -103.256 1.00 88.50 411 MET A N 1
ATOM 2823 C CA . MET A 1 411 ? 67.506 18.587 -103.638 1.00 88.50 411 MET A CA 1
ATOM 2824 C C . MET A 1 411 ? 68.975 18.160 -103.636 1.00 88.50 411 MET A C 1
ATOM 2826 O O . MET A 1 411 ? 69.733 18.570 -104.508 1.00 88.50 411 MET A O 1
ATOM 2830 N N . ASP A 1 412 ? 69.389 17.369 -102.648 1.00 90.38 412 ASP A N 1
ATOM 2831 C CA . ASP A 1 412 ? 70.772 16.905 -102.493 1.00 90.38 412 ASP A CA 1
ATOM 2832 C C . ASP A 1 412 ? 70.970 15.492 -103.091 1.00 90.38 412 ASP A C 1
ATOM 2834 O O . ASP A 1 412 ? 72.099 15.027 -103.271 1.00 90.38 412 ASP A O 1
ATOM 2838 N N . GLY A 1 413 ? 69.877 14.829 -103.474 1.00 89.25 413 GLY A N 1
ATOM 2839 C CA . GLY A 1 413 ? 69.875 13.529 -104.131 1.00 89.25 413 GLY A CA 1
ATOM 2840 C C . GLY A 1 413 ? 69.603 12.362 -103.185 1.00 89.25 413 GLY A C 1
ATOM 2841 O O . GLY A 1 413 ? 69.448 12.506 -101.973 1.00 89.25 413 GLY A O 1
ATOM 2842 N N . ILE A 1 414 ? 69.544 11.173 -103.771 1.00 92.50 414 ILE A N 1
ATOM 2843 C CA . ILE A 1 414 ? 69.331 9.905 -103.068 1.00 92.50 414 ILE A CA 1
ATOM 2844 C C . ILE A 1 414 ? 70.610 9.076 -103.115 1.00 92.50 414 ILE A C 1
ATOM 2846 O O . ILE A 1 414 ? 71.504 9.354 -103.913 1.00 92.50 414 ILE A O 1
ATOM 2850 N N . LYS A 1 415 ? 70.699 8.023 -102.296 1.00 91.44 415 LYS A N 1
ATOM 2851 C CA . LYS A 1 415 ? 71.853 7.115 -102.313 1.00 91.44 415 LYS A CA 1
ATOM 2852 C C . LYS A 1 415 ? 72.181 6.693 -103.752 1.00 91.44 415 LYS A C 1
ATOM 2854 O O . LYS A 1 415 ? 71.301 6.223 -104.468 1.00 91.44 415 LYS A O 1
ATOM 2859 N N . TYR A 1 416 ? 73.446 6.854 -104.142 1.00 90.94 416 TYR A N 1
ATOM 2860 C CA . TYR A 1 416 ? 73.988 6.568 -105.483 1.00 90.94 416 TYR A CA 1
ATOM 2861 C C . TYR A 1 416 ? 73.612 7.558 -106.598 1.00 90.94 416 TYR A C 1
ATOM 2863 O O . TYR A 1 416 ? 74.092 7.409 -107.719 1.00 90.94 416 TYR A O 1
ATOM 2871 N N . SER A 1 417 ? 72.792 8.574 -106.333 1.00 91.00 417 SER A N 1
ATOM 2872 C CA . SER A 1 417 ? 72.402 9.588 -107.317 1.00 91.00 417 SER A CA 1
ATOM 2873 C C . SER A 1 417 ? 72.435 10.969 -106.684 1.00 91.00 417 SER A C 1
ATOM 2875 O O . SER A 1 417 ? 71.455 11.440 -106.110 1.00 91.00 417 SER A O 1
ATOM 2877 N N . HIS A 1 418 ? 73.587 11.619 -106.827 1.00 90.94 418 HIS A N 1
ATOM 2878 C CA . HIS A 1 418 ? 73.820 12.974 -106.354 1.00 90.94 418 HIS A CA 1
ATOM 2879 C C . HIS A 1 418 ? 74.253 13.844 -107.526 1.00 90.94 418 HIS A C 1
ATOM 2881 O O . HIS A 1 418 ? 75.208 13.521 -108.231 1.00 90.94 418 HIS A O 1
ATOM 2887 N N . THR A 1 419 ? 73.566 14.967 -107.705 1.00 89.06 419 THR A N 1
ATOM 2888 C CA . THR A 1 419 ? 74.056 16.065 -108.533 1.00 89.06 419 THR A CA 1
ATOM 2889 C C . THR A 1 419 ? 74.478 17.162 -107.579 1.00 89.06 419 THR A C 1
ATOM 2891 O O . THR A 1 419 ? 73.649 17.755 -106.896 1.00 89.06 419 THR A O 1
ATOM 2894 N N . ASN A 1 420 ? 75.781 17.403 -107.491 1.00 86.56 420 ASN A N 1
ATOM 2895 C CA . ASN A 1 420 ? 76.292 18.513 -106.712 1.00 86.56 420 ASN A CA 1
ATOM 2896 C C . ASN A 1 420 ? 76.633 19.655 -107.652 1.00 86.56 420 ASN A C 1
ATOM 2898 O O . ASN A 1 420 ? 77.529 19.526 -108.485 1.00 86.56 420 ASN A O 1
ATOM 2902 N N . GLY A 1 421 ? 75.991 20.794 -107.464 1.00 76.19 421 GLY A N 1
ATOM 2903 C CA . GLY A 1 421 ? 76.635 22.015 -107.896 1.00 76.19 421 GLY A CA 1
ATOM 2904 C C . GLY A 1 421 ? 75.895 23.253 -107.486 1.00 76.19 421 GLY A C 1
ATOM 2905 O O . GLY A 1 421 ? 75.267 23.287 -106.428 1.00 76.19 421 GLY A O 1
ATOM 2906 N N . ASP A 1 422 ? 76.142 24.301 -108.251 1.00 77.12 422 ASP A N 1
ATOM 2907 C CA . ASP A 1 422 ? 75.947 25.662 -107.795 1.00 77.12 422 ASP A CA 1
ATOM 2908 C C . ASP A 1 422 ? 74.518 26.154 -108.050 1.00 77.12 422 ASP A C 1
ATOM 2910 O O . ASP A 1 422 ? 73.588 25.373 -108.225 1.00 77.12 422 ASP A O 1
ATOM 2914 N N . THR A 1 423 ? 74.322 27.469 -108.010 1.00 77.44 423 THR A N 1
ATOM 2915 C CA . THR A 1 423 ? 73.030 28.114 -108.253 1.00 77.44 423 THR A CA 1
ATOM 2916 C C . THR A 1 423 ? 72.933 28.745 -109.647 1.00 77.44 423 THR A C 1
ATOM 2918 O O . THR A 1 423 ? 72.039 29.563 -109.877 1.00 77.44 423 THR A O 1
ATOM 2921 N N . THR A 1 424 ? 73.859 28.443 -110.564 1.00 77.19 424 THR A N 1
ATOM 2922 C CA . THR A 1 424 ? 73.872 28.998 -111.925 1.00 77.19 424 THR A CA 1
ATOM 2923 C C . THR A 1 424 ? 72.769 28.382 -112.770 1.00 77.19 424 THR A C 1
ATOM 2925 O O . THR A 1 424 ? 72.486 27.193 -112.685 1.00 77.19 424 THR A O 1
ATOM 2928 N N . ARG A 1 425 ? 72.088 29.219 -113.558 1.00 79.50 425 ARG A N 1
ATOM 2929 C CA . ARG A 1 425 ? 70.855 28.883 -114.283 1.00 79.50 425 ARG A CA 1
ATOM 2930 C C . ARG A 1 425 ? 70.988 29.376 -115.711 1.00 79.50 425 ARG A C 1
ATOM 2932 O O . ARG A 1 425 ? 71.363 30.530 -115.902 1.00 79.50 425 ARG A O 1
ATOM 2939 N N . VAL A 1 426 ? 70.648 28.544 -116.691 1.00 66.56 426 VAL A N 1
ATOM 2940 C CA . VAL A 1 426 ? 70.754 28.935 -118.106 1.00 66.56 426 VAL A CA 1
ATOM 2941 C C . VAL A 1 426 ? 69.378 29.132 -118.741 1.00 66.56 426 VAL A C 1
ATOM 2943 O O . VAL A 1 426 ? 69.259 29.991 -119.607 1.00 66.56 426 VAL A O 1
ATOM 2946 N N . ASN A 1 427 ? 68.326 28.413 -118.309 1.00 63.66 427 ASN A N 1
ATOM 2947 C CA . ASN A 1 427 ? 67.008 28.544 -118.951 1.00 63.66 427 ASN A CA 1
ATOM 2948 C C . ASN A 1 427 ? 65.787 28.140 -118.081 1.00 63.66 427 ASN A C 1
ATOM 2950 O O . ASN A 1 427 ? 65.098 27.166 -118.370 1.00 63.66 427 ASN A O 1
ATOM 2954 N N . GLY A 1 428 ? 65.474 28.890 -117.013 1.00 68.69 428 GLY A N 1
ATOM 2955 C CA . GLY A 1 428 ? 64.255 28.654 -116.216 1.00 68.69 428 GLY A CA 1
ATOM 2956 C C . GLY A 1 428 ? 64.325 29.107 -114.757 1.00 68.69 428 GLY A C 1
ATOM 2957 O O . GLY A 1 428 ? 65.256 29.814 -114.362 1.00 68.69 428 GLY A O 1
ATOM 2958 N N . LEU A 1 429 ? 63.324 28.713 -113.948 1.00 74.62 429 LEU A N 1
ATOM 2959 C CA . LEU A 1 429 ? 63.241 28.991 -112.499 1.00 74.62 429 LEU A CA 1
ATOM 2960 C C . LEU A 1 429 ? 64.242 28.191 -111.644 1.00 74.62 429 LEU A C 1
ATOM 2962 O O . LEU A 1 429 ? 64.596 28.621 -110.547 1.00 74.62 429 LEU A O 1
ATOM 2966 N N . THR A 1 430 ? 64.721 27.066 -112.163 1.00 82.38 430 THR A N 1
ATOM 2967 C CA . THR A 1 430 ? 65.683 26.164 -111.524 1.00 82.38 430 THR A CA 1
ATOM 2968 C C . THR A 1 430 ? 66.905 25.992 -112.425 1.00 82.38 430 THR A C 1
ATOM 2970 O O . THR A 1 430 ? 66.921 26.458 -113.566 1.00 82.38 430 THR A O 1
ATOM 2973 N N . ASN A 1 431 ? 67.946 25.352 -111.902 1.00 86.31 431 ASN A N 1
ATOM 2974 C CA . ASN A 1 431 ? 69.075 24.835 -112.675 1.00 86.31 431 ASN A CA 1
ATOM 2975 C C . ASN A 1 431 ? 68.983 23.316 -112.859 1.00 86.31 431 ASN A C 1
ATOM 2977 O O . ASN A 1 431 ? 69.997 22.628 -112.984 1.00 86.31 431 ASN A O 1
ATOM 2981 N N . ASP A 1 432 ? 67.752 22.809 -112.824 1.00 90.06 432 ASP A N 1
ATOM 2982 C CA . ASP A 1 432 ? 67.465 21.395 -112.977 1.00 90.06 432 ASP A CA 1
ATOM 2983 C C . ASP A 1 432 ? 67.862 20.917 -114.378 1.00 90.06 432 ASP A C 1
ATOM 2985 O O . ASP A 1 432 ? 68.010 21.690 -115.331 1.00 90.06 432 ASP A O 1
ATOM 2989 N N . SER A 1 433 ? 68.022 19.612 -114.490 1.00 90.19 433 SER A N 1
ATOM 2990 C CA . SER A 1 433 ? 67.962 18.931 -115.768 1.00 90.19 433 SER A CA 1
ATOM 2991 C C . SER A 1 433 ? 66.574 19.086 -116.408 1.00 90.19 433 SER A C 1
ATOM 2993 O O . SER A 1 433 ? 65.565 19.279 -115.732 1.00 90.19 433 SER A O 1
ATOM 2995 N N . SER A 1 434 ? 66.503 18.995 -117.731 1.00 91.31 434 SER A N 1
ATOM 2996 C CA . SER A 1 434 ? 65.251 19.022 -118.484 1.00 91.31 434 SER A CA 1
ATOM 2997 C C . SER A 1 434 ? 65.275 17.935 -119.549 1.00 91.31 434 SER A C 1
ATOM 2999 O O . SER A 1 434 ? 65.959 18.053 -120.564 1.00 91.31 434 SER A O 1
ATOM 3001 N N . ALA A 1 435 ? 64.542 16.850 -119.309 1.00 92.81 435 ALA A N 1
ATOM 3002 C CA . ALA A 1 435 ? 64.399 15.726 -120.231 1.00 92.81 435 ALA A CA 1
ATOM 3003 C C . ALA A 1 435 ? 63.216 15.962 -121.189 1.00 92.81 435 ALA A C 1
ATOM 3005 O O . ALA A 1 435 ? 62.212 15.255 -121.137 1.00 92.81 435 ALA A O 1
ATOM 3006 N N . GLY A 1 436 ? 63.294 17.001 -122.028 1.00 90.06 436 GLY A N 1
ATOM 3007 C CA . GLY A 1 436 ? 62.177 17.410 -122.888 1.00 90.06 436 GLY A CA 1
ATOM 3008 C C . GLY A 1 436 ? 61.824 16.388 -123.971 1.00 90.06 436 GLY A C 1
ATOM 3009 O O . GLY A 1 436 ? 60.659 16.258 -124.340 1.00 90.06 436 GLY A O 1
ATOM 3010 N N . GLY A 1 437 ? 62.806 15.635 -124.470 1.00 91.31 437 GLY A N 1
ATOM 3011 C CA . GLY A 1 437 ? 62.592 14.600 -125.480 1.00 91.31 437 GLY A CA 1
ATOM 3012 C C . GLY A 1 437 ? 61.836 13.385 -124.937 1.00 91.31 437 GLY A C 1
ATOM 3013 O O . GLY A 1 437 ? 62.132 12.887 -123.850 1.00 91.31 437 GLY A O 1
ATOM 3014 N N . VAL A 1 438 ? 60.900 12.824 -125.709 1.00 90.50 438 VAL A N 1
ATOM 3015 C CA . VAL A 1 438 ? 60.241 11.560 -125.323 1.00 90.50 438 VAL A CA 1
ATOM 3016 C C . VAL A 1 438 ? 61.287 10.441 -125.192 1.00 90.50 438 VAL A C 1
ATOM 3018 O O . VAL A 1 438 ? 62.117 10.263 -126.088 1.00 90.50 438 VAL A O 1
ATOM 3021 N N . TYR A 1 439 ? 61.223 9.681 -124.091 1.00 92.56 439 TYR A N 1
ATOM 3022 C CA . TYR A 1 439 ? 62.199 8.645 -123.700 1.00 92.56 439 TYR A CA 1
ATOM 3023 C C . TYR A 1 439 ? 63.627 9.162 -123.494 1.00 92.56 439 TYR A C 1
ATOM 3025 O O . TYR A 1 439 ? 64.587 8.401 -123.608 1.00 92.56 439 TYR A O 1
ATOM 3033 N N . SER A 1 440 ? 63.777 10.455 -123.224 1.00 94.88 440 SER A N 1
ATOM 3034 C CA . SER A 1 440 ? 65.077 11.036 -122.933 1.00 94.88 440 SER A CA 1
ATOM 3035 C C . SER A 1 440 ? 65.422 10.956 -121.448 1.00 94.88 440 SER A C 1
ATOM 3037 O O . SER A 1 440 ? 64.553 10.798 -120.591 1.00 94.88 440 SER A O 1
ATOM 3039 N N . THR A 1 441 ? 66.710 11.029 -121.135 1.00 95.25 441 THR A N 1
ATOM 3040 C CA . THR A 1 441 ? 67.208 11.098 -119.758 1.00 95.25 441 THR A CA 1
ATOM 3041 C C . THR A 1 441 ? 68.174 12.259 -119.655 1.00 95.25 441 THR A C 1
ATOM 3043 O O . THR A 1 441 ? 69.242 12.225 -120.262 1.00 95.25 441 THR A O 1
ATOM 3046 N N . ALA A 1 442 ? 67.791 13.277 -118.891 1.00 93.44 442 ALA A N 1
ATOM 3047 C CA . ALA A 1 442 ? 68.639 14.410 -118.565 1.00 93.44 442 ALA A CA 1
ATOM 3048 C C . ALA A 1 442 ? 69.035 14.312 -117.090 1.00 93.44 442 ALA A C 1
ATOM 3050 O O . ALA A 1 442 ? 68.169 14.190 -116.229 1.00 93.44 442 ALA A O 1
ATOM 3051 N N . ILE A 1 443 ? 70.334 14.308 -116.803 1.00 92.81 443 ILE A N 1
ATOM 3052 C CA . ILE A 1 443 ? 70.880 14.200 -115.450 1.00 92.81 443 ILE A CA 1
ATOM 3053 C C . ILE A 1 443 ? 72.045 15.176 -115.329 1.00 92.81 443 ILE A C 1
ATOM 3055 O O . ILE A 1 443 ? 72.973 15.164 -116.135 1.00 92.81 443 ILE A O 1
ATOM 3059 N N . GLY A 1 444 ? 72.032 15.987 -114.279 1.00 89.19 444 GLY A N 1
ATOM 3060 C CA . GLY A 1 444 ? 73.056 16.993 -114.034 1.00 89.19 444 GLY A CA 1
ATOM 3061 C C . GLY A 1 444 ? 72.515 18.408 -114.163 1.00 89.19 444 GLY A C 1
ATOM 3062 O O . GLY A 1 444 ? 71.376 18.643 -114.563 1.00 89.19 444 GLY A O 1
ATOM 3063 N N . ILE A 1 445 ? 73.349 19.365 -113.779 1.00 89.62 445 ILE A N 1
ATOM 3064 C CA . ILE A 1 445 ? 72.947 20.766 -113.671 1.00 89.62 445 ILE A CA 1
ATOM 3065 C C . ILE A 1 445 ? 72.762 21.325 -115.061 1.00 89.62 445 ILE A C 1
ATOM 3067 O O . ILE A 1 445 ? 73.703 21.326 -115.858 1.00 89.62 445 ILE A O 1
ATOM 3071 N N . ASN A 1 446 ? 71.554 21.807 -115.335 1.00 90.06 446 ASN A N 1
ATOM 3072 C CA . ASN A 1 446 ? 71.219 22.398 -116.617 1.00 90.06 446 ASN A CA 1
ATOM 3073 C C . ASN A 1 446 ? 71.549 21.455 -117.802 1.00 90.06 446 ASN A C 1
ATOM 3075 O O . ASN A 1 446 ? 71.917 21.892 -118.891 1.00 90.06 446 ASN A O 1
ATOM 3079 N N . ALA A 1 447 ? 71.438 20.142 -117.580 1.00 92.12 447 ALA A N 1
ATOM 3080 C CA . ALA A 1 447 ? 71.446 19.144 -118.641 1.00 92.12 447 ALA A CA 1
ATOM 3081 C C . ALA A 1 447 ? 70.109 19.242 -119.384 1.00 92.12 447 ALA A C 1
ATOM 3083 O O . ALA A 1 447 ? 69.067 18.930 -118.813 1.00 92.12 447 ALA A O 1
ATOM 3084 N N . ILE A 1 448 ? 70.101 19.722 -120.624 1.00 91.81 448 ILE A N 1
ATOM 3085 C CA . ILE A 1 448 ? 68.877 20.053 -121.359 1.00 91.81 448 ILE A CA 1
ATOM 3086 C C . ILE A 1 448 ? 68.769 19.204 -122.619 1.00 91.81 448 ILE A C 1
ATOM 3088 O O . ILE A 1 448 ? 69.609 19.248 -123.512 1.00 91.81 448 ILE A O 1
ATOM 3092 N N . ILE A 1 449 ? 67.655 18.500 -122.738 1.00 93.19 449 ILE A N 1
ATOM 3093 C CA . ILE A 1 449 ? 67.235 17.799 -123.943 1.00 93.19 449 ILE A CA 1
ATOM 3094 C C . ILE A 1 449 ? 65.992 18.505 -124.460 1.00 93.19 449 ILE A C 1
ATOM 3096 O O . ILE A 1 449 ? 64.989 18.592 -123.756 1.00 93.19 449 ILE A O 1
ATOM 3100 N N . ASN A 1 450 ? 66.047 19.028 -125.681 1.00 91.69 450 ASN A N 1
ATOM 3101 C CA . ASN A 1 450 ? 64.896 19.702 -126.275 1.00 91.69 450 ASN A CA 1
ATOM 3102 C C . ASN A 1 450 ? 63.782 18.702 -126.646 1.00 91.69 450 ASN A C 1
ATOM 3104 O O . ASN A 1 450 ? 64.044 17.525 -126.880 1.00 91.69 450 ASN A O 1
ATOM 3108 N N . GLU A 1 451 ? 62.540 19.183 -126.749 1.00 91.56 451 GLU A N 1
ATOM 3109 C CA . GLU A 1 451 ? 61.307 18.380 -126.903 1.00 91.56 451 GLU A CA 1
ATOM 3110 C C . GLU A 1 451 ? 61.339 17.322 -128.029 1.00 91.56 451 GLU A C 1
ATOM 3112 O O . GLU A 1 451 ? 60.776 16.234 -127.902 1.00 91.56 451 GLU A O 1
ATOM 3117 N N . ASN A 1 452 ? 62.060 17.598 -129.120 1.00 88.12 452 ASN A N 1
ATOM 3118 C CA . ASN A 1 452 ? 62.147 16.712 -130.287 1.00 88.12 452 ASN A CA 1
ATOM 3119 C C . ASN A 1 452 ? 63.381 15.785 -130.299 1.00 88.12 452 ASN A C 1
ATOM 3121 O O . ASN A 1 452 ? 63.461 14.874 -131.127 1.00 88.12 452 ASN A O 1
ATOM 3125 N N . ALA A 1 453 ? 64.298 15.928 -129.337 1.00 91.94 453 ALA A N 1
ATOM 3126 C CA . ALA A 1 453 ? 65.476 15.073 -129.183 1.00 91.94 453 ALA A CA 1
ATOM 3127 C C . ALA A 1 453 ? 65.117 13.757 -128.471 1.00 91.94 453 ALA A C 1
ATOM 3129 O O . ALA A 1 453 ? 65.476 13.494 -127.322 1.00 91.94 453 ALA A O 1
ATOM 3130 N N . ARG A 1 454 ? 64.328 12.925 -129.151 1.00 92.44 454 ARG A N 1
ATOM 3131 C CA . ARG A 1 454 ? 63.820 11.654 -128.611 1.00 92.44 454 ARG A CA 1
ATOM 3132 C C . ARG A 1 454 ? 64.944 10.655 -128.359 1.00 92.44 454 ARG A C 1
ATOM 3134 O O . ARG A 1 454 ? 65.910 10.627 -129.113 1.00 92.44 454 ARG A O 1
ATOM 3141 N N . ASN A 1 455 ? 64.787 9.785 -127.360 1.00 92.94 455 ASN A N 1
ATOM 3142 C CA . ASN A 1 455 ? 65.792 8.778 -126.973 1.00 92.94 455 ASN A CA 1
ATOM 3143 C C . ASN A 1 455 ? 67.189 9.367 -126.691 1.00 92.94 455 ASN A C 1
ATOM 3145 O O . ASN A 1 455 ? 68.187 8.653 -126.795 1.00 92.94 455 ASN A O 1
ATOM 3149 N N . ALA A 1 456 ? 67.281 10.670 -126.416 1.00 94.06 456 ALA A N 1
ATOM 3150 C CA . ALA A 1 456 ? 68.556 11.308 -126.156 1.00 94.06 456 ALA A CA 1
ATOM 3151 C C . ALA A 1 456 ? 68.965 11.141 -124.689 1.00 94.06 456 ALA A C 1
ATOM 3153 O O . ALA A 1 456 ? 68.121 11.057 -123.793 1.00 94.06 456 ALA A O 1
ATOM 3154 N N . VAL A 1 457 ? 70.269 11.131 -124.441 1.00 95.25 457 VAL A N 1
ATOM 3155 C CA . VAL A 1 457 ? 70.832 11.135 -123.089 1.00 95.25 457 VAL A CA 1
ATOM 3156 C C . VAL A 1 457 ? 71.685 12.377 -122.933 1.00 95.25 457 VAL A C 1
ATOM 3158 O O . VAL A 1 457 ? 72.605 12.575 -123.718 1.00 95.25 457 VAL A O 1
ATOM 3161 N N . ALA A 1 458 ? 71.391 13.185 -121.920 1.00 94.06 458 ALA A N 1
ATOM 3162 C CA . ALA A 1 458 ? 72.193 14.327 -121.514 1.00 94.06 458 ALA A CA 1
ATOM 3163 C C . ALA A 1 458 ? 72.671 14.104 -120.086 1.00 94.06 458 ALA A C 1
ATOM 3165 O O . ALA A 1 458 ? 71.863 14.025 -119.162 1.00 94.06 458 ALA A O 1
ATOM 3166 N N . LEU A 1 459 ? 73.980 13.951 -119.911 1.00 93.88 459 LEU A N 1
ATOM 3167 C CA . LEU A 1 459 ? 74.579 13.664 -118.616 1.00 93.88 459 LEU A CA 1
ATOM 3168 C C . LEU A 1 459 ? 75.741 14.611 -118.333 1.00 93.88 459 LEU A C 1
ATOM 3170 O O . LEU A 1 459 ? 76.799 14.514 -118.949 1.00 93.88 459 LEU A O 1
ATOM 3174 N N . GLY A 1 460 ? 75.570 15.471 -117.339 1.00 89.88 460 GLY A N 1
ATOM 3175 C CA . GLY A 1 460 ? 76.588 16.417 -116.897 1.00 89.88 460 GLY A CA 1
ATOM 3176 C C . GLY A 1 460 ? 76.186 17.871 -117.121 1.00 89.88 460 GLY A C 1
ATOM 3177 O O . GLY A 1 460 ? 75.077 18.176 -117.560 1.00 89.88 460 GLY A O 1
ATOM 3178 N N . VAL A 1 461 ? 77.077 18.779 -116.740 1.00 90.31 461 VAL A N 1
ATOM 3179 C CA . VAL A 1 461 ? 76.757 20.200 -116.583 1.00 90.31 461 VAL A CA 1
ATOM 3180 C C . VAL A 1 461 ? 76.593 20.872 -117.942 1.00 90.31 461 VAL A C 1
ATOM 3182 O O . VAL A 1 461 ? 77.444 20.721 -118.815 1.00 90.31 461 VAL A O 1
ATOM 3185 N N . ASN A 1 462 ? 75.507 21.627 -118.124 1.00 90.44 462 ASN A N 1
ATOM 3186 C CA . ASN A 1 462 ? 75.218 22.376 -119.355 1.00 90.44 462 ASN A CA 1
ATOM 3187 C C . ASN A 1 462 ? 75.252 21.524 -120.632 1.00 90.44 462 ASN A C 1
ATOM 3189 O O . ASN A 1 462 ? 75.524 22.029 -121.723 1.00 90.44 462 ASN A O 1
ATOM 3193 N N . THR A 1 463 ? 75.004 20.224 -120.504 1.00 92.88 463 THR A N 1
ATOM 3194 C CA . THR A 1 463 ? 74.902 19.350 -121.666 1.00 92.88 463 THR A CA 1
ATOM 3195 C C . THR A 1 463 ? 73.633 19.679 -122.439 1.00 92.88 463 THR A C 1
ATOM 3197 O O . THR A 1 463 ? 72.587 19.914 -121.839 1.00 92.88 463 THR A O 1
ATOM 3200 N N . SER A 1 464 ? 73.706 19.736 -123.769 1.00 92.69 464 SER A N 1
ATOM 3201 C CA . SER A 1 464 ? 72.556 20.126 -124.587 1.00 92.69 464 SER A CA 1
ATOM 3202 C C . SER A 1 464 ? 72.321 19.198 -125.772 1.00 92.69 464 SER A C 1
ATOM 3204 O O . SER A 1 464 ? 73.195 19.023 -126.616 1.00 92.69 464 SER A O 1
ATOM 3206 N N . ALA A 1 465 ? 71.119 18.637 -125.871 1.00 93.06 465 ALA A N 1
ATOM 3207 C CA . ALA A 1 465 ? 70.641 17.974 -127.076 1.00 93.06 465 ALA A CA 1
ATOM 3208 C C . ALA A 1 465 ? 69.646 18.888 -127.806 1.00 93.06 465 ALA A C 1
ATOM 3210 O O . ALA A 1 465 ? 68.534 19.135 -127.328 1.00 93.06 465 ALA A O 1
ATOM 3211 N N . GLY A 1 466 ? 70.067 19.430 -128.950 1.00 90.31 466 GLY A N 1
ATOM 3212 C CA . GLY A 1 466 ? 69.264 20.260 -129.850 1.00 90.31 466 GLY A CA 1
ATOM 3213 C C . GLY A 1 466 ? 68.056 19.508 -130.410 1.00 90.31 466 GLY A C 1
ATOM 3214 O O . GLY A 1 466 ? 68.018 18.285 -130.375 1.00 90.31 466 GLY A O 1
ATOM 3215 N N . THR A 1 467 ? 67.062 20.220 -130.943 1.00 91.12 467 THR A N 1
ATOM 3216 C CA . THR A 1 467 ? 65.763 19.651 -131.364 1.00 91.12 467 THR A CA 1
ATOM 3217 C C . THR A 1 467 ? 65.857 18.471 -132.332 1.00 91.12 467 THR A C 1
ATOM 3219 O O . THR A 1 467 ? 65.008 17.590 -132.275 1.00 91.12 467 THR A O 1
ATOM 3222 N N . ASP A 1 468 ? 66.889 18.415 -133.171 1.00 90.56 468 ASP A N 1
ATOM 3223 C CA . ASP A 1 468 ? 67.052 17.369 -134.190 1.00 90.56 468 ASP A CA 1
ATOM 3224 C C . ASP A 1 468 ? 67.923 16.189 -133.713 1.00 90.56 468 ASP A C 1
ATOM 3226 O O . ASP A 1 468 ? 68.160 15.222 -134.446 1.00 90.56 468 ASP A O 1
ATOM 3230 N N . ALA A 1 469 ? 68.382 16.228 -132.459 1.00 92.25 469 ALA A N 1
ATOM 3231 C CA . ALA A 1 469 ? 69.325 15.276 -131.885 1.00 92.25 469 ALA A CA 1
ATOM 3232 C C . ALA A 1 469 ? 68.651 14.005 -131.336 1.00 92.25 469 ALA A C 1
ATOM 3234 O O . ALA A 1 469 ? 68.906 13.572 -130.211 1.00 92.25 469 ALA A O 1
ATOM 3235 N N . ALA A 1 470 ? 67.750 13.402 -132.114 1.00 91.12 470 ALA A N 1
ATOM 3236 C CA . ALA A 1 470 ? 67.142 12.135 -131.724 1.00 91.12 470 ALA A CA 1
ATOM 3237 C C . ALA A 1 470 ? 68.180 10.995 -131.727 1.00 91.12 470 ALA A C 1
ATOM 3239 O O . ALA A 1 470 ? 69.036 10.928 -132.606 1.00 91.12 470 ALA A O 1
ATOM 3240 N N . ASN A 1 471 ? 68.071 10.065 -130.774 1.00 92.94 471 ASN A N 1
ATOM 3241 C CA . ASN A 1 471 ? 69.007 8.957 -130.536 1.00 92.94 471 ASN A CA 1
ATOM 3242 C C . ASN A 1 471 ? 70.450 9.411 -130.257 1.00 92.94 471 ASN A C 1
ATOM 3244 O O . ASN A 1 471 ? 71.396 8.704 -130.609 1.00 92.94 471 ASN A O 1
ATOM 3248 N N . SER A 1 472 ? 70.620 10.597 -129.675 1.00 94.12 472 SER A N 1
ATOM 3249 C CA . SER A 1 472 ? 71.933 11.201 -129.452 1.00 94.12 472 SER A CA 1
ATOM 3250 C C . SER A 1 472 ? 72.356 11.133 -127.987 1.00 94.12 472 SER A C 1
ATOM 3252 O O . SER A 1 472 ? 71.532 11.134 -127.075 1.00 94.12 472 SER A O 1
ATOM 3254 N N . VAL A 1 473 ? 73.661 11.078 -127.749 1.00 94.19 473 VAL A N 1
ATOM 3255 C CA . VAL A 1 473 ? 74.237 11.001 -126.403 1.00 94.19 473 VAL A CA 1
ATOM 3256 C C . VAL A 1 473 ? 75.175 12.177 -126.208 1.00 94.19 473 VAL A C 1
ATOM 3258 O O . VAL A 1 473 ? 76.141 12.336 -126.948 1.00 94.19 473 VAL A O 1
ATOM 3261 N N . VAL A 1 474 ? 74.900 12.998 -125.204 1.00 93.69 474 VAL A N 1
ATOM 3262 C CA . VAL A 1 474 ? 75.741 14.116 -124.803 1.00 93.69 474 VAL A CA 1
ATOM 3263 C C . VAL A 1 474 ? 76.159 13.952 -123.351 1.00 93.69 474 VAL A C 1
ATOM 3265 O O . VAL A 1 474 ? 75.324 13.891 -122.452 1.00 93.69 474 VAL A O 1
ATOM 3268 N N . ILE A 1 475 ? 77.462 13.826 -123.119 1.00 93.62 475 ILE A N 1
ATOM 3269 C CA . ILE A 1 475 ? 78.014 13.574 -121.788 1.00 93.62 475 ILE A CA 1
ATOM 3270 C C . ILE A 1 475 ? 79.191 14.510 -121.531 1.00 93.62 475 ILE A C 1
ATOM 3272 O O . ILE A 1 475 ? 80.083 14.639 -122.363 1.00 93.62 475 ILE A O 1
ATOM 3276 N N . GLY A 1 476 ? 79.229 15.127 -120.355 1.00 90.44 476 GLY A N 1
ATOM 3277 C CA . GLY A 1 476 ? 80.355 15.940 -119.903 1.00 90.44 476 GLY A CA 1
ATOM 3278 C C . GLY A 1 476 ? 79.937 17.352 -119.522 1.00 90.44 476 GLY A C 1
ATOM 3279 O O . GLY A 1 476 ? 78.916 17.533 -118.865 1.00 90.44 476 GLY A O 1
ATOM 3280 N N . ASN A 1 477 ? 80.742 18.346 -119.881 1.00 90.56 477 ASN A N 1
ATOM 3281 C CA . ASN A 1 477 ? 80.542 19.736 -119.475 1.00 90.56 477 ASN A CA 1
ATOM 3282 C C . ASN A 1 477 ? 80.411 20.634 -120.704 1.00 90.56 477 ASN A C 1
ATOM 3284 O O . ASN A 1 477 ? 81.235 20.552 -121.604 1.00 90.56 477 ASN A O 1
ATOM 3288 N N . ASN A 1 478 ? 79.365 21.460 -120.778 1.00 90.75 478 ASN A N 1
ATOM 3289 C CA . ASN A 1 478 ? 79.077 22.345 -121.919 1.00 90.75 478 ASN A CA 1
ATOM 3290 C C . ASN A 1 478 ? 79.070 21.640 -123.294 1.00 90.75 478 ASN A C 1
ATOM 3292 O O . ASN A 1 478 ? 79.230 22.284 -124.331 1.00 90.75 478 ASN A O 1
ATOM 3296 N N . SER A 1 479 ? 78.917 20.317 -123.316 1.00 93.06 479 SER A N 1
ATOM 3297 C CA . SER A 1 479 ? 78.903 19.534 -124.546 1.00 93.06 479 SER A CA 1
ATOM 3298 C C . SER A 1 479 ? 77.530 19.609 -125.199 1.00 93.06 479 SER A C 1
ATOM 3300 O O . SER A 1 479 ? 76.509 19.699 -124.515 1.00 93.06 479 SER A O 1
ATOM 3302 N N . SER A 1 480 ? 77.481 19.563 -126.528 1.00 93.06 480 SER A N 1
ATOM 3303 C CA . SER A 1 480 ? 76.227 19.643 -127.267 1.00 93.06 480 SER A CA 1
ATOM 3304 C C . SER A 1 480 ? 76.149 18.691 -128.458 1.00 93.06 480 SER A C 1
ATOM 3306 O O . SER A 1 480 ? 77.119 18.434 -129.169 1.00 93.06 480 SER A O 1
ATOM 3308 N N . VAL A 1 481 ? 74.955 18.162 -128.693 1.00 93.12 481 VAL A N 1
ATOM 3309 C CA . VAL A 1 481 ? 74.604 17.396 -129.890 1.00 93.12 481 VAL A CA 1
ATOM 3310 C C . VAL A 1 481 ? 73.458 18.110 -130.585 1.00 93.12 481 VAL A C 1
ATOM 3312 O O . VAL A 1 481 ? 72.453 18.424 -129.958 1.00 93.12 481 VAL A O 1
ATOM 3315 N N . SER A 1 482 ? 73.585 18.375 -131.880 1.00 91.38 482 SER A N 1
ATOM 3316 C CA . SER A 1 482 ? 72.469 18.875 -132.700 1.00 91.38 482 SER A CA 1
ATOM 3317 C C . SER A 1 482 ? 72.150 17.962 -133.879 1.00 91.38 482 SER A C 1
ATOM 3319 O O . SER A 1 482 ? 71.050 18.035 -134.415 1.00 91.38 482 SER A O 1
ATOM 3321 N N . GLY A 1 483 ? 73.060 17.052 -134.237 1.00 89.19 483 GLY A N 1
ATOM 3322 C CA . GLY A 1 483 ? 72.794 16.014 -135.225 1.00 89.19 483 GLY A CA 1
ATOM 3323 C C . GLY A 1 483 ? 72.035 14.818 -134.644 1.00 89.19 483 GLY A C 1
ATOM 3324 O O . GLY A 1 483 ? 72.187 14.467 -133.470 1.00 89.19 483 GLY A O 1
ATOM 3325 N N . THR A 1 484 ? 71.233 14.167 -135.485 1.00 90.88 484 THR A N 1
ATOM 3326 C CA . THR A 1 484 ? 70.560 12.898 -135.170 1.00 90.88 484 THR A CA 1
ATOM 3327 C C . THR A 1 484 ? 71.565 11.746 -135.089 1.00 90.88 484 THR A C 1
ATOM 3329 O O . THR A 1 484 ? 72.443 11.632 -135.949 1.00 90.88 484 THR A O 1
ATOM 3332 N N . SER A 1 485 ? 71.392 10.851 -134.114 1.00 92.31 485 SER A N 1
ATOM 3333 C CA . SER A 1 485 ? 72.274 9.706 -133.846 1.00 92.31 485 SER A CA 1
ATOM 3334 C C . SER A 1 485 ? 73.728 10.118 -133.620 1.00 92.31 485 SER A C 1
ATOM 3336 O O . SER A 1 485 ? 74.649 9.478 -134.126 1.00 92.31 485 SER A O 1
ATOM 3338 N N . SER A 1 486 ? 73.924 11.208 -132.885 1.00 93.25 486 SER A N 1
ATOM 3339 C CA . SER A 1 486 ? 75.236 11.816 -132.683 1.00 93.25 486 SER A CA 1
ATOM 3340 C C . SER A 1 486 ? 75.687 11.706 -131.238 1.00 93.25 486 SER A C 1
ATOM 3342 O O . SER A 1 486 ? 74.879 11.670 -130.312 1.00 93.25 486 SER A O 1
ATOM 3344 N N . VAL A 1 487 ? 76.998 11.638 -131.041 1.00 93.25 487 VAL A N 1
ATOM 3345 C CA . VAL A 1 487 ? 77.592 11.445 -129.719 1.00 93.25 487 VAL A CA 1
ATOM 3346 C C . VAL A 1 487 ? 78.593 12.562 -129.452 1.00 93.25 487 VAL A C 1
ATOM 3348 O O . VAL A 1 487 ? 79.571 12.690 -130.184 1.00 93.25 487 VAL A O 1
ATOM 3351 N N . ALA A 1 488 ? 78.359 13.365 -128.414 1.00 93.19 488 ALA A N 1
ATOM 3352 C CA . ALA A 1 488 ? 79.306 14.366 -127.933 1.00 93.19 488 ALA A CA 1
ATOM 3353 C C . ALA A 1 488 ? 79.720 14.036 -126.500 1.00 93.19 488 ALA A C 1
ATOM 3355 O O . ALA A 1 488 ? 78.896 14.077 -125.589 1.00 93.19 488 ALA A O 1
ATOM 3356 N N . ILE A 1 489 ? 80.986 13.680 -126.299 1.00 92.94 489 ILE A N 1
ATOM 3357 C CA . ILE A 1 489 ? 81.507 13.324 -124.977 1.00 92.94 489 ILE A CA 1
ATOM 3358 C C . ILE A 1 489 ? 82.760 14.152 -124.694 1.00 92.94 489 ILE A C 1
ATOM 3360 O O . ILE A 1 489 ? 83.709 14.083 -125.472 1.00 92.94 489 ILE A O 1
ATOM 3364 N N . GLY A 1 490 ? 82.765 14.918 -123.600 1.00 89.81 490 GLY A N 1
ATOM 3365 C CA . GLY A 1 490 ? 83.914 15.737 -123.190 1.00 89.81 490 GLY A CA 1
ATOM 3366 C C . GLY A 1 490 ? 83.550 17.096 -122.592 1.00 89.81 490 GLY A C 1
ATOM 3367 O O . GLY A 1 490 ? 82.404 17.324 -122.189 1.00 89.81 490 GLY A O 1
ATOM 3368 N N . ASP A 1 491 ? 84.522 18.008 -122.558 1.00 90.75 491 ASP A N 1
ATOM 3369 C CA . ASP A 1 491 ? 84.327 19.430 -122.254 1.00 90.75 491 ASP A CA 1
ATOM 3370 C C . ASP A 1 491 ? 84.161 20.242 -123.553 1.00 90.75 491 ASP A C 1
ATOM 3372 O O . ASP A 1 491 ? 85.034 20.252 -124.420 1.00 90.75 491 ASP A O 1
ATOM 3376 N N . GLY A 1 492 ? 83.002 20.876 -123.742 1.00 89.31 492 GLY A N 1
ATOM 3377 C CA . GLY A 1 492 ? 82.680 21.661 -124.940 1.00 89.31 492 GLY A CA 1
ATOM 3378 C C . GLY A 1 492 ? 82.557 20.854 -126.242 1.00 89.31 492 GLY A C 1
ATOM 3379 O O . GLY A 1 492 ? 82.509 21.439 -127.330 1.00 89.31 492 GLY A O 1
ATOM 3380 N N . ALA A 1 493 ? 82.506 19.519 -126.172 1.00 91.69 493 ALA A N 1
ATOM 3381 C CA . ALA A 1 493 ? 82.410 18.663 -127.350 1.00 91.69 493 ALA A CA 1
ATOM 3382 C C . ALA A 1 493 ? 81.104 18.948 -128.103 1.00 91.69 493 ALA A C 1
ATOM 3384 O O . ALA A 1 493 ? 80.030 18.980 -127.507 1.00 91.69 493 ALA A O 1
ATOM 3385 N N . THR A 1 494 ? 81.183 19.147 -129.420 1.00 91.19 494 THR A N 1
ATOM 3386 C CA . THR A 1 494 ? 80.019 19.504 -130.242 1.00 91.19 494 THR A CA 1
ATOM 3387 C C . THR A 1 494 ? 79.898 18.570 -131.440 1.00 91.19 494 THR A C 1
ATOM 3389 O O . THR A 1 494 ? 80.738 18.597 -132.336 1.00 91.19 494 THR A O 1
ATOM 3392 N N . ALA A 1 495 ? 78.839 17.757 -131.480 1.00 92.12 495 ALA A N 1
ATOM 3393 C CA . ALA A 1 495 ? 78.536 16.870 -132.606 1.00 92.12 495 ALA A CA 1
ATOM 3394 C C . ALA A 1 495 ? 77.283 17.364 -133.351 1.00 92.12 495 ALA A C 1
ATOM 3396 O O . ALA A 1 495 ? 76.141 17.071 -132.982 1.00 92.12 495 ALA A O 1
ATOM 3397 N N . SER A 1 496 ? 77.507 18.160 -134.398 1.00 90.19 496 SER A N 1
ATOM 3398 C CA . SER A 1 496 ? 76.442 18.820 -135.166 1.00 90.19 496 SER A CA 1
ATOM 3399 C C . SER A 1 496 ? 76.040 18.098 -136.455 1.00 90.19 496 SER A C 1
ATOM 3401 O O . SER A 1 496 ? 74.957 18.341 -136.977 1.00 90.19 496 SER A O 1
ATOM 3403 N N . GLY A 1 497 ? 76.872 17.186 -136.966 1.00 87.50 497 GLY A N 1
ATOM 3404 C CA . GLY A 1 497 ? 76.526 16.351 -138.120 1.00 87.50 497 GLY A CA 1
ATOM 3405 C C . GLY A 1 497 ? 75.647 15.164 -137.723 1.00 87.50 497 GLY A C 1
ATOM 3406 O O . GLY A 1 497 ? 75.751 14.668 -136.602 1.00 87.50 497 GLY A O 1
ATOM 3407 N N . THR A 1 498 ? 74.806 14.670 -138.629 1.00 87.88 498 THR A N 1
ATOM 3408 C CA . THR A 1 498 ? 74.083 13.397 -138.459 1.00 87.88 498 THR A CA 1
ATOM 3409 C C . THR A 1 498 ? 75.073 12.226 -138.405 1.00 87.88 498 THR A C 1
ATOM 3411 O O . THR A 1 498 ? 75.996 12.188 -139.215 1.00 87.88 498 THR A O 1
ATOM 3414 N N . GLN A 1 499 ? 74.883 11.268 -137.486 1.00 90.69 499 GLN A N 1
ATOM 3415 C CA . GLN A 1 499 ? 75.784 10.112 -137.296 1.00 90.69 499 GLN A CA 1
ATOM 3416 C C . GLN A 1 499 ? 77.245 10.529 -137.076 1.00 90.69 499 GLN A C 1
ATOM 3418 O O . GLN A 1 499 ? 78.179 9.894 -137.567 1.00 90.69 499 GLN A O 1
ATOM 3423 N N . SER A 1 500 ? 77.441 11.629 -136.348 1.00 91.69 500 SER A N 1
ATOM 3424 C CA . SER A 1 500 ? 78.770 12.140 -136.025 1.00 91.69 500 SER A CA 1
ATOM 3425 C C . SER A 1 500 ? 79.132 11.871 -134.573 1.00 91.69 500 SER A C 1
ATOM 3427 O O . SER A 1 500 ? 78.277 11.804 -133.688 1.00 91.69 500 SER A O 1
ATOM 3429 N N . ILE A 1 501 ? 80.430 11.721 -134.336 1.00 91.00 501 ILE A N 1
ATOM 3430 C CA . ILE A 1 501 ? 80.987 11.546 -133.005 1.00 91.00 501 ILE A CA 1
ATOM 3431 C C . ILE A 1 501 ? 82.045 12.617 -132.759 1.00 91.00 501 ILE A C 1
ATOM 3433 O O . ILE A 1 501 ? 82.965 12.789 -133.557 1.00 91.00 501 ILE A O 1
ATOM 3437 N N . SER A 1 502 ? 81.891 13.349 -131.660 1.00 90.44 502 SER A N 1
ATOM 3438 C CA . SER A 1 502 ? 82.869 14.300 -131.141 1.00 90.44 502 SER A CA 1
ATOM 3439 C C . SER A 1 502 ? 83.263 13.838 -129.749 1.00 90.44 502 SER A C 1
ATOM 3441 O O . SER A 1 502 ? 82.464 13.918 -128.818 1.00 90.44 502 SER A O 1
ATOM 3443 N N . ILE A 1 503 ? 84.492 13.352 -129.604 1.00 88.75 503 ILE A N 1
ATOM 3444 C CA . ILE A 1 503 ? 85.051 12.985 -128.302 1.00 88.75 503 ILE A CA 1
ATOM 3445 C C . ILE A 1 503 ? 86.254 13.881 -128.036 1.00 88.75 503 ILE A C 1
ATOM 3447 O O . ILE A 1 503 ? 87.185 13.918 -128.840 1.00 88.75 503 ILE A O 1
ATOM 3451 N N . GLY A 1 504 ? 86.210 14.596 -126.917 1.00 81.44 504 GLY A N 1
ATOM 3452 C CA . GLY A 1 504 ? 87.270 15.474 -126.435 1.00 81.44 504 GLY A CA 1
ATOM 3453 C C . GLY A 1 504 ? 87.492 15.285 -124.939 1.00 81.44 504 GLY A C 1
ATOM 3454 O O . GLY A 1 504 ? 86.638 14.737 -124.244 1.00 81.44 504 GLY A O 1
ATOM 3455 N N . THR A 1 505 ? 88.663 15.694 -124.460 1.00 73.31 505 THR A N 1
ATOM 3456 C CA . THR A 1 505 ? 88.968 15.762 -123.024 1.00 73.31 505 THR A CA 1
ATOM 3457 C C . THR A 1 505 ? 88.529 17.084 -122.445 1.00 73.31 505 THR A C 1
ATOM 3459 O O . THR A 1 505 ? 88.852 18.097 -123.106 1.00 73.31 505 THR A O 1
#